Protein AF-0000000068818037 (afdb_homodimer)

Foldseek 3Di:
DVVVVVVVVQDCWDQDPVRDIDDRPVDDDDCPVVVVVVVLVVLVVLLVVLVCVLQVCCVPPPPCNLVSLLVLLVVLLVVVVVLLVVLVVLLVVCVVCCCLQVVVPVVLSVCLSPDFDPVSVVSNVVSVVSNVVSVVVDPPDPDDDDPVSVVSSVSSSVSVCVSRPGQPTLSNVLVVLVVPPCPDLLSVLLVCLCVVAVVPAADAPDPPDDHQQRQVVVVCVVVVHDALASAEEEEQALVLDFDPDLCVQFVQKAWDAKTDWAFDDDPNDGGDTHIWTKMWGQDPNPDTHIHTYHYSVVSNVLVVVCPDDDDCNVSCVNCVSSSSVSNVVSNVVVCVVVVVPRYDYDYYHDDDPPPPVCTVSVSRVVVSVVVSVVVVVVVVD/DVVVVVVVVQADWDQDPVRDIDDRPVDDDDCPVVVVVVVLVVLVVLLVVLVCVLQVCCVPPPPCNLVSLLVLLVVLLVVVVVLLVVLVVLLVVCVVCCCLQVVVPVVLSVCLSPDFDPVSVVSNVVSVVSNVVSVVVDPPDPDDDDPVSVVSSVSSSVSVCVSRPRQPTLSNVLVVLVVPPCPDLLSVLLVCLCVVAVVPAADADDPPRDHQQRQVVVVCVVVVHDALASAEEEEQALQLDFDPDLCVQFVQKAWDAKTDWAFDDDPNDGGDTHIWTKMWGDDPNPDTHIHTYHYSVVSNVLVVVCPDDDDCNVSCVNCVSSSSVSNVVSNVVVCVVVVVPRYDYDYYHDDDDPPPVCTVSVSRVVVSVVVSVVVVVVVVD

Sequence (762 aa):
MESQLKSVRSKYVRKKLNGQTYYPPTLPRVRKHYFKETFSKTTIIIFFVSLVFFLIPMLFISENLINSITLYSSLIIFRFMCEYLHRFILLCEEKSHIKSRYNNKLSTVFSNFMSLSKTAVTTLILSIIIVVVVGASKKSLAIIVNKNELFWLLLSIFMLMKLLNLNSTKLHMSYWISQNYGIDYGAGMAYSFYHGYLKLLLTKIGIGDVNLKENMELYESHHDIKFEVYKLFILIPKSLNCYESLEEGSKYVECASSMLEKKITRAGVKDRVYKNSVYKIFENNKDIRYVLAEYATPLKTFIEVVKHTGQHSETYKALESDIVHQFYITLQMILKENHLNTCELLYYEGGCEEIGNLSLSRFLLEGQKSLKQKKNDRCHIMESQLKSVRSKYVRKKLNGQTYYPPTLPRVRKHYFKETFSKTTIIIFFVSLVFFLIPMLFISENLINSITLYSSLIIFRFMCEYLHRFILLCEEKSHIKSRYNNKLSTVFSNFMSLSKTAVTTLILSIIIVVVVGASKKSLAIIVNKNELFWLLLSIFMLMKLLNLNSTKLHMSYWISQNYGIDYGAGMAYSFYHGYLKLLLTKIGIGDVNLKENMELYESHHDIKFEVYKLFILIPKSLNCYESLEEGSKYVECASSMLEKKITRAGVKDRVYKNSVYKIFENNKDIRYVLAEYATPLKTFIEVVKHTGQHSETYKALESDIVHQFYITLQMILKENHLNTCELLYYEGGCEEIGNLSLSRFLLEGQKSLKQKKNDRCHI

Radius of gyration: 30.46 Å; Cα contacts (8 Å, |Δi|>4): 1094; chains: 2; bounding box: 79×89×68 Å

Structure (mmCIF, N/CA/C/O backbone):
data_AF-0000000068818037-model_v1
#
loop_
_entity.id
_entity.type
_entity.pdbx_description
1 polymer 'STING ligand-binding domain-containing protein'
#
loop_
_atom_site.group_PDB
_atom_site.id
_atom_site.type_symbol
_atom_site.label_atom_id
_atom_site.label_alt_id
_atom_site.label_comp_id
_atom_site.label_asym_id
_atom_site.label_entity_id
_atom_site.label_seq_id
_atom_site.pdbx_PDB_ins_code
_atom_site.Cartn_x
_atom_site.Cartn_y
_atom_site.Cartn_z
_atom_site.occupancy
_atom_site.B_iso_or_equiv
_atom_site.auth_seq_id
_atom_site.auth_comp_id
_atom_site.auth_asym_id
_atom_site.auth_atom_id
_atom_site.pdbx_PDB_model_num
ATOM 1 N N . MET A 1 1 ? 34.938 10.992 23.75 1 48.5 1 MET A N 1
ATOM 2 C CA . MET A 1 1 ? 33.906 11.578 22.891 1 48.5 1 MET A CA 1
ATOM 3 C C . MET A 1 1 ? 33.906 10.914 21.516 1 48.5 1 MET A C 1
ATOM 5 O O . MET A 1 1 ? 32.844 10.57 21 1 48.5 1 MET A O 1
ATOM 9 N N . GLU A 1 2 ? 35.062 10.617 21.047 1 53.91 2 GLU A N 1
ATOM 10 C CA . GLU A 1 2 ? 35.188 10.016 19.719 1 53.91 2 GLU A CA 1
ATOM 11 C C . GLU A 1 2 ? 34.75 8.555 19.719 1 53.91 2 GLU A C 1
ATOM 13 O O . GLU A 1 2 ? 34.094 8.102 18.781 1 53.91 2 GLU A O 1
ATOM 18 N N . SER A 1 3 ? 35.062 7.879 20.766 1 56.69 3 SER A N 1
ATOM 19 C CA . SER A 1 3 ? 34.688 6.469 20.828 1 56.69 3 SER A CA 1
ATOM 20 C C . SER A 1 3 ? 33.156 6.297 20.891 1 56.69 3 SER A C 1
ATOM 22 O O . SER A 1 3 ? 32.625 5.395 20.266 1 56.69 3 SER A O 1
ATOM 24 N N . GLN A 1 4 ? 32.562 7.156 21.641 1 60.34 4 GLN A N 1
ATOM 25 C CA . GLN A 1 4 ? 31.109 7.086 21.766 1 60.34 4 GLN A CA 1
ATOM 26 C C . GLN A 1 4 ? 30.422 7.453 20.453 1 60.34 4 GLN A C 1
ATOM 28 O O . GLN A 1 4 ? 29.391 6.895 20.094 1 60.34 4 GLN A O 1
ATOM 33 N N . LEU A 1 5 ? 31.078 8.289 19.797 1 62.03 5 LEU A N 1
ATOM 34 C CA . LEU A 1 5 ? 30.547 8.688 18.5 1 62.03 5 LEU A CA 1
ATOM 35 C C . LEU A 1 5 ? 30.641 7.555 17.484 1 62.03 5 LEU A C 1
ATOM 37 O O . LEU A 1 5 ? 29.766 7.398 16.641 1 62.03 5 LEU A O 1
ATOM 41 N N . LYS A 1 6 ? 31.75 6.75 17.688 1 62.94 6 LYS A N 1
ATOM 42 C CA . LYS A 1 6 ? 31.922 5.613 16.797 1 62.94 6 LYS A CA 1
ATOM 43 C C . LYS A 1 6 ? 30.812 4.578 17.016 1 62.94 6 LYS A C 1
ATOM 45 O O . LYS A 1 6 ? 30.359 3.939 16.062 1 62.94 6 LYS A O 1
ATOM 50 N N . SER A 1 7 ? 30.391 4.652 18.219 1 73.38 7 SER A N 1
ATOM 51 C CA . SER A 1 7 ? 29.344 3.699 18.547 1 73.38 7 SER A CA 1
ATOM 52 C C . SER A 1 7 ? 28 4.121 17.938 1 73.38 7 SER A C 1
ATOM 54 O O . SER A 1 7 ? 27.234 3.277 17.484 1 73.38 7 SER A O 1
ATOM 56 N N . VAL A 1 8 ? 27.828 5.414 17.797 1 76.19 8 VAL A N 1
ATOM 57 C CA . VAL A 1 8 ? 26.578 5.914 17.25 1 76.19 8 VAL A CA 1
ATOM 58 C C . VAL A 1 8 ? 26.578 5.734 15.727 1 76.19 8 VAL A C 1
ATOM 60 O O . VAL A 1 8 ? 25.531 5.461 15.125 1 76.19 8 VAL A O 1
ATOM 63 N N . ARG A 1 9 ? 27.781 5.723 15.195 1 74.5 9 ARG A N 1
ATOM 64 C CA . ARG A 1 9 ? 27.938 5.641 13.742 1 74.5 9 ARG A CA 1
ATOM 65 C C . ARG A 1 9 ? 27.547 4.254 13.234 1 74.5 9 ARG A C 1
ATOM 67 O O . ARG A 1 9 ? 27.188 4.094 12.062 1 74.5 9 ARG A O 1
ATOM 74 N N . SER A 1 10 ? 27.516 3.373 14.141 1 76.44 10 SER A N 1
ATOM 75 C CA . SER A 1 10 ? 27.25 2.002 13.719 1 76.44 10 SER A CA 1
ATOM 76 C C . SER A 1 10 ? 25.766 1.663 13.859 1 76.44 10 SER A C 1
ATOM 78 O O . SER A 1 10 ? 25.344 0.573 13.484 1 76.44 10 SER A O 1
ATOM 80 N N . LYS A 1 11 ? 24.984 2.645 14.203 1 78.06 11 LYS A N 1
ATOM 81 C CA . LYS A 1 11 ? 23.609 2.289 14.531 1 78.06 11 LYS A CA 1
ATOM 82 C C . LYS A 1 11 ? 22.625 2.914 13.547 1 78.06 11 LYS A C 1
ATOM 84 O O . LYS A 1 11 ? 21.422 2.805 13.719 1 78.06 11 LYS A O 1
ATOM 89 N N . TYR A 1 12 ? 23.156 3.66 12.656 1 78.88 12 TYR A N 1
ATOM 90 C CA . TYR A 1 12 ? 22.25 4.23 11.664 1 78.88 12 TYR A CA 1
ATOM 91 C C . TYR A 1 12 ? 22.844 4.102 10.258 1 78.88 12 TYR A C 1
ATOM 93 O O . TYR A 1 12 ? 24.031 3.783 10.102 1 78.88 12 TYR A O 1
ATOM 101 N N . VAL A 1 13 ? 22.016 4.25 9.273 1 81.25 13 VAL A N 1
ATOM 102 C CA . VAL A 1 13 ? 22.438 4.125 7.883 1 81.25 13 VAL A CA 1
ATOM 103 C C . VAL A 1 13 ? 23.219 5.363 7.465 1 81.25 13 VAL A C 1
ATOM 105 O O . VAL A 1 13 ? 22.797 6.492 7.711 1 81.25 13 VAL A O 1
ATOM 108 N N . ARG A 1 14 ? 24.469 5.137 7.008 1 80.56 14 ARG A N 1
ATOM 109 C CA . ARG A 1 14 ? 25.297 6.277 6.621 1 80.56 14 ARG A CA 1
ATOM 110 C C . ARG A 1 14 ? 25.953 6.043 5.266 1 80.56 14 ARG A C 1
ATOM 112 O O . ARG A 1 14 ? 26.266 4.906 4.91 1 80.56 14 ARG A O 1
ATOM 119 N N . LYS A 1 15 ? 25.969 7.105 4.492 1 79.38 15 LYS A N 1
ATOM 120 C CA . LYS A 1 15 ? 26.719 7.043 3.242 1 79.38 15 LYS A CA 1
ATOM 121 C C . LYS A 1 15 ? 28.219 7.27 3.479 1 79.38 15 LYS A C 1
ATOM 123 O O . LYS A 1 15 ? 28.609 8.289 4.051 1 79.38 15 LYS A O 1
ATOM 128 N N . LYS A 1 16 ? 28.969 6.184 3.084 1 74.12 16 LYS A N 1
ATOM 129 C CA . LYS A 1 16 ? 30.406 6.301 3.248 1 74.12 16 LYS A CA 1
ATOM 130 C C . LYS A 1 16 ? 31.016 7.199 2.174 1 74.12 16 LYS A C 1
ATOM 132 O O . LYS A 1 16 ? 30.359 7.539 1.193 1 74.12 16 LYS A O 1
ATOM 137 N N . LEU A 1 17 ? 32.156 7.641 2.482 1 69.31 17 LEU A N 1
ATOM 138 C CA . LEU A 1 17 ? 32.875 8.539 1.587 1 69.31 17 LEU A CA 1
ATOM 139 C C . LEU A 1 17 ? 33.062 7.902 0.218 1 69.31 17 LEU A C 1
ATOM 141 O O . LEU A 1 17 ? 33.094 8.594 -0.8 1 69.31 17 LEU A O 1
ATOM 145 N N . ASN A 1 18 ? 33.156 6.574 0.17 1 67.38 18 ASN A N 1
ATOM 146 C CA . ASN A 1 18 ? 33.375 5.859 -1.082 1 67.38 18 ASN A CA 1
ATOM 147 C C . ASN A 1 18 ? 32.094 5.68 -1.865 1 67.38 18 ASN A C 1
ATOM 149 O O . ASN A 1 18 ? 32.094 5.105 -2.957 1 67.38 18 ASN A O 1
ATOM 153 N N . GLY A 1 19 ? 31.016 6.23 -1.365 1 70.38 19 GLY A N 1
ATOM 154 C CA . GLY A 1 19 ? 29.75 6.148 -2.072 1 70.38 19 GLY A CA 1
ATOM 155 C C . GLY A 1 19 ? 28.891 4.977 -1.631 1 70.38 19 GLY A C 1
ATOM 156 O O . GLY A 1 19 ? 27.703 4.891 -1.987 1 70.38 19 GLY A O 1
ATOM 157 N N . GLN A 1 20 ? 29.516 4.098 -0.834 1 75.56 20 GLN A N 1
ATOM 158 C CA . GLN A 1 20 ? 28.766 2.93 -0.372 1 75.56 20 GLN A CA 1
ATOM 159 C C . GLN A 1 20 ? 27.938 3.262 0.865 1 75.56 20 GLN A C 1
ATOM 161 O O . GLN A 1 20 ? 28.359 4.051 1.711 1 75.56 20 GLN A O 1
ATOM 166 N N . THR A 1 21 ? 26.703 2.76 0.845 1 79.62 21 THR A N 1
ATOM 167 C CA . THR A 1 21 ? 25.828 2.994 1.982 1 79.62 21 THR A CA 1
ATOM 168 C C . THR A 1 21 ? 25.984 1.9 3.033 1 79.62 21 THR A C 1
ATOM 170 O O . THR A 1 21 ? 25.938 0.711 2.711 1 79.62 21 THR A O 1
ATOM 173 N N . TYR A 1 22 ? 26.359 2.234 4.184 1 78.75 22 TYR A N 1
ATOM 174 C CA . TYR A 1 22 ? 26.469 1.307 5.305 1 78.75 22 TYR A CA 1
ATOM 175 C C . TYR A 1 22 ? 25.109 1.083 5.965 1 78.75 22 TYR A C 1
ATOM 177 O O . TYR A 1 22 ? 24.391 2.039 6.25 1 78.75 22 TYR A O 1
ATOM 185 N N . TYR A 1 23 ? 24.766 -0.246 6.094 1 78.31 23 TYR A N 1
ATOM 186 C CA . TYR A 1 23 ? 23.562 -0.623 6.832 1 78.31 23 TYR A CA 1
ATOM 187 C C . TYR A 1 23 ? 23.922 -1.399 8.094 1 78.31 23 TYR A C 1
ATOM 189 O O . TYR A 1 23 ? 24.641 -2.396 8.031 1 78.31 23 TYR A O 1
ATOM 197 N N . PRO A 1 24 ? 23.438 -0.826 9.211 1 79.12 24 PRO A N 1
ATOM 198 C CA . PRO A 1 24 ? 23.609 -1.648 10.414 1 79.12 24 PRO A CA 1
ATOM 199 C C . PRO A 1 24 ? 22.906 -3.002 10.305 1 79.12 24 PRO A C 1
ATOM 201 O O . PRO A 1 24 ? 21.891 -3.123 9.609 1 79.12 24 PRO A O 1
ATOM 204 N N . PRO A 1 25 ? 23.453 -4.059 10.969 1 75.94 25 PRO A N 1
ATOM 205 C CA . PRO A 1 25 ? 22.891 -5.402 10.859 1 75.94 25 PRO A CA 1
ATOM 206 C C . PRO A 1 25 ? 21.453 -5.484 11.406 1 75.94 25 PRO A C 1
ATOM 208 O O . PRO A 1 25 ? 20.719 -6.402 11.055 1 75.94 25 PRO A O 1
ATOM 211 N N . THR A 1 26 ? 21.094 -4.5 12.18 1 77.75 26 THR A N 1
ATOM 212 C CA . THR A 1 26 ? 19.766 -4.543 12.789 1 77.75 26 THR A CA 1
ATOM 213 C C . THR A 1 26 ? 18.734 -3.887 11.883 1 77.75 26 THR A C 1
ATOM 215 O O . THR A 1 26 ? 17.531 -4.023 12.109 1 77.75 26 THR A O 1
ATOM 218 N N . LEU A 1 27 ? 19.188 -3.205 10.875 1 77.19 27 LEU A N 1
ATOM 219 C CA . LEU A 1 27 ? 18.266 -2.549 9.953 1 77.19 27 LEU A CA 1
ATOM 220 C C . LEU A 1 27 ? 18.141 -3.336 8.648 1 77.19 27 LEU A C 1
ATOM 222 O O . LEU A 1 27 ? 19.141 -3.867 8.148 1 77.19 27 LEU A O 1
ATOM 226 N N . PRO A 1 28 ? 16.938 -3.471 8.258 1 74.5 28 PRO A N 1
ATOM 227 C CA . PRO A 1 28 ? 16.781 -4.18 6.984 1 74.5 28 PRO A CA 1
ATOM 228 C C . PRO A 1 28 ? 17.484 -3.486 5.832 1 74.5 28 PRO A C 1
ATOM 230 O O . PRO A 1 28 ? 17.531 -2.254 5.77 1 74.5 28 PRO A O 1
ATOM 233 N N . ARG A 1 29 ? 18.203 -4.195 5.086 1 73 29 ARG A N 1
ATOM 234 C CA . ARG A 1 29 ? 18.906 -3.676 3.918 1 73 29 ARG A CA 1
ATOM 235 C C . ARG A 1 29 ? 18.062 -3.846 2.652 1 73 29 ARG A C 1
ATOM 237 O O . ARG A 1 29 ? 17.125 -4.637 2.631 1 73 29 ARG A O 1
ATOM 244 N N . VAL A 1 30 ? 18.234 -2.76 1.782 1 63.56 30 VAL A N 1
ATOM 245 C CA . VAL A 1 30 ? 17.578 -2.914 0.491 1 63.56 30 VAL A CA 1
ATOM 246 C C . VAL A 1 30 ? 17.812 -4.324 -0.045 1 63.56 30 VAL A C 1
ATOM 248 O O . VAL A 1 30 ? 18.938 -4.828 -0.013 1 63.56 30 VAL A O 1
ATOM 251 N N . ARG A 1 31 ? 16.75 -5.035 0.049 1 55.5 31 ARG A N 1
ATOM 252 C CA . ARG A 1 31 ? 16.922 -6.32 -0.622 1 55.5 31 ARG A CA 1
ATOM 253 C C . ARG A 1 31 ? 17.609 -6.141 -1.97 1 55.5 31 ARG A C 1
ATOM 255 O O . ARG A 1 31 ? 17.125 -5.402 -2.828 1 55.5 31 ARG A O 1
ATOM 262 N N . LYS A 1 32 ? 18.828 -5.734 -1.781 1 49.94 32 LYS A N 1
ATOM 263 C CA . LYS A 1 32 ? 19.641 -5.492 -2.977 1 49.94 32 LYS A CA 1
ATOM 264 C C . LYS A 1 32 ? 19.031 -6.191 -4.191 1 49.94 32 LYS A C 1
ATOM 266 O O . LYS A 1 32 ? 18.328 -7.199 -4.055 1 49.94 32 LYS A O 1
ATOM 271 N N . HIS A 1 33 ? 19.078 -5.477 -5.336 1 50.25 33 HIS A N 1
ATOM 272 C CA . HIS A 1 33 ? 19.078 -6.156 -6.625 1 50.25 33 HIS A CA 1
ATOM 273 C C . HIS A 1 33 ? 19.672 -7.562 -6.504 1 50.25 33 HIS A C 1
ATOM 275 O O . HIS A 1 33 ? 19.25 -8.477 -7.223 1 50.25 33 HIS A O 1
ATOM 281 N N . TYR A 1 34 ? 20.406 -7.664 -5.426 1 45.28 34 TYR A N 1
ATOM 282 C CA . TYR A 1 34 ? 21.172 -8.898 -5.281 1 45.28 34 TYR A CA 1
ATOM 283 C C . TYR A 1 34 ? 20.266 -10.055 -4.867 1 45.28 34 TYR A C 1
ATOM 285 O O . TYR A 1 34 ? 20.422 -11.172 -5.363 1 45.28 34 TYR A O 1
ATOM 293 N N . PHE A 1 35 ? 19.359 -9.695 -3.951 1 53 35 PHE A N 1
ATOM 294 C CA . PHE A 1 35 ? 18.516 -10.789 -3.492 1 53 35 PHE A CA 1
ATOM 295 C C . PHE A 1 35 ? 17.641 -11.312 -4.629 1 53 35 PHE A C 1
ATOM 297 O O . PHE A 1 35 ? 17.5 -12.523 -4.793 1 53 35 PHE A O 1
ATOM 304 N N . LYS A 1 36 ? 17.156 -10.18 -5.227 1 62.34 36 LYS A N 1
ATOM 305 C CA . LYS A 1 36 ? 16.438 -10.594 -6.43 1 62.34 36 LYS A CA 1
ATOM 306 C C . LYS A 1 36 ? 17.344 -11.422 -7.348 1 62.34 36 LYS A C 1
ATOM 308 O O . LYS A 1 36 ? 16.891 -12.406 -7.941 1 62.34 36 LYS A O 1
ATOM 313 N N . GLU A 1 37 ? 18.562 -11.086 -7.098 1 65.69 37 GLU A N 1
ATOM 314 C CA . GLU A 1 37 ? 19.516 -11.758 -7.977 1 65.69 37 GLU A CA 1
ATOM 315 C C . GLU A 1 37 ? 19.828 -13.164 -7.473 1 65.69 37 GLU A C 1
ATOM 317 O O . GLU A 1 37 ? 19.922 -14.102 -8.266 1 65.69 37 GLU A O 1
ATOM 322 N N . THR A 1 38 ? 19.922 -13.242 -6.168 1 68.19 38 THR A N 1
ATOM 323 C CA . THR A 1 38 ? 20.266 -14.562 -5.648 1 68.19 38 THR A CA 1
ATOM 324 C C . THR A 1 38 ? 19.094 -15.523 -5.805 1 68.19 38 THR A C 1
ATOM 326 O O . THR A 1 38 ? 19.281 -16.703 -6.129 1 68.19 38 THR A O 1
ATOM 329 N N . PHE A 1 39 ? 17.938 -14.953 -5.52 1 74.06 39 PHE A N 1
ATOM 330 C CA . PHE A 1 39 ? 16.734 -15.758 -5.727 1 74.06 39 PHE A CA 1
ATOM 331 C C . PHE A 1 39 ? 16.656 -16.25 -7.168 1 74.06 39 PHE A C 1
ATOM 333 O O . PHE A 1 39 ? 16.422 -17.422 -7.418 1 74.06 39 PHE A O 1
ATOM 340 N N . SER A 1 40 ? 16.969 -15.359 -7.969 1 77.75 40 SER A N 1
ATOM 341 C CA . SER A 1 40 ? 16.891 -15.695 -9.391 1 77.75 40 SER A CA 1
ATOM 342 C C . SER A 1 40 ? 17.984 -16.688 -9.781 1 77.75 40 SER A C 1
ATOM 344 O O . SER A 1 40 ? 17.719 -17.625 -10.539 1 77.75 40 SER A O 1
ATOM 346 N N . LYS A 1 41 ? 19.141 -16.562 -9.086 1 83.19 41 LYS A N 1
ATOM 347 C CA . LYS A 1 41 ? 20.234 -17.469 -9.422 1 83.19 41 LYS A CA 1
ATOM 348 C C . LYS A 1 41 ? 19.953 -18.891 -8.93 1 83.19 41 LYS A C 1
ATOM 350 O O . LYS A 1 41 ? 20.172 -19.859 -9.656 1 83.19 41 LYS A O 1
ATOM 355 N N . THR A 1 42 ? 19.406 -18.969 -7.699 1 86.38 42 THR A N 1
ATOM 356 C CA . THR A 1 42 ? 19.109 -20.297 -7.156 1 86.38 42 THR A CA 1
ATOM 357 C C . THR A 1 42 ? 17.984 -20.953 -7.949 1 86.38 42 THR A C 1
ATOM 359 O O . THR A 1 42 ? 18.031 -22.156 -8.211 1 86.38 42 THR A O 1
ATOM 362 N N . THR A 1 43 ? 17.016 -20.219 -8.312 1 87.44 43 THR A N 1
ATOM 363 C CA . THR A 1 43 ? 15.922 -20.75 -9.109 1 87.44 43 THR A CA 1
ATOM 364 C C . THR A 1 43 ? 16.406 -21.203 -10.484 1 87.44 43 THR A C 1
ATOM 366 O O . THR A 1 43 ? 15.984 -22.234 -11 1 87.44 43 THR A O 1
ATOM 369 N N . ILE A 1 44 ? 17.391 -20.516 -11.039 1 90.19 44 ILE A N 1
ATOM 370 C CA . ILE A 1 44 ? 17.953 -20.859 -12.344 1 90.19 44 ILE A CA 1
ATOM 371 C C . ILE A 1 44 ? 18.75 -22.156 -12.242 1 90.19 44 ILE A C 1
ATOM 373 O O . ILE A 1 44 ? 18.641 -23.031 -13.109 1 90.19 44 ILE A O 1
ATOM 377 N N . ILE A 1 45 ? 19.438 -22.25 -11.148 1 91.5 45 ILE A N 1
ATOM 378 C CA . ILE A 1 45 ? 20.25 -23.453 -10.961 1 91.5 45 ILE A CA 1
ATOM 379 C C . ILE A 1 45 ? 19.328 -24.672 -10.836 1 91.5 45 ILE A C 1
ATOM 381 O O . ILE A 1 45 ? 19.547 -25.688 -11.5 1 91.5 45 ILE A O 1
ATOM 385 N N . ILE A 1 46 ? 18.328 -24.609 -10.062 1 91.19 46 ILE A N 1
ATOM 386 C CA . ILE A 1 46 ? 17.406 -25.719 -9.875 1 91.19 46 ILE A CA 1
ATOM 387 C C . ILE A 1 46 ? 16.688 -26.031 -11.195 1 91.19 46 ILE A C 1
ATOM 389 O O . ILE A 1 46 ? 16.438 -27.188 -11.516 1 91.19 46 ILE A O 1
ATOM 393 N N . PHE A 1 47 ? 16.422 -25.016 -11.945 1 92.56 47 PHE A N 1
ATOM 394 C CA . PHE A 1 47 ? 15.789 -25.172 -13.25 1 92.56 47 PHE A CA 1
ATOM 395 C C . PHE A 1 47 ? 16.672 -25.984 -14.188 1 92.56 47 PHE A C 1
ATOM 397 O O . PHE A 1 47 ? 16.219 -26.953 -14.789 1 92.56 47 PHE A O 1
ATOM 404 N N . PHE A 1 48 ? 17.953 -25.734 -14.258 1 92.12 48 PHE A N 1
ATOM 405 C CA . PHE A 1 48 ? 18.844 -26.422 -15.18 1 92.12 48 PHE A CA 1
ATOM 406 C C . PHE A 1 48 ? 19.141 -27.844 -14.695 1 92.12 48 PHE A C 1
ATOM 408 O O . PHE A 1 48 ? 19.219 -28.781 -15.5 1 92.12 48 PHE A O 1
ATOM 415 N N . VAL A 1 49 ? 19.25 -27.938 -13.352 1 92.12 49 VAL A N 1
ATOM 416 C CA . VAL A 1 49 ? 19.516 -29.266 -12.805 1 92.12 49 VAL A CA 1
ATOM 417 C C . VAL A 1 49 ? 18.328 -30.188 -13.102 1 92.12 49 VAL A C 1
ATOM 419 O O . VAL A 1 49 ? 18.5 -31.328 -13.531 1 92.12 49 VAL A O 1
ATOM 422 N N . SER A 1 50 ? 17.094 -29.688 -12.898 1 91.19 50 SER A N 1
ATOM 423 C CA . SER A 1 50 ? 15.906 -30.484 -13.164 1 91.19 50 SER A CA 1
ATOM 424 C C . SER A 1 50 ? 15.758 -30.781 -14.648 1 91.19 50 SER A C 1
ATOM 426 O O . SER A 1 50 ? 15.305 -31.859 -15.031 1 91.19 50 SER A O 1
ATOM 428 N N . LEU A 1 51 ? 16.203 -29.891 -15.508 1 90.38 51 LEU A N 1
ATOM 429 C CA . LEU A 1 51 ? 16.125 -30.094 -16.953 1 90.38 51 LEU A CA 1
ATOM 430 C C . LEU A 1 51 ? 17.109 -31.188 -17.375 1 90.38 51 LEU A C 1
ATOM 432 O O . LEU A 1 51 ? 16.766 -32.031 -18.203 1 90.38 51 LEU A O 1
ATOM 436 N N . VAL A 1 52 ? 18.266 -31.25 -16.766 1 88.62 52 VAL A N 1
ATOM 437 C CA . VAL A 1 52 ? 19.297 -32.25 -17.094 1 88.62 52 VAL A CA 1
ATOM 438 C C . VAL A 1 52 ? 18.828 -33.625 -16.641 1 88.62 52 VAL A C 1
ATOM 440 O O . VAL A 1 52 ? 18.953 -34.594 -17.391 1 88.62 52 VAL A O 1
ATOM 443 N N . PHE A 1 53 ? 18.234 -33.719 -15.492 1 87.88 53 PHE A N 1
ATOM 444 C CA . PHE A 1 53 ? 17.797 -35 -14.961 1 87.88 53 PHE A CA 1
ATOM 445 C C . PHE A 1 53 ? 16.609 -35.531 -15.758 1 87.88 53 PHE A C 1
ATOM 447 O O . PHE A 1 53 ? 16.406 -36.75 -15.82 1 87.88 53 PHE A O 1
ATOM 454 N N . PHE A 1 54 ? 15.883 -34.625 -16.375 1 86.44 54 PHE A N 1
ATOM 455 C CA . PHE A 1 54 ? 14.789 -35.062 -17.234 1 86.44 54 PHE A CA 1
ATOM 456 C C . PHE A 1 54 ? 15.328 -35.594 -18.562 1 86.44 54 PHE A C 1
ATOM 458 O O . PHE A 1 54 ? 14.82 -36.594 -19.078 1 86.44 54 PHE A O 1
ATOM 465 N N . LEU A 1 55 ? 16.406 -35 -19.109 1 83.19 55 LEU A N 1
ATOM 466 C CA . LEU A 1 55 ? 16.891 -35.312 -20.438 1 83.19 55 LEU A CA 1
ATOM 467 C C . LEU A 1 55 ? 17.844 -36.5 -20.391 1 83.19 55 LEU A C 1
ATOM 469 O O . LEU A 1 55 ? 17.984 -37.219 -21.391 1 83.19 55 LEU A O 1
ATOM 473 N N . ILE A 1 56 ? 18.484 -36.812 -19.297 1 81.69 56 ILE A N 1
ATOM 474 C CA . ILE A 1 56 ? 19.547 -37.812 -19.219 1 81.69 56 ILE A CA 1
ATOM 475 C C . ILE A 1 56 ? 18.984 -39.188 -19.516 1 81.69 56 ILE A C 1
ATOM 477 O O . ILE A 1 56 ? 19.516 -39.906 -20.359 1 81.69 56 ILE A O 1
ATOM 481 N N . PRO A 1 57 ? 17.938 -39.625 -18.797 1 75 57 PRO A N 1
ATOM 482 C CA . PRO A 1 57 ? 17.453 -40.969 -19.109 1 75 57 PRO A CA 1
ATOM 483 C C . PRO A 1 57 ? 16.984 -41.094 -20.547 1 75 57 PRO A C 1
ATOM 485 O O . PRO A 1 57 ? 17.047 -42.188 -21.109 1 75 57 PRO A O 1
ATOM 488 N N . MET A 1 58 ? 16.594 -40.062 -21.078 1 71.31 58 MET A N 1
ATOM 489 C CA . MET A 1 58 ? 16.047 -40.094 -22.422 1 71.31 58 MET A CA 1
ATOM 490 C C . MET A 1 58 ? 17.172 -40.188 -23.453 1 71.31 58 MET A C 1
ATOM 492 O O . MET A 1 58 ? 16.984 -40.75 -24.547 1 71.31 58 MET A O 1
ATOM 496 N N . LEU A 1 59 ? 18.25 -39.5 -23.172 1 67.94 59 LEU A N 1
ATOM 497 C CA . LEU A 1 59 ? 19.406 -39.562 -24.062 1 67.94 59 LEU A CA 1
ATOM 498 C C . LEU A 1 59 ? 19.984 -41 -24.109 1 67.94 59 LEU A C 1
ATOM 500 O O . LEU A 1 59 ? 20.453 -41.438 -25.156 1 67.94 59 LEU A O 1
ATOM 504 N N . PHE A 1 60 ? 19.891 -41.625 -22.984 1 65.38 60 PHE A N 1
ATOM 505 C CA . PHE A 1 60 ? 20.547 -42.906 -22.922 1 65.38 60 PHE A CA 1
ATOM 506 C C . PHE A 1 60 ? 19.562 -44.031 -23.25 1 65.38 60 PHE A C 1
ATOM 508 O O . PHE A 1 60 ? 19.969 -45.094 -23.719 1 65.38 60 PHE A O 1
ATOM 515 N N . ILE A 1 61 ? 18.469 -43.781 -22.703 1 59.28 61 ILE A N 1
ATOM 516 C CA . ILE A 1 61 ? 17.609 -44.938 -22.891 1 59.28 61 ILE A CA 1
ATOM 517 C C . ILE A 1 61 ? 16.953 -44.875 -24.281 1 59.28 61 ILE A C 1
ATOM 519 O O . ILE A 1 61 ? 17.031 -45.844 -25.031 1 59.28 61 ILE A O 1
ATOM 523 N N . SER A 1 62 ? 15.844 -44.062 -24.453 1 57.19 62 SER A N 1
ATOM 524 C CA . SER A 1 62 ? 14.906 -44.281 -25.547 1 57.19 62 SER A CA 1
ATOM 525 C C . SER A 1 62 ? 15.078 -43.25 -26.641 1 57.19 62 SER A C 1
ATOM 527 O O . SER A 1 62 ? 15.352 -42.094 -26.359 1 57.19 62 SER A O 1
ATOM 529 N N . GLU A 1 63 ? 16.109 -43.469 -27.688 1 60.88 63 GLU A N 1
ATOM 530 C CA . GLU A 1 63 ? 16.172 -42.75 -28.953 1 60.88 63 GLU A CA 1
ATOM 531 C C . GLU A 1 63 ? 15.047 -41.719 -29.047 1 60.88 63 GLU A C 1
ATOM 533 O O . GLU A 1 63 ? 14.609 -41.375 -30.156 1 60.88 63 GLU A O 1
ATOM 538 N N . ASN A 1 64 ? 14.445 -41.375 -27.922 1 73 64 ASN A N 1
ATOM 539 C CA . ASN A 1 64 ? 13.227 -40.594 -28.047 1 73 64 ASN A CA 1
ATOM 540 C C . ASN A 1 64 ? 13.414 -39.156 -27.547 1 73 64 ASN A C 1
ATOM 542 O O . ASN A 1 64 ? 12.516 -38.594 -26.922 1 73 64 ASN A O 1
ATOM 546 N N . LEU A 1 65 ? 14.734 -38.625 -27.953 1 77.25 65 LEU A N 1
ATOM 547 C CA . LEU A 1 65 ? 15.039 -37.281 -27.531 1 77.25 65 LEU A CA 1
ATOM 548 C C . LEU A 1 65 ? 14.078 -36.281 -28.172 1 77.25 65 LEU A C 1
ATOM 550 O O . LEU A 1 65 ? 13.633 -35.312 -27.516 1 77.25 65 LEU A O 1
ATOM 554 N N . ILE A 1 66 ? 13.812 -36.531 -29.375 1 78.38 66 ILE A N 1
ATOM 555 C CA . ILE A 1 66 ? 12.953 -35.625 -30.125 1 78.38 66 ILE A CA 1
ATOM 556 C C . ILE A 1 66 ? 11.562 -35.594 -29.5 1 78.38 66 ILE A C 1
ATOM 558 O O . ILE A 1 66 ? 10.953 -34.531 -29.359 1 78.38 66 ILE A O 1
ATOM 562 N N . ASN A 1 67 ? 11.141 -36.6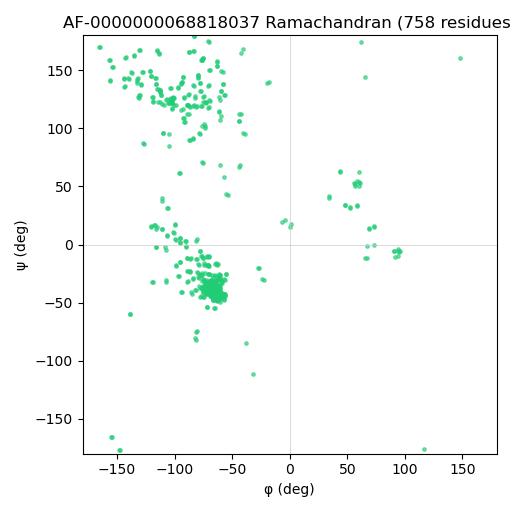88 -29.047 1 79.12 67 ASN A N 1
ATOM 563 C CA . ASN A 1 67 ? 9.82 -36.75 -28.422 1 79.12 67 ASN A CA 1
ATOM 564 C C . ASN A 1 67 ? 9.805 -36.062 -27.078 1 79.12 67 ASN A C 1
ATOM 566 O O . ASN A 1 67 ? 8.812 -35.438 -26.703 1 79.12 67 ASN A O 1
ATOM 570 N N . SER A 1 68 ? 10.875 -36.125 -26.391 1 82 68 SER A N 1
ATOM 571 C CA . SER A 1 68 ? 10.945 -35.5 -25.078 1 82 68 SER A CA 1
ATOM 572 C C . SER A 1 68 ? 10.977 -34 -25.203 1 82 68 SER A C 1
ATOM 574 O O . SER A 1 68 ? 10.344 -33.281 -24.422 1 82 68 SER A O 1
ATOM 576 N N . ILE A 1 69 ? 11.68 -33.531 -26.203 1 83.75 69 ILE A N 1
ATOM 577 C CA . ILE A 1 69 ? 11.766 -32.062 -26.391 1 83.75 69 ILE A CA 1
ATOM 578 C C . ILE A 1 69 ? 10.406 -31.531 -26.844 1 83.75 69 ILE A C 1
ATOM 580 O O . ILE A 1 69 ? 9.992 -30.453 -26.406 1 83.75 69 ILE A O 1
ATOM 584 N N . THR A 1 70 ? 9.734 -32.281 -27.656 1 84.75 70 THR A N 1
ATOM 585 C CA . THR A 1 70 ? 8.414 -31.859 -28.094 1 84.75 70 THR A CA 1
ATOM 586 C C . THR A 1 70 ? 7.422 -31.891 -26.938 1 84.75 70 THR A C 1
ATOM 588 O O . THR A 1 70 ? 6.562 -31.016 -26.828 1 84.75 70 THR A O 1
ATOM 591 N N . LEU A 1 71 ? 7.574 -32.875 -26.078 1 84.31 71 LEU A N 1
ATOM 592 C CA . LEU A 1 71 ? 6.699 -32.969 -24.906 1 84.31 71 LEU A CA 1
ATOM 593 C C . LEU A 1 71 ? 6.945 -31.781 -23.969 1 84.31 71 LEU A C 1
ATOM 595 O O . LEU A 1 71 ? 6 -31.156 -23.484 1 84.31 71 LEU A O 1
ATOM 599 N N . TYR A 1 72 ? 8.195 -31.484 -23.781 1 88.5 72 TYR A N 1
ATOM 600 C CA . TYR A 1 72 ? 8.555 -30.375 -22.906 1 88.5 72 TYR A CA 1
ATOM 601 C C . TYR A 1 72 ? 7.984 -29.062 -23.438 1 88.5 72 TYR A C 1
ATOM 603 O O . TYR A 1 72 ? 7.379 -28.297 -22.688 1 88.5 72 TYR A O 1
ATOM 611 N N . SER A 1 73 ? 8.164 -28.844 -24.703 1 90.12 73 SER A N 1
ATOM 612 C CA . SER A 1 73 ? 7.676 -27.609 -25.312 1 90.12 73 SER A CA 1
ATOM 613 C C . SER A 1 73 ? 6.152 -27.562 -25.312 1 90.12 73 SER A C 1
ATOM 615 O O . SER A 1 73 ? 5.562 -26.5 -25.109 1 90.12 73 SER A O 1
ATOM 617 N N . SER A 1 74 ? 5.52 -28.703 -25.547 1 89.62 74 SER A N 1
ATOM 618 C CA . SER A 1 74 ? 4.062 -28.734 -25.516 1 89.62 74 SER A CA 1
ATOM 619 C C . SER A 1 74 ? 3.531 -28.422 -24.109 1 89.62 74 SER A C 1
ATOM 621 O O . SER A 1 74 ? 2.494 -27.781 -23.969 1 89.62 74 SER A O 1
ATOM 623 N N . LEU A 1 75 ? 4.246 -28.844 -23.062 1 91.38 75 LEU A N 1
ATOM 624 C CA . LEU A 1 75 ? 3.818 -28.578 -21.703 1 91.38 75 LEU A CA 1
ATOM 625 C C . LEU A 1 75 ? 4.004 -27.109 -21.344 1 91.38 75 LEU A C 1
ATOM 627 O O . LEU A 1 75 ? 3.215 -26.562 -20.578 1 91.38 75 LEU A O 1
ATOM 631 N N . ILE A 1 76 ? 5.02 -26.531 -21.891 1 93.38 76 ILE A N 1
ATOM 632 C CA . ILE A 1 76 ? 5.219 -25.109 -21.672 1 93.38 76 ILE A CA 1
ATOM 633 C C . ILE A 1 76 ? 4.062 -24.328 -22.281 1 93.38 76 ILE A C 1
ATOM 635 O O . ILE A 1 76 ? 3.486 -23.438 -21.641 1 93.38 76 ILE A O 1
ATOM 639 N N . ILE A 1 77 ? 3.746 -24.703 -23.484 1 93.62 77 ILE A N 1
ATOM 640 C CA . ILE A 1 77 ? 2.641 -24.031 -24.156 1 93.62 77 ILE A CA 1
ATOM 641 C C . ILE A 1 77 ? 1.352 -24.234 -23.375 1 93.62 77 ILE A C 1
ATOM 643 O O . ILE A 1 77 ? 0.574 -23.297 -23.188 1 93.62 77 ILE A O 1
ATOM 647 N N . PHE A 1 78 ? 1.226 -25.422 -22.891 1 93.06 78 PHE A N 1
ATOM 648 C CA . PHE A 1 78 ? 0.027 -25.734 -22.125 1 93.06 78 PHE A CA 1
ATOM 649 C C . PHE A 1 78 ? -0.027 -24.906 -20.844 1 93.06 78 PHE A C 1
ATOM 651 O O . PHE A 1 78 ? -1.091 -24.422 -20.469 1 93.06 78 PHE A O 1
ATOM 658 N N . ARG A 1 79 ? 1.043 -24.766 -20.203 1 92.38 79 ARG A N 1
ATOM 659 C CA . ARG A 1 79 ? 1.101 -23.969 -18.984 1 92.38 79 ARG A CA 1
ATOM 660 C C . ARG A 1 79 ? 0.75 -22.516 -19.266 1 92.38 79 ARG A C 1
ATOM 662 O O . ARG A 1 79 ? 0.08 -21.859 -18.453 1 92.38 79 ARG A O 1
ATOM 669 N N . PHE A 1 80 ? 1.193 -22.016 -20.391 1 93.31 80 PHE A N 1
ATOM 670 C CA . PHE A 1 80 ? 0.825 -20.656 -20.797 1 93.31 80 PHE A CA 1
ATOM 671 C C . PHE A 1 80 ? -0.673 -20.562 -21.047 1 93.31 80 PHE A C 1
ATOM 673 O O . PHE A 1 80 ? -1.309 -19.578 -20.672 1 93.31 80 PHE A O 1
ATOM 680 N N . MET A 1 81 ? -1.19 -21.609 -21.625 1 93.44 81 MET A N 1
ATOM 681 C CA . MET A 1 81 ? -2.627 -21.625 -21.875 1 93.44 81 MET A CA 1
ATOM 682 C C . MET A 1 81 ? -3.416 -21.609 -20.578 1 93.44 81 MET A C 1
ATOM 684 O O . MET A 1 81 ? -4.441 -20.938 -20.484 1 93.44 81 MET A O 1
ATOM 688 N N . CYS A 1 82 ? -2.932 -22.344 -19.578 1 92.12 82 CYS A N 1
ATOM 689 C CA . CYS A 1 82 ? -3.578 -22.344 -18.281 1 92.12 82 CYS A CA 1
ATOM 690 C C . CYS A 1 82 ? -3.545 -20.969 -17.641 1 92.12 82 CYS A C 1
ATOM 692 O O . CYS A 1 82 ? -4.535 -20.516 -17.062 1 92.12 82 CYS A O 1
ATOM 694 N N . GLU A 1 83 ? -2.484 -20.312 -17.812 1 90.75 83 GLU A N 1
ATOM 695 C CA . GLU A 1 83 ? -2.357 -18.969 -17.266 1 90.75 83 GLU A CA 1
ATOM 696 C C . GLU A 1 83 ? -3.307 -17.984 -17.953 1 90.75 83 GLU A C 1
ATOM 698 O O . GLU A 1 83 ? -3.922 -17.141 -17.312 1 90.75 83 GLU A O 1
ATOM 703 N N . TYR A 1 84 ? -3.387 -18.125 -19.203 1 90.5 84 TYR A N 1
ATOM 704 C CA . TYR A 1 84 ? -4.289 -17.25 -19.953 1 90.5 84 TYR A CA 1
ATOM 705 C C . TYR A 1 84 ? -5.742 -17.562 -19.609 1 90.5 84 TYR A C 1
ATOM 707 O O . TYR A 1 84 ? -6.582 -16.656 -19.594 1 90.5 84 TYR A O 1
ATOM 715 N N . LEU A 1 85 ? -5.977 -18.844 -19.344 1 90.62 85 LEU A N 1
ATOM 716 C CA . LEU A 1 85 ? -7.32 -19.203 -18.906 1 90.62 85 LEU A CA 1
ATOM 717 C C . LEU A 1 85 ? -7.648 -18.531 -17.578 1 90.62 85 LEU A C 1
ATOM 719 O O . LEU A 1 85 ? -8.734 -17.984 -17.406 1 90.62 85 LEU A O 1
ATOM 723 N N . HIS A 1 86 ? -6.719 -18.625 -16.734 1 88 86 HIS A N 1
ATOM 724 C CA . HIS A 1 86 ? -6.91 -17.969 -15.445 1 88 86 HIS A CA 1
ATOM 725 C C . HIS A 1 86 ? -7.09 -16.469 -15.609 1 88 86 HIS A C 1
ATOM 727 O O . HIS A 1 86 ? -7.961 -15.867 -14.977 1 88 86 HIS A O 1
ATOM 733 N N . ARG A 1 87 ? -6.312 -15.82 -16.453 1 86.69 87 ARG A N 1
ATOM 734 C CA . ARG A 1 87 ? -6.43 -14.398 -16.734 1 86.69 87 ARG A CA 1
ATOM 735 C C . ARG A 1 87 ? -7.785 -14.062 -17.344 1 86.69 87 ARG A C 1
ATOM 737 O O . ARG A 1 87 ? -8.352 -13 -17.078 1 86.69 87 ARG A O 1
ATOM 744 N N . PHE A 1 88 ? -8.172 -15 -18.125 1 87.25 88 PHE A N 1
ATOM 745 C CA . PHE A 1 88 ? -9.477 -14.805 -18.75 1 87.25 88 PHE A CA 1
ATOM 746 C C . PHE A 1 88 ? -10.586 -14.82 -17.719 1 87.25 88 PHE A C 1
ATOM 748 O O . PHE A 1 88 ? -11.531 -14.031 -17.797 1 87.25 88 PHE A O 1
ATOM 755 N N . ILE A 1 89 ? -10.461 -15.68 -16.766 1 86.06 89 ILE A N 1
ATOM 756 C CA . ILE A 1 89 ? -11.438 -15.727 -15.688 1 86.06 89 ILE A CA 1
ATOM 757 C C . ILE A 1 89 ? -11.406 -14.414 -14.906 1 86.06 89 ILE A C 1
ATOM 759 O O . ILE A 1 89 ? -12.461 -13.859 -14.57 1 86.06 89 ILE A O 1
ATOM 763 N N . LEU A 1 90 ? -10.258 -13.898 -14.688 1 80.75 90 LEU A N 1
ATOM 764 C CA . LEU A 1 90 ? -10.117 -12.625 -13.992 1 80.75 90 LEU A CA 1
ATOM 765 C C . LEU A 1 90 ? -10.719 -11.492 -14.805 1 80.75 90 LEU A C 1
ATOM 767 O O . LEU A 1 90 ? -11.344 -10.586 -14.25 1 80.75 90 LEU A O 1
ATOM 771 N N . LEU A 1 91 ? -10.523 -11.625 -16.125 1 81.31 91 LEU A N 1
ATOM 772 C CA . LEU A 1 91 ? -11.023 -10.594 -17.016 1 81.31 91 LEU A CA 1
ATOM 773 C C . LEU A 1 91 ? -12.555 -10.594 -17.047 1 81.31 91 LEU A C 1
ATOM 775 O O . LEU A 1 91 ? -13.172 -9.531 -17.125 1 81.31 91 LEU A O 1
ATOM 779 N N . CYS A 1 92 ? -13.039 -11.758 -16.969 1 80 92 CYS A N 1
ATOM 780 C CA . CYS A 1 92 ? -14.5 -11.852 -16.984 1 80 92 CYS A CA 1
ATOM 781 C C . CYS A 1 92 ? -15.094 -11.188 -15.742 1 80 92 CYS A C 1
ATOM 783 O O . CYS A 1 92 ? -16.156 -10.57 -15.812 1 80 92 CYS A O 1
ATOM 785 N N . GLU A 1 93 ? -14.414 -11.219 -14.734 1 73.69 93 GLU A N 1
ATOM 786 C CA . GLU A 1 93 ? -14.859 -10.531 -13.523 1 73.69 93 GLU A CA 1
ATOM 787 C C . GLU A 1 93 ? -14.688 -9.023 -13.648 1 73.69 93 GLU A C 1
ATOM 789 O O . GLU A 1 93 ? -15.5 -8.25 -13.133 1 73.69 93 GLU A O 1
ATOM 794 N N . GLU A 1 94 ? -13.695 -8.672 -14.406 1 74 94 GLU A N 1
ATOM 795 C CA . GLU A 1 94 ? -13.391 -7.262 -14.602 1 74 94 GLU A CA 1
ATOM 796 C C . GLU A 1 94 ? -14.336 -6.625 -15.617 1 74 94 GLU A C 1
ATOM 798 O O . GLU A 1 94 ? -14.477 -5.402 -15.664 1 74 94 GLU A O 1
ATOM 803 N N . LYS A 1 95 ? -14.984 -7.457 -16.375 1 75.19 95 LYS A N 1
ATOM 804 C CA . LYS A 1 95 ? -15.859 -6.945 -17.422 1 75.19 95 LYS A CA 1
ATOM 805 C C . LYS A 1 95 ? -16.969 -6.078 -16.828 1 75.19 95 LYS A C 1
ATOM 807 O O . LYS A 1 95 ? -17.375 -5.09 -17.438 1 75.19 95 LYS A O 1
ATOM 812 N N . SER A 1 96 ? -17.344 -6.414 -15.578 1 73.31 96 SER A N 1
ATOM 813 C CA . SER A 1 96 ? -18.406 -5.633 -14.945 1 73.31 96 SER A CA 1
ATOM 814 C C . SER A 1 96 ? -17.875 -4.293 -14.438 1 73.31 96 SER A C 1
ATOM 816 O O . SER A 1 96 ? -18.656 -3.406 -14.078 1 73.31 96 SER A O 1
ATOM 818 N N . HIS A 1 97 ? -16.609 -4.188 -14.57 1 75.12 97 HIS A N 1
ATOM 819 C CA . HIS A 1 97 ? -16 -2.98 -14.023 1 75.12 97 HIS A CA 1
ATOM 820 C C . HIS A 1 97 ? -15.289 -2.182 -15.109 1 75.12 97 HIS A C 1
ATOM 822 O O . HIS A 1 97 ? -14.492 -1.289 -14.812 1 75.12 97 HIS A O 1
ATOM 828 N N . ILE A 1 98 ? -15.594 -2.506 -16.344 1 77.38 98 ILE A N 1
ATOM 829 C CA . ILE A 1 98 ? -14.906 -1.837 -17.438 1 77.38 98 ILE A CA 1
ATOM 830 C C . ILE A 1 98 ? -15.219 -0.343 -17.422 1 77.38 98 ILE A C 1
ATOM 832 O O . ILE A 1 98 ? -14.328 0.49 -17.609 1 77.38 98 ILE A O 1
ATOM 836 N N . LYS A 1 99 ? -16.406 -0.01 -17.109 1 74.44 99 LYS A N 1
ATOM 837 C CA . LYS A 1 99 ? -16.812 1.394 -17.062 1 74.44 99 LYS A CA 1
ATOM 838 C C . LYS A 1 99 ? -16.25 2.094 -15.836 1 74.44 99 LYS A C 1
ATOM 840 O O . LYS A 1 99 ? -15.727 3.205 -15.922 1 74.44 99 LYS A O 1
ATOM 845 N N . SER A 1 100 ? -16.234 1.443 -14.75 1 76.62 100 SER A N 1
ATOM 846 C CA . SER A 1 100 ? -15.914 2.082 -13.477 1 76.62 100 SER A CA 1
ATOM 847 C C . SER A 1 100 ? -14.406 2.168 -13.266 1 76.62 100 SER A C 1
ATOM 849 O O . SER A 1 100 ? -13.906 3.158 -12.734 1 76.62 100 SER A O 1
ATOM 851 N N . ARG A 1 101 ? -13.75 1.219 -13.836 1 75.12 101 ARG A N 1
ATOM 852 C CA . ARG A 1 101 ? -12.32 1.171 -13.531 1 75.12 101 ARG A CA 1
ATOM 853 C C . ARG A 1 101 ? -11.484 1.623 -14.727 1 75.12 101 ARG A C 1
ATOM 855 O O . ARG A 1 101 ? -10.406 2.189 -14.555 1 75.12 101 ARG A O 1
ATOM 862 N N . TYR A 1 102 ? -11.992 1.376 -15.891 1 73.31 102 TYR A N 1
ATOM 863 C CA . TYR A 1 102 ? -11.172 1.61 -17.078 1 73.31 102 TYR A CA 1
ATOM 864 C C . TYR A 1 102 ? -11.773 2.701 -17.953 1 73.31 102 TYR A C 1
ATOM 866 O O . TYR A 1 102 ? -11.344 2.9 -19.078 1 73.31 102 TYR A O 1
ATOM 874 N N . ASN A 1 103 ? -12.695 3.432 -17.453 1 72.06 103 ASN A N 1
ATOM 875 C CA . ASN A 1 103 ? -13.336 4.523 -18.172 1 72.06 103 ASN A CA 1
ATOM 876 C C . ASN A 1 103 ? -13.766 4.098 -19.578 1 72.06 103 ASN A C 1
ATOM 878 O O . ASN A 1 103 ? -13.547 4.824 -20.547 1 72.06 103 ASN A O 1
ATOM 882 N N . ASN A 1 104 ? -14.18 2.82 -19.766 1 73.31 104 ASN A N 1
ATOM 883 C CA . ASN A 1 104 ? -14.727 2.225 -20.984 1 73.31 104 ASN A CA 1
ATOM 884 C C . ASN A 1 104 ? -13.648 2.01 -22.031 1 73.31 104 ASN A C 1
ATOM 886 O O . ASN A 1 104 ? -13.945 1.962 -23.234 1 73.31 104 ASN A O 1
ATOM 890 N N . LYS A 1 105 ? -12.477 2.066 -21.672 1 81.19 105 LYS A N 1
ATOM 891 C CA . LYS A 1 105 ? -11.398 1.777 -22.625 1 81.19 105 LYS A CA 1
ATOM 892 C C . LYS A 1 105 ? -11.102 0.281 -22.672 1 81.19 105 LYS A C 1
ATOM 894 O O . LYS A 1 105 ? -10.234 -0.212 -21.953 1 81.19 105 LYS A O 1
ATOM 899 N N . LEU A 1 106 ? -11.766 -0.34 -23.516 1 81.81 106 LEU A N 1
ATOM 900 C CA . LEU A 1 106 ? -11.633 -1.785 -23.672 1 81.81 106 LEU A CA 1
ATOM 901 C C . LEU A 1 106 ? -10.227 -2.156 -24.141 1 81.81 106 LEU A C 1
ATOM 903 O O . LEU A 1 106 ? -9.711 -3.213 -23.781 1 81.81 106 LEU A O 1
ATOM 907 N N . SER A 1 107 ? -9.609 -1.248 -24.828 1 83 107 SER A N 1
ATOM 908 C CA . SER A 1 107 ? -8.281 -1.517 -25.359 1 83 107 SER A CA 1
ATOM 909 C C . SER A 1 107 ? -7.258 -1.648 -24.234 1 83 107 SER A C 1
ATOM 911 O O . SER A 1 107 ? -6.355 -2.486 -24.297 1 83 107 SER A O 1
ATOM 913 N N . THR A 1 108 ? -7.453 -0.911 -23.203 1 81.75 108 THR A N 1
ATOM 914 C CA . THR A 1 108 ? -6.535 -0.978 -22.062 1 81.75 108 THR A CA 1
ATOM 915 C C . THR A 1 108 ? -6.707 -2.289 -21.297 1 81.75 108 THR A C 1
ATOM 917 O O . THR A 1 108 ? -5.73 -2.879 -20.844 1 81.75 108 THR A O 1
ATOM 920 N N . VAL A 1 109 ? -7.898 -2.734 -21.297 1 81.56 109 VAL A N 1
ATOM 921 C CA . VAL A 1 109 ? -8.172 -3.99 -20.609 1 81.56 109 VAL A CA 1
ATOM 922 C C . VAL A 1 109 ? -7.527 -5.148 -21.375 1 81.56 109 VAL A C 1
ATOM 924 O O . VAL A 1 109 ? -6.898 -6.023 -20.766 1 81.56 109 VAL A O 1
ATOM 927 N N . PHE A 1 110 ? -7.641 -5.047 -22.656 1 83.38 110 PHE A N 1
ATOM 928 C CA . PHE A 1 110 ? -7.086 -6.105 -23.484 1 83.38 110 PHE A CA 1
ATOM 929 C C . PHE A 1 110 ? -5.562 -6.082 -23.453 1 83.38 110 PHE A C 1
ATOM 931 O O . PHE A 1 110 ? -4.922 -7.133 -23.406 1 83.38 110 PHE A O 1
ATOM 938 N N . SER A 1 111 ? -5.07 -4.957 -23.406 1 83.12 111 SER A N 1
ATOM 939 C CA . SER A 1 111 ? -3.617 -4.84 -23.328 1 83.12 111 SER A CA 1
ATOM 940 C C . SER A 1 111 ? -3.098 -5.379 -22 1 83.12 111 SER A C 1
ATOM 942 O O . SER A 1 111 ? -2.051 -6.027 -21.953 1 83.12 111 SER A O 1
ATOM 944 N N . ASN A 1 112 ? -3.871 -5.141 -21 1 80.31 112 ASN A N 1
ATOM 945 C CA . ASN A 1 112 ? -3.496 -5.668 -19.703 1 80.31 112 ASN A CA 1
ATOM 946 C C . ASN A 1 112 ? -3.6 -7.191 -19.656 1 80.31 112 ASN A C 1
ATOM 948 O O . ASN A 1 112 ? -2.801 -7.855 -18.984 1 80.31 112 ASN A O 1
ATOM 952 N N . PHE A 1 113 ? -4.523 -7.648 -20.438 1 83.12 113 PHE A N 1
ATOM 953 C CA . PHE A 1 113 ? -4.742 -9.086 -20.516 1 83.12 113 PHE A CA 1
ATOM 954 C C . PHE A 1 113 ? -3.596 -9.773 -21.25 1 83.12 113 PHE A C 1
ATOM 956 O O . PHE A 1 113 ? -3.129 -10.836 -20.828 1 83.12 113 PHE A O 1
ATOM 963 N N . MET A 1 114 ? -3.107 -9.094 -22.219 1 84.44 114 MET A N 1
ATOM 964 C CA . MET A 1 114 ? -2.117 -9.719 -23.078 1 84.44 114 MET A CA 1
ATOM 965 C C . MET A 1 114 ? -0.701 -9.383 -22.641 1 84.44 114 MET A C 1
ATOM 967 O O . MET A 1 114 ? 0.273 -9.898 -23.188 1 84.44 114 MET A O 1
ATOM 971 N N . SER A 1 115 ? -0.619 -8.656 -21.609 1 84.94 115 SER A N 1
ATOM 972 C CA . SER A 1 115 ? 0.707 -8.188 -21.219 1 84.94 115 SER A CA 1
ATOM 973 C C . SER A 1 115 ? 1.564 -9.328 -20.688 1 84.94 115 SER A C 1
ATOM 975 O O . SER A 1 115 ? 1.144 -10.055 -19.781 1 84.94 115 SER A O 1
ATOM 977 N N . LEU A 1 116 ? 2.699 -9.586 -21.406 1 86.12 116 LEU A N 1
ATOM 978 C CA . LEU A 1 116 ? 3.713 -10.547 -20.984 1 86.12 116 LEU A CA 1
ATOM 979 C C . LEU A 1 116 ? 5.098 -9.906 -20.984 1 86.12 116 LEU A C 1
ATOM 981 O O . LEU A 1 116 ? 5.348 -8.961 -21.734 1 86.12 116 LEU A O 1
ATOM 985 N N . SER A 1 117 ? 5.887 -10.344 -20.141 1 85.62 117 SER A N 1
ATOM 986 C CA . SER A 1 117 ? 7.281 -9.914 -20.172 1 85.62 117 SER A CA 1
ATOM 987 C C . SER A 1 117 ? 7.953 -10.359 -21.469 1 85.62 117 SER A C 1
ATOM 989 O O . SER A 1 117 ? 7.508 -11.312 -22.109 1 85.62 117 SER A O 1
ATOM 991 N N . LYS A 1 118 ? 8.984 -9.719 -21.844 1 87.25 118 LYS A N 1
ATOM 992 C CA . LYS A 1 118 ? 9.719 -10.047 -23.062 1 87.25 118 LYS A CA 1
ATOM 993 C C . LYS A 1 118 ? 10.273 -11.461 -23 1 87.25 118 LYS A C 1
ATOM 995 O O . LYS A 1 118 ? 10.219 -12.195 -24 1 87.25 118 LYS A O 1
ATOM 1000 N N . THR A 1 119 ? 10.719 -11.836 -21.859 1 90.31 119 THR A N 1
ATOM 1001 C CA . THR A 1 119 ? 11.281 -13.172 -21.703 1 90.31 119 THR A CA 1
ATOM 1002 C C . THR A 1 119 ? 10.188 -14.234 -21.812 1 90.31 119 THR A C 1
ATOM 1004 O O . THR A 1 119 ? 10.414 -15.305 -22.391 1 90.31 119 THR A O 1
ATOM 1007 N N . ALA A 1 120 ? 9.047 -13.93 -21.328 1 92.06 120 ALA A N 1
ATOM 1008 C CA . ALA A 1 120 ? 7.938 -14.883 -21.422 1 92.06 120 ALA A CA 1
ATOM 1009 C C . ALA A 1 120 ? 7.469 -15.039 -22.859 1 92.06 120 ALA A C 1
ATOM 1011 O O . ALA A 1 120 ? 7.207 -16.156 -23.312 1 92.06 120 ALA A O 1
ATOM 1012 N N . VAL A 1 121 ? 7.441 -13.992 -23.625 1 92.25 121 VAL A N 1
ATOM 1013 C CA . VAL A 1 121 ? 7.02 -14.039 -25.016 1 92.25 121 VAL A CA 1
ATOM 1014 C C . VAL A 1 121 ? 8.031 -14.836 -25.844 1 92.25 121 VAL A C 1
ATOM 1016 O O . VAL A 1 121 ? 7.645 -15.68 -26.656 1 92.25 121 VAL A O 1
ATOM 1019 N N . THR A 1 122 ? 9.266 -14.578 -25.547 1 94.12 122 THR A N 1
ATOM 1020 C CA . THR A 1 122 ? 10.305 -15.281 -26.281 1 94.12 122 THR A CA 1
ATOM 1021 C C . THR A 1 122 ? 10.25 -16.781 -25.984 1 94.12 122 THR A C 1
ATOM 1023 O O . THR A 1 122 ? 10.398 -17.609 -26.891 1 94.12 122 THR A O 1
ATOM 1026 N N . THR A 1 123 ? 10.055 -17.125 -24.734 1 94.25 123 THR A N 1
ATOM 1027 C CA . THR A 1 123 ? 9.961 -18.531 -24.359 1 94.25 123 THR A CA 1
ATOM 1028 C C . THR A 1 123 ? 8.758 -19.188 -25.031 1 94.25 123 THR A C 1
ATOM 1030 O O . THR A 1 123 ? 8.844 -20.312 -25.516 1 94.25 123 THR A O 1
ATOM 1033 N N . LEU A 1 124 ? 7.676 -18.5 -25.125 1 94.62 124 LEU A N 1
ATOM 1034 C CA . LEU A 1 124 ? 6.469 -19.031 -25.75 1 94.62 124 LEU A CA 1
ATOM 1035 C C . LEU A 1 124 ? 6.676 -19.234 -27.25 1 94.62 124 LEU A C 1
ATOM 1037 O O . LEU A 1 124 ? 6.359 -20.297 -27.797 1 94.62 124 LEU A O 1
ATOM 1041 N N . ILE A 1 125 ? 7.27 -18.234 -27.906 1 95.12 125 ILE A N 1
ATOM 1042 C CA . ILE A 1 125 ? 7.492 -18.297 -29.344 1 95.12 125 ILE A CA 1
ATOM 1043 C C . ILE A 1 125 ? 8.461 -19.438 -29.656 1 95.12 125 ILE A C 1
ATOM 1045 O O . ILE A 1 125 ? 8.234 -20.203 -30.594 1 95.12 125 ILE A O 1
ATOM 1049 N N . LEU A 1 126 ? 9.508 -19.547 -28.875 1 94.69 126 LEU A N 1
ATOM 1050 C CA . LEU A 1 126 ? 10.484 -20.609 -29.094 1 94.69 126 LEU A CA 1
ATOM 1051 C C . LEU A 1 126 ? 9.836 -21.969 -28.922 1 94.69 126 LEU A C 1
ATOM 1053 O O . LEU A 1 126 ? 10.117 -22.906 -29.688 1 94.69 126 LEU A O 1
ATOM 1057 N N . SER A 1 127 ? 9.008 -22.094 -27.938 1 94.31 127 SER A N 1
ATOM 1058 C CA . SER A 1 127 ? 8.336 -23.375 -27.719 1 94.31 127 SER A CA 1
ATOM 1059 C C . SER A 1 127 ? 7.387 -23.703 -28.859 1 94.31 127 SER A C 1
ATOM 1061 O O . SER A 1 127 ? 7.277 -24.859 -29.266 1 94.31 127 SER A O 1
ATOM 1063 N N . ILE A 1 128 ? 6.715 -22.703 -29.422 1 94.12 128 ILE A N 1
ATOM 1064 C CA . ILE A 1 128 ? 5.801 -22.938 -30.531 1 94.12 128 ILE A CA 1
ATOM 1065 C C . ILE A 1 128 ? 6.594 -23.344 -31.766 1 94.12 128 ILE A C 1
ATOM 1067 O O . ILE A 1 128 ? 6.199 -24.266 -32.5 1 94.12 128 ILE A O 1
ATOM 1071 N N . ILE A 1 129 ? 7.715 -22.688 -31.953 1 93.56 129 ILE A N 1
ATOM 1072 C CA . ILE A 1 129 ? 8.555 -23.016 -33.094 1 93.56 129 ILE A CA 1
ATOM 1073 C C . ILE A 1 129 ? 9.047 -24.453 -33 1 93.56 129 ILE A C 1
ATOM 1075 O O . ILE A 1 129 ? 9.023 -25.203 -33.969 1 93.56 129 ILE A O 1
ATOM 1079 N N . ILE A 1 130 ? 9.406 -24.875 -31.828 1 90.31 130 ILE A N 1
ATOM 1080 C CA . ILE A 1 130 ? 9.938 -26.219 -31.609 1 90.31 130 ILE A CA 1
ATOM 1081 C C . ILE A 1 130 ? 8.844 -27.25 -31.875 1 90.31 130 ILE A C 1
ATOM 1083 O O . ILE A 1 130 ? 9.094 -28.266 -32.531 1 90.31 130 ILE A O 1
ATOM 1087 N N . VAL A 1 131 ? 7.676 -27.031 -31.484 1 88.44 131 VAL A N 1
ATOM 1088 C CA . VAL A 1 131 ? 6.586 -27.984 -31.656 1 88.44 131 VAL A CA 1
ATOM 1089 C C . VAL A 1 131 ? 6.203 -28.062 -33.125 1 88.44 131 VAL A C 1
ATOM 1091 O O . VAL A 1 131 ? 5.922 -29.141 -33.656 1 88.44 131 VAL A O 1
ATOM 1094 N N . VAL A 1 132 ? 6.215 -26.953 -33.812 1 88.25 132 VAL A N 1
ATOM 1095 C CA . VAL A 1 132 ? 5.805 -26.922 -35.219 1 88.25 132 VAL A CA 1
ATOM 1096 C C . VAL A 1 132 ? 6.875 -27.594 -36.062 1 88.25 132 VAL A C 1
ATOM 1098 O O . VAL A 1 132 ? 6.562 -28.375 -36.969 1 88.25 132 VAL A O 1
ATOM 1101 N N . VAL A 1 133 ? 8.109 -27.344 -35.781 1 85.12 133 VAL A N 1
ATOM 1102 C CA . VAL A 1 133 ? 9.211 -27.828 -36.625 1 85.12 133 VAL A CA 1
ATOM 1103 C C . VAL A 1 133 ? 9.414 -29.328 -36.375 1 85.12 133 VAL A C 1
ATOM 1105 O O . VAL A 1 133 ? 9.539 -30.109 -37.312 1 85.12 133 VAL A O 1
ATOM 1108 N N . VAL A 1 134 ? 9.406 -29.656 -35.094 1 77.56 134 VAL A N 1
ATOM 1109 C CA . VAL A 1 134 ? 9.727 -31.031 -34.719 1 77.56 134 VAL A CA 1
ATOM 1110 C C . VAL A 1 134 ? 8.461 -31.891 -34.812 1 77.56 134 VAL A C 1
ATOM 1112 O O . VAL A 1 134 ? 8.531 -33.062 -35.156 1 77.56 134 VAL A O 1
ATOM 1115 N N . GLY A 1 135 ? 7.238 -31.328 -34.312 1 68.12 135 GLY A N 1
ATOM 1116 C CA . GLY A 1 135 ? 5.984 -32.062 -34.281 1 68.12 135 GLY A CA 1
ATOM 1117 C C . GLY A 1 135 ? 5.48 -32.438 -35.656 1 68.12 135 GLY A C 1
ATOM 1118 O O . GLY A 1 135 ? 4.82 -33.469 -35.812 1 68.12 135 GLY A O 1
ATOM 1119 N N . ALA A 1 136 ? 5.68 -31.609 -36.625 1 63.16 136 ALA A N 1
ATOM 1120 C CA . ALA A 1 136 ? 5.246 -31.891 -38 1 63.16 136 ALA A CA 1
ATOM 1121 C C . ALA A 1 136 ? 5.891 -33.156 -38.531 1 63.16 136 ALA A C 1
ATOM 1123 O O . ALA A 1 136 ? 5.32 -33.844 -39.375 1 63.16 136 ALA A O 1
ATOM 1124 N N . SER A 1 137 ? 7.035 -33.375 -38.062 1 57.88 137 SER A N 1
ATOM 1125 C CA . SER A 1 137 ? 7.707 -34.5 -38.656 1 57.88 137 SER A CA 1
ATOM 1126 C C . SER A 1 137 ? 7.172 -35.812 -38.125 1 57.88 137 SER A C 1
ATOM 1128 O O . SER A 1 137 ? 7.238 -36.844 -38.812 1 57.88 137 SER A O 1
ATOM 1130 N N . LYS A 1 138 ? 6.957 -35.969 -36.812 1 57.47 138 LYS A N 1
ATOM 1131 C CA . LYS A 1 138 ? 6.719 -37.344 -36.344 1 57.47 138 LYS A CA 1
ATOM 1132 C C . LYS A 1 138 ? 5.285 -37.5 -35.844 1 57.47 138 LYS A C 1
ATOM 1134 O O . LYS A 1 138 ? 4.676 -36.531 -35.375 1 57.47 138 LYS A O 1
ATOM 1139 N N . LYS A 1 139 ? 4.625 -38.562 -36.281 1 54.62 139 LYS A N 1
ATOM 1140 C CA . LYS A 1 139 ? 3.322 -39.094 -35.906 1 54.62 139 LYS A CA 1
ATOM 1141 C C . LYS A 1 139 ? 3.08 -39.031 -34.406 1 54.62 139 LYS A C 1
ATOM 1143 O O . LYS A 1 139 ? 4.027 -38.938 -33.625 1 54.62 139 LYS A O 1
ATOM 1148 N N . SER A 1 140 ? 1.759 -39.281 -33.938 1 51.88 140 SER A N 1
ATOM 1149 C CA . SER A 1 140 ? 1.045 -39.156 -32.656 1 51.88 140 SER A CA 1
ATOM 1150 C C . SER A 1 140 ? 1.753 -39.875 -31.531 1 51.88 140 SER A C 1
ATOM 1152 O O . SER A 1 140 ? 1.579 -41.094 -31.375 1 51.88 140 SER A O 1
ATOM 1154 N N . LEU A 1 141 ? 3.029 -39.875 -31.312 1 47.75 141 LEU A N 1
ATOM 1155 C CA . LEU A 1 141 ? 3.65 -40.812 -30.406 1 47.75 141 LEU A CA 1
ATOM 1156 C C . LEU A 1 141 ? 3.102 -40.656 -28.984 1 47.75 141 LEU A C 1
ATOM 1158 O O . LEU A 1 141 ? 3.01 -39.531 -28.484 1 47.75 141 LEU A O 1
ATOM 1162 N N . ALA A 1 142 ? 2.283 -41.656 -28.625 1 52.78 142 ALA A N 1
ATOM 1163 C CA . ALA A 1 142 ? 1.99 -41.875 -27.219 1 52.78 142 ALA A CA 1
ATOM 1164 C C . ALA A 1 142 ? 3.238 -41.688 -26.359 1 52.78 142 ALA A C 1
ATOM 1166 O O . ALA A 1 142 ? 4.312 -42.188 -26.688 1 52.78 142 ALA A O 1
ATOM 1167 N N . ILE A 1 143 ? 3.473 -40.625 -25.797 1 58.88 143 ILE A N 1
ATOM 1168 C CA . ILE A 1 143 ? 4.652 -40.406 -24.969 1 58.88 143 ILE A CA 1
ATOM 1169 C C . ILE A 1 143 ? 4.48 -41.156 -23.641 1 58.88 143 ILE A C 1
ATOM 1171 O O . ILE A 1 143 ? 3.488 -40.938 -22.938 1 58.88 143 ILE A O 1
ATOM 1175 N N . ILE A 1 144 ? 5.125 -42.219 -23.594 1 62.22 144 ILE A N 1
ATOM 1176 C CA . ILE A 1 144 ? 5.211 -42.938 -22.328 1 62.22 144 ILE A CA 1
ATOM 1177 C C . ILE A 1 144 ? 6.203 -42.219 -21.406 1 62.22 144 ILE A C 1
ATOM 1179 O O . ILE A 1 144 ? 7.363 -42.031 -21.766 1 62.22 144 ILE A O 1
ATOM 1183 N N . VAL A 1 145 ? 5.703 -41.5 -20.484 1 66.38 145 VAL A N 1
ATOM 1184 C CA . VAL A 1 145 ? 6.586 -40.844 -19.516 1 66.38 145 VAL A CA 1
ATOM 1185 C C . VAL A 1 145 ? 6.566 -41.625 -18.203 1 66.38 145 VAL A C 1
ATOM 1187 O O . VAL A 1 145 ? 5.5 -41.969 -17.703 1 66.38 145 VAL A O 1
ATOM 1190 N N . ASN A 1 146 ? 7.801 -42.062 -17.797 1 73.31 146 ASN A N 1
ATOM 1191 C CA . ASN A 1 146 ? 7.934 -42.656 -16.469 1 73.31 146 ASN A CA 1
ATOM 1192 C C . ASN A 1 146 ? 7.617 -41.656 -15.375 1 73.31 146 ASN A C 1
ATOM 1194 O O . ASN A 1 146 ? 7.75 -40.438 -15.578 1 73.31 146 ASN A O 1
ATOM 1198 N N . LYS A 1 147 ? 7.184 -42.125 -14.219 1 75.06 147 LYS A N 1
ATOM 1199 C CA . LYS A 1 147 ? 6.77 -41.281 -13.094 1 75.06 147 LYS A CA 1
ATOM 1200 C C . LYS A 1 147 ? 7.902 -40.375 -12.656 1 75.06 147 LYS A C 1
ATOM 1202 O O . LYS A 1 147 ? 7.684 -39.188 -12.438 1 75.06 147 LYS A O 1
ATOM 1207 N N . ASN A 1 148 ? 9.133 -40.906 -12.547 1 78.31 148 ASN A N 1
ATOM 1208 C CA . ASN A 1 148 ? 10.266 -40.125 -12.086 1 78.31 148 ASN A CA 1
ATOM 1209 C C . ASN A 1 148 ? 10.617 -39 -13.086 1 78.31 148 ASN A C 1
ATOM 1211 O O . ASN A 1 148 ? 10.953 -37.906 -12.688 1 78.31 148 ASN A O 1
ATOM 1215 N N . GLU A 1 149 ? 10.523 -39.312 -14.336 1 80.56 149 GLU A N 1
ATOM 1216 C CA . GLU A 1 149 ? 10.797 -38.344 -15.375 1 80.56 149 GLU A CA 1
ATOM 1217 C C . GLU A 1 149 ? 9.75 -37.219 -15.367 1 80.56 149 GLU A C 1
ATOM 1219 O O . GLU A 1 149 ? 10.07 -36.062 -15.602 1 80.56 149 GLU A O 1
ATOM 1224 N N . LEU A 1 150 ? 8.586 -37.656 -15 1 83.38 150 LEU A N 1
ATOM 1225 C CA . LEU A 1 150 ? 7.496 -36.688 -14.961 1 83.38 150 LEU A CA 1
ATOM 1226 C C . LEU A 1 150 ? 7.723 -35.656 -13.852 1 83.38 150 LEU A C 1
ATOM 1228 O O . LEU A 1 150 ? 7.48 -34.469 -14.039 1 83.38 150 LEU A O 1
ATOM 1232 N N . PHE A 1 151 ? 8.266 -36.156 -12.75 1 87.81 151 PHE A N 1
ATOM 1233 C CA . PHE A 1 151 ? 8.492 -35.25 -11.617 1 87.81 151 PHE A CA 1
ATOM 1234 C C . PHE A 1 151 ? 9.586 -34.25 -11.945 1 87.81 151 PHE A C 1
ATOM 1236 O O . PHE A 1 151 ? 9.453 -33.062 -11.625 1 87.81 151 PHE A O 1
ATOM 1243 N N . TRP A 1 152 ? 10.617 -34.719 -12.609 1 87.5 152 TRP A N 1
ATOM 1244 C CA . TRP A 1 152 ? 11.688 -33.812 -12.984 1 87.5 152 TRP A CA 1
ATOM 1245 C C . TRP A 1 152 ? 11.203 -32.812 -14.031 1 87.5 152 TRP A C 1
ATOM 1247 O O . TRP A 1 152 ? 11.594 -31.641 -14.008 1 87.5 152 TRP A O 1
ATOM 1257 N N . LEU A 1 153 ? 10.375 -33.281 -14.93 1 89.25 153 LEU A N 1
ATOM 1258 C CA . LEU A 1 153 ? 9.797 -32.438 -15.953 1 89.25 153 LEU A CA 1
ATOM 1259 C C . LEU A 1 153 ? 8.938 -31.344 -15.328 1 89.25 153 LEU A C 1
ATOM 1261 O O . LEU A 1 153 ? 9.086 -30.156 -15.648 1 89.25 153 LEU A O 1
ATOM 1265 N N . LEU A 1 154 ? 8.125 -31.719 -14.359 1 92.19 154 LEU A N 1
ATOM 1266 C CA . LEU A 1 154 ? 7.207 -30.781 -13.734 1 92.19 154 LEU A CA 1
ATOM 1267 C C . LEU A 1 154 ? 7.961 -29.797 -12.836 1 92.19 154 LEU A C 1
ATOM 1269 O O . LEU A 1 154 ? 7.59 -28.625 -12.742 1 92.19 154 LEU A O 1
ATOM 1273 N N . LEU A 1 155 ? 9 -30.266 -12.258 1 93.5 155 LEU A N 1
ATOM 1274 C CA . LEU A 1 155 ? 9.812 -29.375 -11.43 1 93.5 155 LEU A CA 1
ATOM 1275 C C . LEU A 1 155 ? 10.492 -28.312 -12.289 1 93.5 155 LEU A C 1
ATOM 1277 O O . LEU A 1 155 ? 10.516 -27.125 -11.914 1 93.5 155 LEU A O 1
ATOM 1281 N N . SER A 1 156 ? 10.984 -28.734 -13.398 1 93.25 156 SER A N 1
ATOM 1282 C CA . SER A 1 156 ? 11.641 -27.797 -14.305 1 93.25 156 SER A CA 1
ATOM 1283 C C . SER A 1 156 ? 10.664 -26.734 -14.812 1 93.25 156 SER A C 1
ATOM 1285 O O . SER A 1 156 ? 10.984 -25.547 -14.867 1 93.25 156 SER A O 1
ATOM 1287 N N . ILE A 1 157 ? 9.5 -27.172 -15.133 1 92.5 157 ILE A N 1
ATOM 1288 C CA . ILE A 1 157 ? 8.492 -26.25 -15.625 1 92.5 157 ILE A CA 1
ATOM 1289 C C . ILE A 1 157 ? 8.07 -25.297 -14.508 1 92.5 157 ILE A C 1
ATOM 1291 O O . ILE A 1 157 ? 7.887 -24.094 -14.734 1 92.5 157 ILE A O 1
ATOM 1295 N N . PHE A 1 158 ? 7.945 -25.859 -13.32 1 93 158 PHE A N 1
ATOM 1296 C CA . PHE A 1 158 ? 7.566 -25.047 -12.164 1 93 158 PHE A CA 1
ATOM 1297 C C . PHE A 1 158 ? 8.578 -23.922 -11.93 1 93 158 PHE A C 1
ATOM 1299 O O . PHE A 1 158 ? 8.203 -22.766 -11.758 1 93 158 PHE A O 1
ATOM 1306 N N . MET A 1 159 ? 9.805 -24.266 -11.984 1 92.06 159 MET A N 1
ATOM 1307 C CA . MET A 1 159 ? 10.859 -23.281 -11.766 1 92.06 159 MET A CA 1
ATOM 1308 C C . MET A 1 159 ? 10.914 -22.266 -12.906 1 92.06 159 MET A C 1
ATOM 1310 O O . MET A 1 159 ? 11.141 -21.078 -12.672 1 92.06 159 MET A O 1
ATOM 1314 N N . LEU A 1 160 ? 10.68 -22.734 -14.094 1 91.88 160 LEU A N 1
ATOM 1315 C CA . LEU A 1 160 ? 10.664 -21.828 -15.25 1 91.88 160 LEU A CA 1
ATOM 1316 C C . LEU A 1 160 ? 9.547 -20.797 -15.117 1 91.88 160 LEU A C 1
ATOM 1318 O O . LEU A 1 160 ? 9.758 -19.609 -15.406 1 91.88 160 LEU A O 1
ATOM 1322 N N . MET A 1 161 ? 8.406 -21.25 -14.617 1 90.5 161 MET A N 1
ATOM 1323 C CA . MET A 1 161 ? 7.273 -20.344 -14.477 1 90.5 161 MET A CA 1
ATOM 1324 C C . MET A 1 161 ? 7.539 -19.297 -13.398 1 90.5 161 MET A C 1
ATOM 1326 O O . MET A 1 161 ? 7.113 -18.141 -13.523 1 90.5 161 MET A O 1
ATOM 1330 N N . LYS A 1 162 ? 8.266 -19.703 -12.383 1 86.75 162 LYS A N 1
ATOM 1331 C CA . LYS A 1 162 ? 8.625 -18.766 -11.328 1 86.75 162 LYS A CA 1
ATOM 1332 C C . LYS A 1 162 ? 9.617 -17.719 -11.836 1 86.75 162 LYS A C 1
ATOM 1334 O O . LYS A 1 162 ? 9.547 -16.547 -11.445 1 86.75 162 LYS A O 1
ATOM 1339 N N . LEU A 1 163 ? 10.461 -18.094 -12.742 1 86.56 163 LEU A N 1
ATOM 1340 C CA . LEU A 1 163 ? 11.445 -17.188 -13.32 1 86.56 163 LEU A CA 1
ATOM 1341 C C . LEU A 1 163 ? 10.789 -16.203 -14.273 1 86.56 163 LEU A C 1
ATOM 1343 O O . LEU A 1 163 ? 11.211 -15.047 -14.375 1 86.56 163 LEU A O 1
ATOM 1347 N N . LEU A 1 164 ? 9.703 -16.656 -14.922 1 88.69 164 LEU A N 1
ATOM 1348 C CA . LEU A 1 164 ? 9.031 -15.797 -15.898 1 88.69 164 LEU A CA 1
ATOM 1349 C C . LEU A 1 164 ? 8.102 -14.812 -15.211 1 88.69 164 LEU A C 1
ATOM 1351 O O . LEU A 1 164 ? 7.684 -13.82 -15.82 1 88.69 164 LEU A O 1
ATOM 1355 N N . ASN A 1 165 ? 7.777 -14.945 -13.922 1 81.19 165 ASN A N 1
ATOM 1356 C CA . ASN A 1 165 ? 6.945 -14.039 -13.141 1 81.19 165 ASN A CA 1
ATOM 1357 C C . ASN A 1 165 ? 5.699 -13.609 -13.914 1 81.19 165 ASN A C 1
ATOM 1359 O O . ASN A 1 165 ? 5.43 -12.414 -14.047 1 81.19 165 ASN A O 1
ATOM 1363 N N . LEU A 1 166 ? 4.824 -14.531 -14.258 1 83.06 166 LEU A N 1
ATOM 1364 C CA . LEU A 1 166 ? 3.658 -14.297 -15.102 1 83.06 166 LEU A CA 1
ATOM 1365 C C . LEU A 1 166 ? 2.551 -13.602 -14.32 1 83.06 166 LEU A C 1
ATOM 1367 O O . LEU A 1 166 ? 1.619 -13.047 -14.906 1 83.06 166 LEU A O 1
ATOM 1371 N N . ASN A 1 167 ? 2.701 -13.508 -13.008 1 77.25 167 ASN A N 1
ATOM 1372 C CA . ASN A 1 167 ? 1.629 -12.969 -12.18 1 77.25 167 ASN A CA 1
ATOM 1373 C C . ASN A 1 167 ? 1.884 -11.508 -11.812 1 77.25 167 ASN A C 1
ATOM 1375 O O . ASN A 1 167 ? 1.268 -10.977 -10.891 1 77.25 167 ASN A O 1
ATOM 1379 N N . SER A 1 168 ? 2.732 -10.828 -12.492 1 76.38 168 SER A N 1
ATOM 1380 C CA . SER A 1 168 ? 3.043 -9.453 -12.125 1 76.38 168 SER A CA 1
ATOM 1381 C C . SER A 1 168 ? 2.424 -8.461 -13.102 1 76.38 168 SER A C 1
ATOM 1383 O O . SER A 1 168 ? 2.967 -7.379 -13.328 1 76.38 168 SER A O 1
ATOM 1385 N N . THR A 1 169 ? 1.262 -8.805 -13.68 1 81.94 169 THR A N 1
ATOM 1386 C CA . THR A 1 169 ? 0.58 -7.902 -14.594 1 81.94 169 THR A CA 1
ATOM 1387 C C . THR A 1 169 ? -0.338 -6.949 -13.836 1 81.94 169 THR A C 1
ATOM 1389 O O . THR A 1 169 ? -0.602 -7.148 -12.648 1 81.94 169 THR A O 1
ATOM 1392 N N . LYS A 1 170 ? -0.744 -5.938 -14.523 1 83.75 170 LYS A N 1
ATOM 1393 C CA . LYS A 1 170 ? -1.627 -4.941 -13.93 1 83.75 170 LYS A CA 1
ATOM 1394 C C . LYS A 1 170 ? -2.957 -5.562 -13.508 1 83.75 170 LYS A C 1
ATOM 1396 O O . LYS A 1 170 ? -3.562 -5.141 -12.523 1 83.75 170 LYS A O 1
ATOM 1401 N N . LEU A 1 171 ? -3.361 -6.566 -14.219 1 83.12 171 LEU A N 1
ATOM 1402 C CA . LEU A 1 171 ? -4.582 -7.281 -13.867 1 83.12 171 LEU A CA 1
ATOM 1403 C C . LEU A 1 171 ? -4.434 -7.996 -12.523 1 83.12 171 LEU A C 1
ATOM 1405 O O . LEU A 1 171 ? -5.344 -7.965 -11.695 1 83.12 171 LEU A O 1
ATOM 1409 N N . HIS A 1 172 ? -3.312 -8.617 -12.391 1 84 172 HIS A N 1
ATOM 1410 C CA . HIS A 1 172 ? -3.051 -9.312 -11.133 1 84 172 HIS A CA 1
ATOM 1411 C C . HIS A 1 172 ? -2.92 -8.328 -9.977 1 84 172 HIS A C 1
ATOM 1413 O O . HIS A 1 172 ? -3.363 -8.609 -8.867 1 84 172 HIS A O 1
ATOM 1419 N N . MET A 1 173 ? -2.375 -7.176 -10.266 1 85.69 173 MET A N 1
ATOM 1420 C CA . MET A 1 173 ? -2.24 -6.152 -9.234 1 85.69 173 MET A CA 1
ATOM 1421 C C . MET A 1 173 ? -3.605 -5.609 -8.828 1 85.69 173 MET A C 1
ATOM 1423 O O . MET A 1 173 ? -3.848 -5.348 -7.648 1 85.69 173 MET A O 1
ATOM 1427 N N . SER A 1 174 ? -4.422 -5.348 -9.828 1 85.44 174 SER A N 1
ATOM 1428 C CA . SER A 1 174 ? -5.785 -4.91 -9.539 1 85.44 174 SER A CA 1
ATOM 1429 C C . SER A 1 174 ? -6.52 -5.922 -8.664 1 85.44 174 SER A C 1
ATOM 1431 O O . SER A 1 174 ? -7.164 -5.547 -7.684 1 85.44 174 SER A O 1
ATOM 1433 N N . TYR A 1 175 ? -6.348 -7.133 -9.008 1 82.69 175 TYR A N 1
ATOM 1434 C CA . TYR A 1 175 ? -6.961 -8.203 -8.227 1 82.69 175 TYR A CA 1
ATOM 1435 C C . TYR A 1 175 ? -6.379 -8.258 -6.816 1 82.69 175 TYR A C 1
ATOM 1437 O O . TYR A 1 175 ? -7.109 -8.445 -5.844 1 82.69 175 TYR A O 1
ATOM 1445 N N . TRP A 1 176 ? -5.129 -8.141 -6.746 1 84.19 176 TRP A N 1
ATOM 1446 C CA . TRP A 1 176 ? -4.445 -8.172 -5.457 1 84.19 176 TRP A CA 1
ATOM 1447 C C . TRP A 1 176 ? -4.949 -7.059 -4.547 1 84.19 176 TRP A C 1
ATOM 1449 O O . TRP A 1 176 ? -5.195 -7.281 -3.359 1 84.19 176 TRP A O 1
ATOM 1459 N N . ILE A 1 177 ? -5.137 -5.875 -5.012 1 87.75 177 ILE A N 1
ATOM 1460 C CA . ILE A 1 177 ? -5.645 -4.738 -4.25 1 87.75 177 ILE A CA 1
ATOM 1461 C C . ILE A 1 177 ? -7.043 -5.047 -3.729 1 87.75 177 ILE A C 1
ATOM 1463 O O . ILE A 1 177 ? -7.367 -4.742 -2.578 1 87.75 177 ILE A O 1
ATOM 1467 N N . SER A 1 178 ? -7.773 -5.695 -4.547 1 84 178 SER A N 1
ATOM 1468 C CA . SER A 1 178 ? -9.164 -5.973 -4.203 1 84 178 SER A CA 1
ATOM 1469 C C . SER A 1 178 ? -9.258 -7.004 -3.084 1 84 178 SER A C 1
ATOM 1471 O O . SER A 1 178 ? -10.297 -7.129 -2.434 1 84 178 SER A O 1
ATOM 1473 N N . GLN A 1 179 ? -8.156 -7.793 -2.842 1 82.19 179 GLN A N 1
ATOM 1474 C CA . GLN A 1 179 ? -8.164 -8.781 -1.768 1 82.19 179 GLN A CA 1
ATOM 1475 C C . GLN A 1 179 ? -8.156 -8.102 -0.399 1 82.19 179 GLN A C 1
ATOM 1477 O O . GLN A 1 179 ? -8.477 -8.734 0.613 1 82.19 179 GLN A O 1
ATOM 1482 N N . ASN A 1 180 ? -7.766 -6.789 -0.309 1 87.38 180 ASN A N 1
ATOM 1483 C CA . ASN A 1 180 ? -7.852 -5.977 0.9 1 87.38 180 ASN A CA 1
ATOM 1484 C C . ASN A 1 180 ? -7.012 -6.566 2.031 1 87.38 180 ASN A C 1
ATOM 1486 O O . ASN A 1 180 ? -7.512 -6.773 3.137 1 87.38 180 ASN A O 1
ATOM 1490 N N . TYR A 1 181 ? -5.715 -6.82 1.728 1 86.44 181 TYR A N 1
ATOM 1491 C CA . TYR A 1 181 ? -4.789 -7.305 2.744 1 86.44 181 TYR A CA 1
ATOM 1492 C C . TYR A 1 181 ? -4.383 -6.184 3.693 1 86.44 181 TYR A C 1
ATOM 1494 O O . TYR A 1 181 ? -3.803 -6.438 4.75 1 86.44 181 TYR A O 1
ATOM 1502 N N . GLY A 1 182 ? -4.691 -5.012 3.354 1 90.5 182 GLY A N 1
ATOM 1503 C CA . GLY A 1 182 ? -4.406 -3.871 4.207 1 90.5 182 GLY A CA 1
ATOM 1504 C C . GLY A 1 182 ? -3.049 -3.248 3.938 1 90.5 182 GLY A C 1
ATOM 1505 O O . GLY A 1 182 ? -2.709 -2.213 4.516 1 90.5 182 GLY A O 1
ATOM 1506 N N . ILE A 1 183 ? -2.281 -3.875 3.078 1 92.94 183 ILE A N 1
ATOM 1507 C CA . ILE A 1 183 ? -0.913 -3.4 2.896 1 92.94 183 ILE A CA 1
ATOM 1508 C C . ILE A 1 183 ? -0.791 -2.676 1.559 1 92.94 183 ILE A C 1
ATOM 1510 O O . ILE A 1 183 ? 0.317 -2.375 1.107 1 92.94 183 ILE A O 1
ATOM 1514 N N . ASP A 1 184 ? -1.935 -2.447 0.862 1 94.12 184 ASP A N 1
ATOM 1515 C CA . ASP A 1 184 ? -1.91 -1.698 -0.391 1 94.12 184 ASP A CA 1
ATOM 1516 C C . ASP A 1 184 ? -1.927 -0.193 -0.132 1 94.12 184 ASP A C 1
ATOM 1518 O O . ASP A 1 184 ? -2.254 0.249 0.971 1 94.12 184 ASP A O 1
ATOM 1522 N N . TYR A 1 185 ? -1.63 0.548 -1.137 1 95.56 185 TYR A N 1
ATOM 1523 C CA . TYR A 1 185 ? -1.549 2.002 -1.068 1 95.56 185 TYR A CA 1
ATOM 1524 C C . TYR A 1 185 ? -2.881 2.604 -0.637 1 95.56 185 TYR A C 1
ATOM 1526 O O . TYR A 1 185 ? -2.92 3.508 0.202 1 95.56 185 TYR A O 1
ATOM 1534 N N . GLY A 1 186 ? -4 2.139 -1.162 1 95.88 186 GLY A N 1
ATOM 1535 C CA . GLY A 1 186 ? -5.312 2.664 -0.828 1 95.88 186 GLY A CA 1
ATOM 1536 C C . GLY A 1 186 ? -5.684 2.467 0.63 1 95.88 186 GLY A C 1
ATOM 1537 O O . GLY A 1 186 ? -6.102 3.41 1.303 1 95.88 186 GLY A O 1
ATOM 1538 N N . ALA A 1 187 ? -5.5 1.28 1.118 1 95.12 187 ALA A N 1
ATOM 1539 C CA . ALA A 1 187 ? -5.762 0.99 2.525 1 95.12 187 ALA A CA 1
ATOM 1540 C C . ALA A 1 187 ? -4.84 1.798 3.434 1 95.12 187 ALA A C 1
ATOM 1542 O O . ALA A 1 187 ? -5.277 2.334 4.453 1 95.12 187 ALA A O 1
ATOM 1543 N N . GLY A 1 188 ? -3.578 1.868 3.047 1 95.44 188 GLY A N 1
ATOM 1544 C CA . GLY A 1 188 ? -2.623 2.656 3.811 1 95.44 188 GLY A CA 1
ATOM 1545 C C . GLY A 1 188 ? -3.008 4.121 3.916 1 95.44 188 GLY A C 1
ATOM 1546 O O . GLY A 1 188 ? -2.883 4.723 4.984 1 95.44 188 GLY A O 1
ATOM 1547 N N . MET A 1 189 ? -3.467 4.641 2.826 1 96.69 189 MET A N 1
ATOM 1548 C CA . MET A 1 189 ? -3.926 6.027 2.814 1 96.69 189 MET A CA 1
ATOM 1549 C C . MET A 1 189 ? -5.094 6.223 3.775 1 96.69 189 MET A C 1
ATOM 1551 O O . MET A 1 189 ? -5.152 7.223 4.492 1 96.69 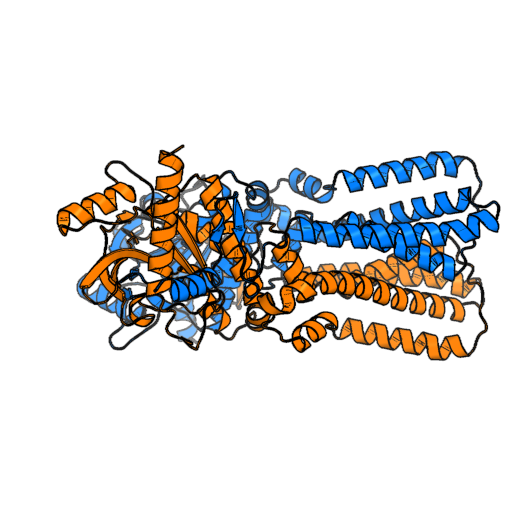189 MET A O 1
ATOM 1555 N N . ALA A 1 190 ? -5.984 5.25 3.785 1 96.56 190 ALA A N 1
ATOM 1556 C CA . ALA A 1 190 ? -7.168 5.34 4.633 1 96.56 190 ALA A CA 1
ATOM 1557 C C . ALA A 1 190 ? -6.789 5.293 6.109 1 96.56 190 ALA A C 1
ATOM 1559 O O . ALA A 1 190 ? -7.254 6.117 6.902 1 96.56 190 ALA A O 1
ATOM 1560 N N . TYR A 1 191 ? -5.898 4.387 6.445 1 95.75 191 TYR A N 1
ATOM 1561 C CA . TYR A 1 191 ? -5.465 4.254 7.832 1 95.75 191 TYR A CA 1
ATOM 1562 C C . TYR A 1 191 ? -4.691 5.488 8.281 1 95.75 191 TYR A C 1
ATOM 1564 O O . TYR A 1 191 ? -4.879 5.98 9.398 1 95.75 191 TYR A O 1
ATOM 1572 N N . SER A 1 192 ? -3.842 5.992 7.391 1 95.5 192 SER A N 1
ATOM 1573 C CA . SER A 1 192 ? -3.07 7.188 7.699 1 95.5 192 SER A CA 1
ATOM 1574 C C . SER A 1 192 ? -3.98 8.398 7.875 1 95.5 192 SER A C 1
ATOM 1576 O O . SER A 1 192 ? -3.77 9.219 8.773 1 95.5 192 SER A O 1
ATOM 1578 N N . PHE A 1 193 ? -4.969 8.5 7.062 1 97.25 193 PHE A N 1
ATOM 1579 C CA . PHE A 1 193 ? -5.914 9.609 7.113 1 97.25 193 PHE A CA 1
ATOM 1580 C C . PHE A 1 193 ? -6.715 9.578 8.406 1 97.25 193 PHE A C 1
ATOM 1582 O O . PHE A 1 193 ? -6.914 10.609 9.047 1 97.25 193 PHE A O 1
ATOM 1589 N N . TYR A 1 194 ? -7.125 8.422 8.789 1 96.69 194 TYR A N 1
ATOM 1590 C CA . TYR A 1 194 ? -7.953 8.281 9.984 1 96.69 194 TY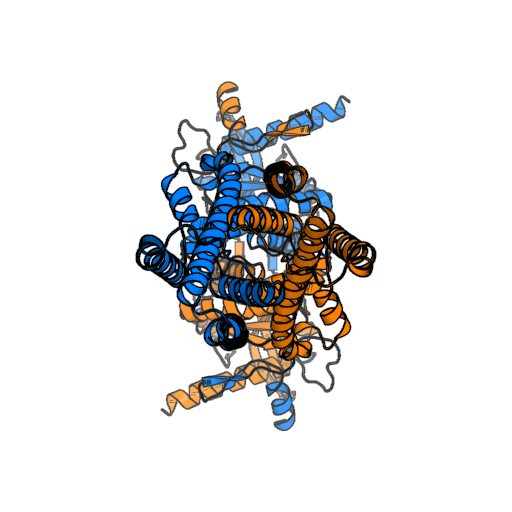R A CA 1
ATOM 1591 C C . TYR A 1 194 ? -7.133 8.531 11.242 1 96.69 194 TYR A C 1
ATOM 1593 O O . TYR A 1 194 ? -7.477 9.391 12.062 1 96.69 194 TYR A O 1
ATOM 1601 N N . HIS A 1 195 ? -6.039 7.82 11.391 1 94.88 195 HIS A N 1
ATOM 1602 C CA . HIS A 1 195 ? -5.266 7.863 12.625 1 94.88 195 HIS A CA 1
ATOM 1603 C C . HIS A 1 195 ? -4.445 9.141 12.719 1 94.88 195 HIS A C 1
ATOM 1605 O O . HIS A 1 195 ? -4.195 9.648 13.812 1 94.88 195 HIS A O 1
ATOM 1611 N N . GLY A 1 196 ? -4.102 9.711 11.578 1 94.62 196 GLY A N 1
A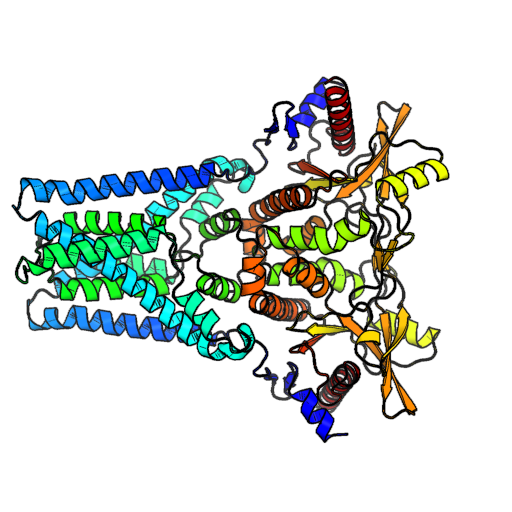TOM 1612 C CA . GLY A 1 196 ? -3.232 10.875 11.578 1 94.62 196 GLY A CA 1
ATOM 1613 C C . GLY A 1 196 ? -3.996 12.188 11.539 1 94.62 196 GLY A C 1
ATOM 1614 O O . GLY A 1 196 ? -3.432 13.25 11.82 1 94.62 196 GLY A O 1
ATOM 1615 N N . TYR A 1 197 ? -5.285 12.133 11.203 1 95.75 197 TYR A N 1
ATOM 1616 C CA . TYR A 1 197 ? -6.008 13.383 11.008 1 95.75 197 TYR A CA 1
ATOM 1617 C C . TYR A 1 197 ? -7.406 13.305 11.609 1 95.75 197 TYR A C 1
ATOM 1619 O O . TYR A 1 197 ? -7.711 14.008 12.578 1 95.75 197 TYR A O 1
ATOM 1627 N N . LEU A 1 198 ? -8.297 12.383 11.188 1 96 198 LEU A N 1
ATOM 1628 C CA . LEU A 1 198 ? -9.703 12.359 11.562 1 96 198 LEU A CA 1
ATOM 1629 C C . LEU A 1 198 ? -9.859 12.07 13.055 1 96 198 LEU A C 1
ATOM 1631 O O . LEU A 1 198 ? -10.602 12.766 13.75 1 96 198 LEU A O 1
ATOM 1635 N N . LYS A 1 199 ? -9.172 11.094 13.5 1 93.62 199 LYS A N 1
ATOM 1636 C CA . LYS A 1 199 ? -9.266 10.703 14.906 1 93.62 199 LYS A CA 1
ATOM 1637 C C . LYS A 1 199 ? -8.828 11.844 15.82 1 93.62 199 LYS A C 1
ATOM 1639 O O . LYS A 1 199 ? -9.445 12.078 16.859 1 93.62 199 LYS A O 1
ATOM 1644 N N . LEU A 1 200 ? -7.793 12.57 15.422 1 92.69 200 LEU A N 1
ATOM 1645 C CA . LEU A 1 200 ? -7.246 13.664 16.219 1 92.69 200 LEU A CA 1
ATOM 1646 C C . LEU A 1 200 ? -8.203 14.852 16.234 1 92.69 200 LEU A C 1
ATOM 1648 O O . LEU A 1 200 ? -8.328 15.531 17.266 1 92.69 200 LEU A O 1
ATOM 1652 N N . LEU A 1 201 ? -8.883 15.047 15.156 1 92.38 201 LEU A N 1
ATOM 1653 C CA . LEU A 1 201 ? -9.711 16.234 14.992 1 92.38 201 LEU A CA 1
ATOM 1654 C C . LEU A 1 201 ? -11.117 15.984 15.523 1 92.38 201 LEU A C 1
ATOM 1656 O O . LEU A 1 201 ? -11.742 16.891 16.094 1 92.38 201 LEU A O 1
ATOM 1660 N N . LEU A 1 202 ? -11.664 14.773 15.453 1 91.88 202 LEU A N 1
ATOM 1661 C CA . LEU A 1 202 ? -13.086 1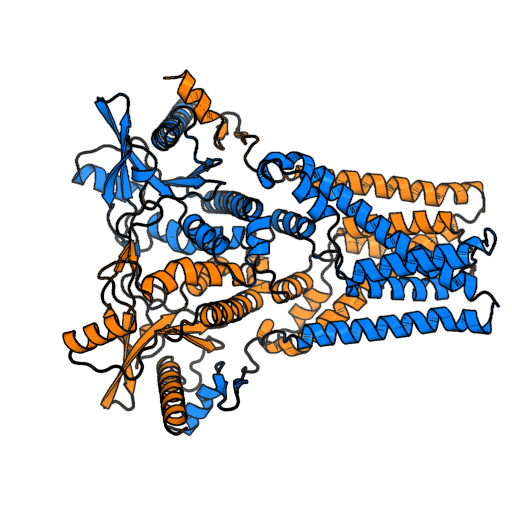4.523 15.68 1 91.88 202 LEU A CA 1
ATOM 1662 C C . LEU A 1 202 ? -13.328 14.023 17.109 1 91.88 202 LEU A C 1
ATOM 1664 O O . LEU A 1 202 ? -14.461 14.07 17.594 1 91.88 202 LEU A O 1
ATOM 1668 N N . THR A 1 203 ? -12.281 13.562 17.75 1 92.06 203 THR A N 1
ATOM 1669 C CA . THR A 1 203 ? -12.445 13.023 19.094 1 92.06 203 THR A CA 1
ATOM 1670 C C . THR A 1 203 ? -11.688 13.875 20.109 1 92.06 203 THR A C 1
ATOM 1672 O O . THR A 1 203 ? -10.93 14.766 19.734 1 92.06 203 THR A O 1
ATOM 1675 N N . LYS A 1 204 ? -11.992 13.625 21.359 1 91 204 LYS A N 1
ATOM 1676 C CA . LYS A 1 204 ? -11.281 14.305 22.438 1 91 204 LYS A CA 1
ATOM 1677 C C . LYS A 1 204 ? -9.969 13.602 22.766 1 91 204 LYS A C 1
ATOM 1679 O O . LYS A 1 204 ? -9.953 12.406 23.047 1 91 204 LYS A O 1
ATOM 1684 N N . ILE A 1 205 ? -8.875 14.312 22.609 1 84.19 205 ILE A N 1
ATOM 1685 C CA . ILE A 1 205 ? -7.562 13.719 22.844 1 84.19 205 ILE A CA 1
ATOM 1686 C C . ILE A 1 205 ? -7.094 14.047 24.25 1 84.19 205 ILE A C 1
ATOM 1688 O O . ILE A 1 205 ? -6.309 13.297 24.844 1 84.19 205 ILE A O 1
ATOM 1692 N N . GLY A 1 206 ? -7.477 15.078 24.859 1 80 206 GLY A N 1
ATOM 1693 C CA . GLY A 1 206 ? -7.059 15.461 26.188 1 80 206 GLY A CA 1
ATOM 1694 C C . GLY A 1 206 ? -8.133 16.188 26.969 1 80 206 GLY A C 1
ATOM 1695 O O . GLY A 1 206 ? -9.258 16.344 26.484 1 80 206 GLY A O 1
ATOM 1696 N N . ILE A 1 207 ? -7.695 16.547 28.094 1 78.06 207 ILE A N 1
ATOM 1697 C CA . ILE A 1 207 ? -8.586 17.281 28.984 1 78.06 207 ILE A CA 1
ATOM 1698 C C . ILE A 1 207 ? -8.852 18.672 28.438 1 78.06 207 ILE A C 1
ATOM 1700 O O . ILE A 1 207 ? -7.914 19.391 28.062 1 78.06 207 ILE A O 1
ATOM 1704 N N . GLY A 1 208 ? -10.023 18.938 28.266 1 81 208 GLY A N 1
ATOM 1705 C CA . GLY A 1 208 ? -10.391 20.266 27.812 1 81 208 GLY A CA 1
ATOM 1706 C C . GLY A 1 208 ? -10.578 20.344 26.312 1 81 208 GLY A C 1
ATOM 1707 O O . GLY A 1 208 ? -10.969 21.391 25.781 1 81 208 GLY A O 1
ATOM 1708 N N . ASP A 1 209 ? -10.25 19.234 25.719 1 88.19 209 ASP A N 1
ATOM 1709 C CA . ASP A 1 209 ? -10.43 19.203 24.266 1 88.19 209 ASP A CA 1
ATOM 1710 C C . ASP A 1 209 ? -11.898 19.047 23.906 1 88.19 209 ASP A C 1
ATOM 1712 O O . ASP A 1 209 ? -12.734 18.734 24.766 1 88.19 209 ASP A O 1
ATOM 1716 N N . VAL A 1 210 ? -12.242 19.422 22.672 1 91.94 210 VAL A N 1
ATOM 1717 C CA . VAL A 1 210 ? -13.633 19.344 22.234 1 91.94 210 VAL A CA 1
ATOM 1718 C C . VAL A 1 210 ? -13.75 18.344 21.078 1 91.94 210 VAL A C 1
ATOM 1720 O O . VAL A 1 210 ? -12.828 18.203 20.281 1 91.94 210 VAL A O 1
ATOM 1723 N N . ASN A 1 211 ? -14.836 17.625 21.078 1 92.69 211 ASN A N 1
ATOM 1724 C CA . ASN A 1 211 ? -15.141 16.781 19.938 1 92.69 211 ASN A CA 1
ATOM 1725 C C . ASN A 1 211 ? -15.828 17.562 18.812 1 92.69 211 ASN A C 1
ATOM 1727 O O . ASN A 1 211 ? -16.031 18.781 18.938 1 92.69 211 ASN A O 1
ATOM 1731 N N . LEU A 1 212 ? -16.125 16.891 17.766 1 94.19 212 LEU A N 1
ATOM 1732 C CA . LEU A 1 212 ? -16.656 17.578 16.594 1 94.19 212 LEU A CA 1
ATOM 1733 C C . LEU A 1 212 ? -17.969 18.281 16.938 1 94.19 212 LEU A C 1
ATOM 1735 O O . LEU A 1 212 ? -18.156 19.453 16.578 1 94.19 212 LEU A O 1
ATOM 1739 N N . LYS A 1 213 ? -18.922 17.594 17.578 1 94 213 LYS A N 1
ATOM 1740 C CA . LYS A 1 213 ? -20.234 18.156 17.906 1 94 213 LYS A CA 1
ATOM 1741 C C . LYS A 1 213 ? -20.078 19.391 18.797 1 94 213 LYS A C 1
ATOM 1743 O O . LYS A 1 213 ? -20.719 20.422 18.547 1 94 213 LYS A O 1
ATOM 1748 N N . GLU A 1 214 ? -19.25 19.281 19.75 1 95 214 GLU A N 1
ATOM 1749 C CA . GLU A 1 214 ? -19.016 20.391 20.672 1 95 214 GLU A CA 1
ATOM 1750 C C . GLU A 1 214 ? -18.391 21.578 19.938 1 95 214 GLU A C 1
ATOM 1752 O O . GLU A 1 214 ? -18.75 22.734 20.203 1 95 214 GLU A O 1
ATOM 1757 N N . ASN A 1 215 ? -17.453 21.266 19.094 1 95.5 215 ASN A N 1
ATOM 1758 C CA . ASN A 1 215 ? -16.812 22.312 18.297 1 95.5 215 ASN A CA 1
ATOM 1759 C C . ASN A 1 215 ? -17.828 23.031 17.406 1 95.5 215 ASN A C 1
ATOM 1761 O O . ASN A 1 215 ? -17.766 24.25 17.25 1 95.5 215 ASN A O 1
ATOM 1765 N N . MET A 1 216 ? -18.719 22.281 16.828 1 95.94 216 MET A N 1
ATOM 1766 C CA . MET A 1 216 ? -19.75 22.844 15.961 1 95.94 216 MET A CA 1
ATOM 1767 C C . MET A 1 216 ? -20.734 23.688 16.766 1 95.94 216 MET A C 1
ATOM 1769 O O . MET A 1 216 ? -21.188 24.734 16.297 1 95.94 216 MET A O 1
ATOM 1773 N N . GLU A 1 217 ? -21.062 23.234 17.969 1 96.31 217 GLU A N 1
ATOM 1774 C CA . GLU A 1 217 ? -21.938 24.016 18.844 1 96.31 217 GLU A CA 1
ATOM 1775 C C . GLU A 1 217 ? -21.281 25.328 19.25 1 96.31 217 GLU A C 1
ATOM 1777 O O . GLU A 1 217 ? -21.953 26.359 19.312 1 96.31 217 GLU A O 1
ATOM 1782 N N . LEU A 1 218 ? -20.016 25.219 19.531 1 96.06 218 LEU A N 1
ATOM 1783 C CA . LEU A 1 218 ? -19.281 26.438 19.859 1 96.06 218 LEU A CA 1
ATOM 1784 C C . LEU A 1 218 ? -19.266 27.406 18.688 1 96.06 218 LEU A C 1
ATOM 1786 O O . LEU A 1 218 ? -19.422 28.609 18.875 1 96.06 218 LEU A O 1
ATOM 1790 N N . TYR A 1 219 ? -19.031 26.859 17.578 1 96.38 219 TYR A N 1
ATOM 1791 C CA . TYR A 1 219 ? -19.062 27.672 16.359 1 96.38 219 TYR A CA 1
ATOM 1792 C C . TYR A 1 219 ? -20.422 28.328 16.188 1 96.38 219 TYR A C 1
ATOM 1794 O O . TYR A 1 219 ? -20.5 29.5 15.805 1 96.38 219 TYR A O 1
ATOM 1802 N N . GLU A 1 220 ? -21.531 27.594 16.391 1 97.12 220 GLU A N 1
ATOM 1803 C CA . GLU A 1 220 ? -22.891 28.125 16.297 1 97.12 220 GLU A CA 1
ATOM 1804 C C . GLU A 1 220 ? -23.078 29.312 17.234 1 97.12 220 GLU A C 1
ATOM 1806 O O . GLU A 1 220 ? -23.672 30.328 16.859 1 97.12 220 GLU A O 1
ATOM 1811 N N . SER A 1 221 ? -22.578 29.109 18.406 1 96.75 221 SER A N 1
ATOM 1812 C CA . SER A 1 221 ? -22.719 30.156 19.406 1 96.75 221 SER A CA 1
ATOM 1813 C C . SER A 1 221 ? -21.922 31.391 19.047 1 96.75 221 SER A C 1
ATOM 1815 O O . SER A 1 221 ? -22.391 32.531 19.219 1 96.75 221 SER A O 1
ATOM 1817 N N . HIS A 1 222 ? -20.719 31.25 18.516 1 96.44 222 HIS A N 1
ATOM 1818 C CA . HIS A 1 222 ? -19.812 32.344 18.203 1 96.44 222 HIS A CA 1
ATOM 1819 C C . HIS A 1 222 ? -20.297 33.125 16.984 1 96.44 222 HIS A C 1
ATOM 1821 O O . HIS A 1 222 ? -20.078 34.344 16.891 1 96.44 222 HIS A O 1
ATOM 1827 N N . HIS A 1 223 ? -20.859 32.469 16.031 1 95.44 223 HIS A N 1
ATOM 1828 C CA . HIS A 1 223 ? -21.203 33.094 14.766 1 95.44 223 HIS A CA 1
ATOM 1829 C C . HIS A 1 223 ? -22.703 33.281 14.617 1 95.44 223 HIS A C 1
ATOM 1831 O O . HIS A 1 223 ? -23.172 33.844 13.625 1 95.44 223 HIS A O 1
ATOM 1837 N N . ASP A 1 224 ? -23.469 32.844 15.555 1 94.62 224 ASP A N 1
ATOM 1838 C CA . ASP A 1 224 ? -24.922 32.938 15.57 1 94.62 224 ASP A CA 1
ATOM 1839 C C . ASP A 1 224 ? -25.547 32.281 14.344 1 94.62 224 ASP A C 1
ATOM 1841 O O . ASP A 1 224 ? -26.297 32.938 13.602 1 94.62 224 ASP A O 1
ATOM 1845 N N . ILE A 1 225 ? -25.094 31.016 14.125 1 94.81 225 ILE A N 1
ATOM 1846 C CA . ILE A 1 225 ? -25.625 30.219 13.031 1 94.81 225 ILE A CA 1
ATOM 1847 C C . ILE A 1 225 ? -26.031 28.844 13.555 1 94.81 225 ILE A C 1
ATOM 1849 O O . ILE A 1 225 ? -25.75 28.5 14.711 1 94.81 225 ILE A O 1
ATOM 1853 N N . LYS A 1 226 ? -26.781 28.109 12.711 1 93.94 226 LYS A N 1
ATOM 1854 C CA . LYS A 1 226 ? -27.172 26.734 13.062 1 93.94 226 LYS A CA 1
ATOM 1855 C C . LYS A 1 226 ? -26.859 25.766 11.922 1 93.94 226 LYS A C 1
ATOM 1857 O O . LYS A 1 226 ? -27.219 26.031 10.773 1 93.94 226 LYS A O 1
ATOM 1862 N N 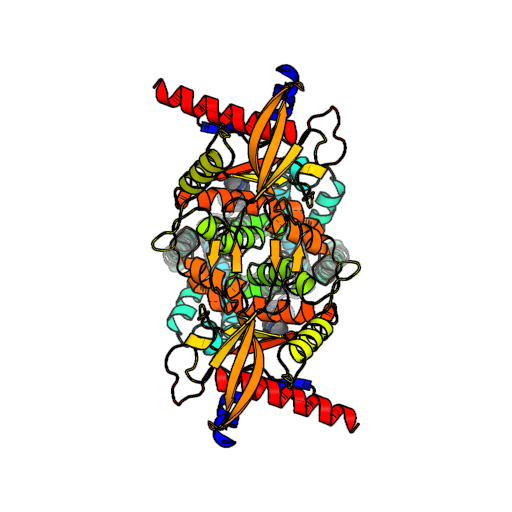. PHE A 1 227 ? -26.156 24.734 12.383 1 94.44 227 PHE A N 1
ATOM 1863 C CA . PHE A 1 227 ? -25.891 23.672 11.406 1 94.44 227 PHE A CA 1
ATOM 1864 C C . PHE A 1 227 ? -27.109 22.781 11.25 1 94.44 227 PHE A C 1
ATOM 1866 O O . PHE A 1 227 ? -27.828 22.516 12.219 1 94.44 227 PHE A O 1
ATOM 1873 N N . GLU A 1 228 ? -27.312 22.344 10.008 1 88.56 228 GLU A N 1
ATOM 1874 C CA . GLU A 1 228 ? -28.391 21.375 9.773 1 88.56 228 GLU A CA 1
ATOM 1875 C C . GLU A 1 228 ? -28.016 20 10.312 1 88.56 228 GLU A C 1
ATOM 1877 O O . GLU A 1 228 ? -28.891 19.266 10.789 1 88.56 228 GLU A O 1
ATOM 1882 N N . VAL A 1 229 ? -26.797 19.625 10.07 1 92.69 229 VAL A N 1
ATOM 1883 C CA . VAL A 1 229 ? -26.297 18.344 10.516 1 92.69 229 VAL A CA 1
ATOM 1884 C C . VAL A 1 229 ? -24.953 18.516 11.203 1 92.69 229 VAL A C 1
ATOM 1886 O O . VAL A 1 229 ? -24.125 19.328 10.781 1 92.69 229 VAL A O 1
ATOM 1889 N N . TYR A 1 230 ? -24.734 17.734 12.25 1 93.5 230 TYR A N 1
ATOM 1890 C CA . TYR A 1 230 ? -23.484 17.781 12.984 1 93.5 230 TYR A CA 1
ATOM 1891 C C . TYR A 1 230 ? -22.531 16.688 12.5 1 93.5 230 TYR A C 1
ATOM 1893 O O . TYR A 1 230 ? -22.156 15.789 13.266 1 93.5 230 TYR A O 1
ATOM 1901 N N . LYS A 1 231 ? -22.172 16.766 11.203 1 94.56 231 LYS A N 1
ATOM 1902 C CA . LYS A 1 231 ? -21.281 15.789 10.57 1 94.56 231 LYS A CA 1
ATOM 1903 C C . LYS A 1 231 ? -20.266 16.469 9.672 1 94.56 231 LYS A C 1
ATOM 1905 O O . LYS A 1 231 ? -20.516 17.562 9.141 1 94.56 231 LYS A O 1
ATOM 1910 N N . LEU A 1 232 ? -19.109 15.875 9.594 1 96.56 232 LEU A N 1
ATOM 1911 C CA . LEU A 1 232 ? -18.109 16.266 8.609 1 96.56 232 LEU A CA 1
ATOM 1912 C C . LEU A 1 232 ? -18.297 15.508 7.305 1 96.56 232 LEU A C 1
ATOM 1914 O O . LEU A 1 232 ? -18.266 14.281 7.289 1 96.56 232 LEU A O 1
ATOM 1918 N N . PHE A 1 233 ? -18.531 16.234 6.219 1 95.06 233 PHE A N 1
ATOM 1919 C CA . PHE A 1 233 ? -18.625 15.625 4.902 1 95.06 233 PHE A CA 1
ATOM 1920 C C . PHE A 1 233 ? -17.266 15.5 4.254 1 95.06 233 PHE A C 1
ATOM 1922 O O . PHE A 1 233 ? -16.562 16.5 4.059 1 95.06 233 PHE A O 1
ATOM 1929 N N . ILE A 1 234 ? -16.859 14.297 3.988 1 95.56 234 ILE A N 1
ATOM 1930 C CA . ILE A 1 234 ? -15.609 14.039 3.279 1 95.56 234 ILE A CA 1
ATOM 1931 C C . ILE A 1 234 ? -15.906 13.688 1.823 1 95.56 234 ILE A C 1
ATOM 1933 O O . ILE A 1 234 ? -16.547 12.68 1.541 1 95.56 234 ILE A O 1
ATOM 1937 N N . LEU A 1 235 ? -15.422 14.523 0.945 1 93.56 235 LEU A N 1
ATOM 1938 C CA . LEU A 1 235 ? -15.656 14.336 -0.483 1 93.56 235 LEU A CA 1
ATOM 1939 C C . LEU A 1 235 ? -14.586 13.445 -1.096 1 93.56 235 LEU A C 1
ATOM 1941 O O . LEU A 1 235 ? -13.391 13.664 -0.886 1 93.56 235 LEU A O 1
ATOM 1945 N N . ILE A 1 236 ? -14.984 12.406 -1.824 1 93.38 236 ILE A N 1
ATOM 1946 C CA . ILE A 1 236 ? -14.094 11.445 -2.461 1 93.38 236 ILE A CA 1
ATOM 1947 C C . ILE A 1 236 ? -14.43 11.328 -3.945 1 93.38 236 ILE A C 1
ATOM 1949 O O . ILE A 1 236 ? -15.219 10.461 -4.34 1 93.38 236 ILE A O 1
ATOM 1953 N N . PRO A 1 237 ? -13.828 12.203 -4.707 1 89.81 237 PRO A N 1
ATOM 1954 C CA . PRO A 1 237 ? -14.047 12.086 -6.148 1 89.81 237 PRO A CA 1
ATOM 1955 C C . PRO A 1 237 ? -13.234 10.969 -6.781 1 89.81 237 PRO A C 1
ATOM 1957 O O . PRO A 1 237 ? -12.016 10.891 -6.582 1 89.81 237 PRO A O 1
ATOM 1960 N N . LYS A 1 238 ? -13.852 10.141 -7.59 1 86.75 238 LYS A N 1
ATOM 1961 C CA . LYS A 1 238 ? -13.156 9.07 -8.305 1 86.75 238 LYS A CA 1
ATOM 1962 C C . LYS A 1 238 ? -12.133 9.633 -9.281 1 86.75 238 LYS A C 1
ATOM 1964 O O . LYS A 1 238 ? -11.07 9.047 -9.484 1 86.75 238 LYS A O 1
ATOM 1969 N N . SER A 1 239 ? -12.453 10.781 -9.875 1 85.19 239 SER A N 1
ATOM 1970 C CA . SER A 1 239 ? -11.578 11.438 -10.844 1 85.19 239 SER A CA 1
ATOM 1971 C C . SER A 1 239 ? -10.352 12.039 -10.172 1 85.19 239 SER A C 1
ATOM 1973 O O . SER A 1 239 ? -9.414 12.469 -10.844 1 85.19 239 SER A O 1
ATOM 1975 N N . LEU A 1 240 ? -10.312 12.094 -8.891 1 89.62 240 LEU A N 1
ATOM 1976 C CA . LEU A 1 240 ? -9.227 12.664 -8.102 1 89.62 240 LEU A CA 1
ATOM 1977 C C . LEU A 1 240 ? -9.156 14.172 -8.273 1 89.62 240 LEU A C 1
ATOM 1979 O O . LEU A 1 240 ? -8.195 14.805 -7.832 1 89.62 240 LEU A O 1
ATOM 1983 N N . ASN A 1 241 ? -10.219 14.742 -8.859 1 86.5 241 ASN A N 1
ATOM 1984 C CA . ASN A 1 241 ? -10.258 16.203 -8.992 1 86.5 241 ASN A CA 1
ATOM 1985 C C . ASN A 1 241 ? -10.648 16.875 -7.68 1 86.5 241 ASN A C 1
ATOM 1987 O O . ASN A 1 241 ? -11.836 16.953 -7.355 1 86.5 241 ASN A O 1
ATOM 1991 N N . CYS A 1 242 ? -9.648 17.266 -6.941 1 91 242 CYS A N 1
ATOM 1992 C CA . CYS A 1 242 ? -9.844 18 -5.691 1 91 242 CYS A CA 1
ATOM 1993 C C . CYS A 1 242 ? -9.406 19.453 -5.828 1 91 242 CYS A C 1
ATOM 1995 O O . CYS A 1 242 ? -8.242 19.734 -6.121 1 91 242 CYS A O 1
ATOM 1997 N N . TYR A 1 243 ? -10.352 20.359 -5.602 1 90.38 243 TYR A N 1
ATOM 1998 C CA . TYR A 1 243 ? -10.023 21.781 -5.629 1 90.38 243 TYR A CA 1
ATOM 1999 C C . TYR A 1 243 ? -9.289 22.203 -4.359 1 90.38 243 TYR A C 1
ATOM 2001 O O . TYR A 1 243 ? -9.32 21.484 -3.357 1 90.38 243 TYR A O 1
ATOM 2009 N N . GLU A 1 244 ? -8.562 23.328 -4.461 1 91.81 244 GLU A N 1
ATOM 2010 C CA . GLU A 1 244 ? -7.941 23.859 -3.252 1 91.81 244 GLU A CA 1
ATOM 2011 C C . GLU A 1 244 ? -8.992 24.328 -2.25 1 91.81 244 GLU A C 1
ATOM 2013 O O . GLU A 1 244 ? -8.898 24.031 -1.059 1 91.81 244 GLU A O 1
ATOM 2018 N N . SER A 1 245 ? -9.945 25.062 -2.752 1 93.25 245 SER A N 1
ATOM 2019 C CA . SER A 1 245 ? -11.117 25.469 -1.991 1 93.25 245 SER A CA 1
ATOM 2020 C C . SER A 1 245 ? -12.406 24.969 -2.637 1 93.25 245 SER A C 1
ATOM 2022 O O . SER A 1 245 ? -12.477 24.828 -3.859 1 93.25 245 SER A O 1
ATOM 2024 N N . LEU A 1 246 ? -13.375 24.625 -1.778 1 93.06 246 LEU A N 1
ATOM 2025 C CA . LEU A 1 246 ? -14.633 24.141 -2.326 1 93.06 246 LEU A CA 1
ATOM 2026 C C . LEU A 1 246 ? -15.336 25.219 -3.135 1 93.06 246 LEU A C 1
ATOM 2028 O O . LEU A 1 246 ? -16.234 24.938 -3.928 1 93.06 246 LEU A O 1
ATOM 2032 N N . GLU A 1 247 ? -14.906 26.438 -2.943 1 91.62 247 GLU A N 1
ATOM 2033 C CA . GLU A 1 247 ? -15.469 27.578 -3.67 1 91.62 247 GLU A CA 1
ATOM 2034 C C . GLU A 1 247 ? -15.234 27.438 -5.172 1 91.62 247 GLU A C 1
ATOM 2036 O O . GLU A 1 247 ? -16.016 27.953 -5.977 1 91.62 247 GLU A O 1
ATOM 2041 N N . GLU A 1 248 ? -14.195 26.781 -5.508 1 89.06 248 GLU A N 1
ATOM 2042 C CA . GLU A 1 248 ? -13.82 26.625 -6.91 1 89.06 248 GLU A CA 1
ATOM 2043 C C . GLU A 1 248 ? -14.727 25.625 -7.613 1 89.06 248 GLU A C 1
ATOM 2045 O O . GLU A 1 248 ? -14.828 25.625 -8.844 1 89.06 248 GLU A O 1
ATOM 2050 N N . GLY A 1 249 ? -15.422 24.828 -6.812 1 85.25 249 GLY A N 1
ATOM 2051 C CA . GLY A 1 249 ? -16.234 23.781 -7.395 1 85.25 249 GLY A CA 1
ATOM 2052 C C . GLY A 1 249 ? -17.641 24.234 -7.75 1 85.25 249 GLY A C 1
ATOM 2053 O O . GLY A 1 249 ? -18.328 23.594 -8.555 1 85.25 249 GLY A O 1
ATOM 2054 N N . SER A 1 250 ? -18.125 25.297 -7.117 1 86.06 250 SER A N 1
ATOM 2055 C CA . SER A 1 250 ? -19.469 25.828 -7.375 1 86.06 250 SER A CA 1
ATOM 2056 C C . SER A 1 250 ? -19.562 27.297 -6.992 1 86.06 250 SER A C 1
ATOM 2058 O O . SER A 1 250 ? -19.031 27.703 -5.953 1 86.06 250 SER A O 1
ATOM 2060 N N . LYS A 1 251 ? -20.281 28.094 -7.793 1 85.94 251 LYS A N 1
ATOM 2061 C CA . LYS A 1 251 ? -20.5 29.5 -7.488 1 85.94 251 LYS A CA 1
ATOM 2062 C C . LYS A 1 251 ? -21.438 29.672 -6.297 1 85.94 251 LYS A C 1
ATOM 2064 O O . LYS A 1 251 ? -21.531 30.766 -5.727 1 85.94 251 LYS A O 1
ATOM 2069 N N . TYR A 1 252 ? -22.031 28.547 -5.902 1 88.5 252 TYR A N 1
ATOM 2070 C CA . TYR A 1 252 ? -23.016 28.609 -4.824 1 88.5 252 TYR A CA 1
ATOM 2071 C C . TYR A 1 252 ? -22.406 28.141 -3.508 1 88.5 252 TYR A C 1
ATOM 2073 O O . TYR A 1 252 ? -23.141 27.859 -2.551 1 88.5 252 TYR A O 1
ATOM 2081 N N . VAL A 1 253 ? -21.125 27.984 -3.506 1 92.06 253 VAL A N 1
ATOM 2082 C CA . VAL A 1 253 ? -20.422 27.578 -2.291 1 92.06 253 VAL A CA 1
ATOM 2083 C C . VAL A 1 253 ? -19.406 28.656 -1.912 1 92.06 253 VAL A C 1
ATOM 2085 O O . VAL A 1 253 ? -18.625 29.109 -2.758 1 92.06 253 VAL A O 1
ATOM 2088 N N . GLU A 1 254 ? -19.469 29.125 -0.691 1 93.56 254 GLU A N 1
ATOM 2089 C CA . GLU A 1 254 ? -18.531 30.125 -0.186 1 93.56 254 GLU A CA 1
ATOM 2090 C C . GLU A 1 254 ? -17.922 29.688 1.147 1 93.56 254 GLU A C 1
ATOM 2092 O O . GLU A 1 254 ? -18.625 29.141 2.002 1 93.56 254 GLU A O 1
ATOM 2097 N N . CYS A 1 255 ? -16.641 29.891 1.274 1 95.12 255 CYS A N 1
ATOM 2098 C CA . CYS A 1 255 ? -15.984 29.562 2.537 1 95.12 255 CYS A CA 1
ATOM 2099 C C . CYS A 1 255 ? -16.359 30.562 3.623 1 95.12 255 CYS A C 1
ATOM 2101 O O . CYS A 1 255 ? -16.203 31.766 3.443 1 95.12 255 CYS A O 1
ATOM 2103 N N . ALA A 1 256 ? -16.922 30.125 4.707 1 95.19 256 ALA A N 1
ATOM 2104 C CA . ALA A 1 256 ? -17.266 31 5.824 1 95.19 256 ALA A CA 1
ATOM 2105 C C . ALA A 1 256 ? -16.047 31.297 6.695 1 95.19 256 ALA A C 1
ATOM 2107 O O . ALA A 1 256 ? -15.5 32.406 6.645 1 95.19 256 ALA A O 1
ATOM 2108 N N . SER A 1 257 ? -15.617 30.328 7.488 1 94.06 257 SER A N 1
ATOM 2109 C CA . SER A 1 257 ? -14.438 30.453 8.344 1 94.06 257 SER A CA 1
ATOM 2110 C C . SER A 1 257 ? -13.984 29.094 8.859 1 94.06 257 SER A C 1
ATOM 2112 O O . SER A 1 257 ? -14.656 28.078 8.648 1 94.06 257 SER A O 1
ATOM 2114 N N . SER A 1 258 ? -12.812 29.172 9.453 1 94.12 258 SER A N 1
ATOM 2115 C CA . SER A 1 258 ? -12.289 27.953 10.062 1 94.12 258 SER A CA 1
ATOM 2116 C C . SER A 1 258 ? -12.93 27.703 11.422 1 94.12 258 SER A C 1
ATOM 2118 O O . SER A 1 258 ? -13.289 28.641 12.133 1 94.12 258 SER A O 1
ATOM 2120 N N . MET A 1 259 ? -13.094 26.422 11.711 1 95.19 259 MET A N 1
ATOM 2121 C CA . MET A 1 259 ? -13.5 26.031 13.062 1 95.19 259 MET A CA 1
ATOM 2122 C C . MET A 1 259 ? -12.359 26.266 14.047 1 95.19 259 MET A C 1
ATOM 2124 O O . MET A 1 259 ? -11.258 26.656 13.656 1 95.19 259 MET A O 1
ATOM 2128 N N . LEU A 1 260 ? -12.688 26.047 15.258 1 93.12 260 LEU A N 1
ATOM 2129 C CA . LEU A 1 260 ? -11.664 26.156 16.297 1 93.12 260 LEU A CA 1
ATOM 2130 C C . LEU A 1 260 ? -10.492 25.219 16 1 93.12 260 LEU A C 1
ATOM 2132 O O . LEU A 1 260 ? -10.688 24.062 15.656 1 93.12 260 LEU A O 1
ATOM 2136 N N . GLU A 1 261 ? -9.312 25.766 16.031 1 93 261 GLU A N 1
ATOM 2137 C CA . GLU A 1 261 ? -8.102 25.016 15.75 1 93 261 GLU A CA 1
ATOM 2138 C C . GLU A 1 261 ? -7.688 24.156 16.953 1 93 261 GLU A C 1
ATOM 2140 O O . GLU A 1 261 ? -7.836 24.578 18.094 1 93 261 GLU A O 1
ATOM 2145 N N . LYS A 1 262 ? -7.285 23 16.672 1 93.06 262 LYS A N 1
ATOM 2146 C CA . LYS A 1 262 ? -6.656 22.125 17.656 1 93.06 262 LYS A CA 1
ATOM 2147 C C . LYS A 1 262 ? -5.145 22.062 17.453 1 93.06 262 LYS A C 1
ATOM 2149 O O . LYS A 1 262 ? -4.668 21.844 16.344 1 93.06 262 LYS A O 1
ATOM 2154 N N . LYS A 1 263 ? -4.367 22.359 18.516 1 92.25 263 LYS A N 1
ATOM 2155 C CA . LYS A 1 263 ? -2.91 22.297 18.453 1 92.25 263 LYS A CA 1
ATOM 2156 C C . LYS A 1 263 ? -2.383 21.062 19.188 1 92.25 263 LYS A C 1
ATOM 2158 O O . LYS A 1 263 ? -2.695 20.844 20.359 1 92.25 263 LYS A O 1
ATOM 2163 N N . ILE A 1 264 ? -1.67 20.266 18.453 1 92.69 264 ILE A N 1
ATOM 2164 C CA . ILE A 1 264 ? -1.12 19.047 19.031 1 92.69 264 ILE A CA 1
ATOM 2165 C C . ILE A 1 264 ? 0.359 18.922 18.672 1 92.69 264 ILE A C 1
ATOM 2167 O O . ILE A 1 264 ? 0.733 19.047 17.5 1 92.69 264 ILE A O 1
ATOM 2171 N N . THR A 1 265 ? 1.225 18.734 19.719 1 91.88 265 THR A N 1
ATOM 2172 C CA . THR A 1 265 ? 2.621 18.422 19.422 1 91.88 265 THR A CA 1
ATOM 2173 C C . THR A 1 265 ? 2.773 16.969 19 1 91.88 265 THR A C 1
ATOM 2175 O O . THR A 1 265 ? 2.379 16.062 19.719 1 91.88 265 THR A O 1
ATOM 2178 N N . ARG A 1 266 ? 3.25 16.828 17.812 1 92.38 266 ARG A N 1
ATOM 2179 C CA . ARG A 1 266 ? 3.281 15.484 17.234 1 92.38 266 ARG A CA 1
ATOM 2180 C C . ARG A 1 266 ? 4.535 15.281 16.391 1 92.38 266 ARG A C 1
ATOM 2182 O O . ARG A 1 266 ? 4.945 16.172 15.648 1 92.38 266 ARG A O 1
ATOM 2189 N N . ALA A 1 267 ? 5.203 14.148 16.516 1 93.06 267 ALA A N 1
ATOM 2190 C CA . ALA A 1 267 ? 6.344 13.703 15.719 1 93.06 267 ALA A CA 1
ATOM 2191 C C . ALA A 1 267 ? 7.441 14.766 15.688 1 93.06 267 ALA A C 1
ATOM 2193 O O . ALA A 1 267 ? 8.055 15 14.641 1 93.06 267 ALA A O 1
ATOM 2194 N N . GLY A 1 268 ? 7.594 15.547 16.75 1 91.75 268 GLY A N 1
ATOM 2195 C CA . GLY A 1 268 ? 8.688 16.5 16.828 1 91.75 268 GLY A CA 1
ATOM 2196 C C . GLY A 1 268 ? 8.297 17.891 16.359 1 91.75 268 GLY A C 1
ATOM 2197 O O . GLY A 1 268 ? 9.102 18.828 16.453 1 91.75 268 GLY A O 1
ATOM 2198 N N . VAL A 1 269 ? 7.082 18.031 15.844 1 92.25 269 VAL A N 1
ATOM 2199 C CA . VAL A 1 269 ? 6.609 19.359 15.422 1 92.25 269 VAL A CA 1
ATOM 2200 C C . VAL A 1 269 ? 5.719 19.953 16.516 1 92.25 269 VAL A C 1
ATOM 2202 O O . VAL A 1 269 ? 4.68 19.375 16.859 1 92.25 269 VAL A O 1
ATOM 2205 N N . LYS A 1 270 ? 6.176 21.031 16.953 1 93.31 270 LYS A N 1
ATOM 2206 C CA . LYS A 1 270 ? 5.484 21.688 18.047 1 93.31 270 LYS A CA 1
ATOM 2207 C C . LYS A 1 270 ? 4.188 22.344 17.578 1 93.31 270 LYS A C 1
ATOM 2209 O O . LYS A 1 270 ? 4.184 23.078 16.594 1 93.31 270 LYS A O 1
ATOM 2214 N N . ASP A 1 271 ? 3.143 22.062 18.203 1 92.88 271 ASP A N 1
ATOM 2215 C CA . ASP A 1 271 ? 1.844 22.703 18.047 1 92.88 271 ASP A CA 1
ATOM 2216 C C . ASP A 1 271 ? 1.372 22.641 16.594 1 92.88 271 ASP A C 1
ATOM 2218 O O . ASP A 1 271 ? 1.031 23.656 15.992 1 92.88 271 ASP A O 1
ATOM 2222 N N . ARG A 1 272 ? 1.393 21.422 16.109 1 92.56 272 ARG A N 1
ATOM 2223 C CA . ARG A 1 272 ? 0.761 21.234 14.812 1 92.56 272 ARG A CA 1
ATOM 2224 C C . ARG A 1 272 ? -0.705 21.656 14.852 1 92.56 272 ARG A C 1
ATOM 2226 O O . ARG A 1 272 ? -1.416 21.359 15.812 1 92.56 272 ARG A O 1
ATOM 2233 N N . VAL A 1 273 ? -1.149 22.344 13.812 1 93.25 273 VAL A N 1
ATOM 2234 C CA . VAL A 1 273 ? -2.492 22.922 13.82 1 93.25 273 VAL A CA 1
ATOM 2235 C C . VAL A 1 273 ? -3.428 22.047 12.984 1 93.25 273 VAL A C 1
ATOM 2237 O O . VAL A 1 273 ? -3.137 21.766 11.82 1 93.25 273 VAL A O 1
ATOM 2240 N N . TYR A 1 274 ? -4.488 21.578 13.633 1 93.44 274 TYR A N 1
ATOM 2241 C CA . TYR A 1 274 ? -5.555 20.828 12.961 1 93.44 274 TYR A CA 1
ATOM 2242 C C . TYR A 1 274 ? -6.852 21.641 12.945 1 93.44 274 TYR A C 1
ATOM 2244 O O . TYR A 1 274 ? -7.297 22.125 13.984 1 93.44 274 TYR A O 1
ATOM 2252 N N . LYS A 1 275 ? -7.414 21.766 11.797 1 93.19 275 LYS A N 1
ATOM 2253 C CA . LYS A 1 275 ? -8.672 22.516 11.742 1 93.19 275 LYS A CA 1
ATOM 2254 C C . LYS A 1 275 ? -9.492 22.109 10.523 1 93.19 275 LYS A C 1
ATOM 2256 O O . LYS A 1 275 ? -8.977 21.484 9.594 1 93.19 275 LYS A O 1
ATOM 2261 N N . ASN A 1 276 ? -10.781 22.344 10.539 1 94.81 276 ASN A N 1
ATOM 2262 C CA . ASN A 1 276 ? -11.703 22.219 9.414 1 94.81 276 ASN A CA 1
ATOM 2263 C C . ASN A 1 276 ? -12.266 23.578 8.992 1 94.81 276 ASN A C 1
ATOM 2265 O O . ASN A 1 276 ? -12.117 24.562 9.719 1 94.81 276 ASN A O 1
ATOM 2269 N N . SER A 1 277 ? -12.805 23.578 7.852 1 95.94 277 SER A N 1
ATOM 2270 C CA . SER A 1 277 ? -13.406 24.797 7.348 1 95.94 277 SER A CA 1
ATOM 2271 C C . SER A 1 277 ? -14.906 24.641 7.145 1 95.94 277 SER A C 1
ATOM 2273 O O . SER A 1 277 ? -15.367 23.594 6.684 1 95.94 277 SER A O 1
ATOM 2275 N N . VAL A 1 278 ? -15.625 25.703 7.543 1 97.19 278 VAL A N 1
ATOM 2276 C CA . VAL A 1 278 ? -17.062 25.734 7.348 1 97.19 278 VAL A CA 1
ATOM 2277 C C . VAL A 1 278 ? -17.391 26.438 6.035 1 97.19 278 VAL A C 1
ATOM 2279 O O . VAL A 1 278 ? -16.766 27.438 5.684 1 97.19 278 VAL A O 1
ATOM 2282 N N . TYR A 1 279 ? -18.359 25.906 5.336 1 96 279 TYR A N 1
ATOM 2283 C CA . TYR A 1 279 ? -18.766 26.469 4.059 1 96 279 TYR A CA 1
ATOM 2284 C C . TYR A 1 279 ? -20.25 26.859 4.086 1 96 279 TYR A C 1
ATOM 2286 O O . TYR A 1 279 ? -21.031 26.234 4.801 1 96 279 TYR A O 1
ATOM 2294 N N . LYS A 1 280 ? -20.562 27.906 3.305 1 94.62 280 LYS A N 1
ATOM 2295 C CA . LYS A 1 280 ? -21.922 28.344 3.062 1 94.62 280 LYS A CA 1
ATOM 2296 C C . LYS A 1 280 ? -22.422 27.875 1.697 1 94.62 280 LYS A C 1
ATOM 2298 O O . LYS A 1 280 ? -21.703 28 0.698 1 94.62 280 LYS A O 1
ATOM 2303 N N . ILE A 1 281 ? -23.531 27.219 1.769 1 92.5 281 ILE A N 1
ATOM 2304 C CA . ILE A 1 281 ? -24.156 26.828 0.515 1 92.5 281 ILE A CA 1
ATOM 2305 C C . ILE A 1 281 ? -25.391 27.688 0.261 1 92.5 281 ILE A C 1
ATOM 2307 O O . ILE A 1 281 ? -26.266 27.797 1.118 1 92.5 281 ILE A O 1
ATOM 2311 N N . PHE A 1 282 ? -25.453 28.344 -0.886 1 88.75 282 PHE A N 1
ATOM 2312 C CA . PHE A 1 282 ? -26.562 29.188 -1.269 1 88.75 282 PHE A CA 1
ATOM 2313 C C . PHE A 1 282 ? -27.609 28.391 -2.047 1 88.75 282 PHE A C 1
ATOM 2315 O O . PHE A 1 282 ? -27.312 27.859 -3.123 1 88.75 282 PHE A O 1
ATOM 2322 N N . GLU A 1 283 ? -28.703 28.156 -1.229 1 78.5 283 GLU A N 1
ATOM 2323 C CA . GLU A 1 283 ? -29.828 27.469 -1.863 1 78.5 283 GLU A CA 1
ATOM 2324 C C . GLU A 1 283 ? -30.859 28.469 -2.391 1 78.5 283 GLU A C 1
ATOM 2326 O O . GLU A 1 283 ? -31.344 29.328 -1.646 1 78.5 283 GLU A O 1
ATOM 2331 N N . ASN A 1 284 ? -31.484 28.312 -3.609 1 69.44 284 ASN A N 1
ATOM 2332 C CA . ASN A 1 284 ? -32.531 29.125 -4.223 1 69.44 284 ASN A CA 1
ATOM 2333 C C . ASN A 1 284 ? -32.375 30.594 -3.875 1 69.44 284 ASN A C 1
ATOM 2335 O O . ASN A 1 284 ? -33.344 31.281 -3.598 1 69.44 284 ASN A O 1
ATOM 2339 N N . ASN A 1 285 ? -31.109 31.25 -3.826 1 61.5 285 ASN A N 1
ATOM 2340 C CA . ASN A 1 285 ? -30.719 32.656 -3.709 1 61.5 285 ASN A CA 1
ATOM 2341 C C . ASN A 1 285 ? -31.094 33.219 -2.34 1 61.5 285 ASN A C 1
ATOM 2343 O O . ASN A 1 285 ? -30.75 34.344 -2.023 1 61.5 285 ASN A O 1
ATOM 2347 N N . LYS A 1 286 ? -31.875 32.562 -1.532 1 69.19 286 LYS A N 1
ATOM 2348 C CA . LYS A 1 286 ? -32.312 33.219 -0.299 1 69.19 286 LYS A CA 1
ATOM 2349 C C . LYS A 1 286 ? -31.844 32.438 0.927 1 69.19 286 LYS A C 1
ATOM 2351 O O . LYS A 1 286 ? -31.406 33.031 1.921 1 69.19 286 LYS A O 1
ATOM 2356 N N . ASP A 1 287 ? -31.75 31.125 0.854 1 86.69 287 ASP A N 1
ATOM 2357 C CA . ASP A 1 287 ? -31.484 30.328 2.049 1 86.69 287 ASP A CA 1
ATOM 2358 C C . ASP A 1 287 ? -30.031 29.875 2.1 1 86.69 287 ASP A C 1
ATOM 2360 O O . ASP A 1 287 ? -29.469 29.438 1.091 1 86.69 287 ASP A O 1
ATOM 2364 N N . ILE A 1 288 ? -29.359 30.25 3.227 1 91.5 288 ILE A N 1
ATOM 2365 C CA . ILE A 1 288 ? -27.953 29.875 3.434 1 91.5 288 ILE A CA 1
ATOM 2366 C C . ILE A 1 288 ? -27.891 28.688 4.383 1 91.5 288 ILE A C 1
ATOM 2368 O O . ILE A 1 288 ? -28.531 28.672 5.438 1 91.5 288 ILE A O 1
ATOM 2372 N N . ARG A 1 289 ? -27.219 27.688 3.902 1 93.19 289 ARG A N 1
ATOM 2373 C CA . ARG A 1 289 ? -26.969 26.516 4.742 1 93.19 289 ARG A CA 1
ATOM 2374 C C . ARG A 1 289 ? -25.484 26.344 5.023 1 93.19 289 ARG A C 1
ATOM 2376 O O . ARG A 1 289 ? -24.656 26.5 4.125 1 93.19 289 ARG A O 1
ATOM 2383 N N . TYR A 1 290 ? -25.188 26.094 6.277 1 95.06 290 TYR A N 1
ATOM 2384 C CA . TYR A 1 290 ? -23.797 25.906 6.676 1 95.06 290 TYR A CA 1
ATOM 2385 C C . TYR A 1 290 ? -23.453 24.422 6.738 1 95.06 290 TYR A C 1
ATOM 2387 O O . TYR A 1 290 ? -24.266 23.609 7.188 1 95.06 290 TYR A O 1
ATOM 2395 N N . VAL A 1 291 ? -22.297 24.125 6.176 1 95.56 291 VAL A N 1
ATOM 2396 C CA . VAL A 1 291 ? -21.891 22.719 6.16 1 95.56 291 VAL A CA 1
ATOM 2397 C C . VAL A 1 291 ? -20.391 22.625 6.445 1 95.56 291 VAL A C 1
ATOM 2399 O O . VAL A 1 291 ? -19.625 23.531 6.117 1 95.56 291 VAL A O 1
ATOM 2402 N N . LEU A 1 292 ? -20.016 21.625 7.172 1 96.19 292 LEU A N 1
ATOM 2403 C CA . LEU A 1 292 ? -18.609 21.25 7.332 1 96.19 292 LEU A CA 1
ATOM 2404 C C . LEU A 1 292 ? -18.203 20.219 6.289 1 96.19 292 LEU A C 1
ATOM 2406 O O . LEU A 1 292 ? -18.688 19.078 6.312 1 96.19 292 LEU A O 1
ATOM 2410 N N . ALA A 1 293 ? -17.359 20.656 5.297 1 95.38 293 ALA A N 1
ATOM 2411 C CA . ALA A 1 293 ? -17.016 19.75 4.203 1 95.38 293 ALA A CA 1
ATOM 2412 C C . ALA A 1 293 ? -15.578 19.953 3.75 1 95.38 293 ALA A C 1
ATOM 2414 O O . ALA A 1 293 ? -15.062 21.078 3.781 1 95.38 293 ALA A O 1
ATOM 2415 N N . GLU A 1 294 ? -14.914 18.906 3.393 1 96.56 294 GLU A N 1
ATOM 2416 C CA . GLU A 1 294 ? -13.57 18.938 2.83 1 96.56 294 GLU A CA 1
ATOM 2417 C C . GLU A 1 294 ? -13.312 17.719 1.954 1 96.56 294 GLU A C 1
ATOM 2419 O O . GLU A 1 294 ? -14.016 16.703 2.068 1 96.56 294 GLU A O 1
ATOM 2424 N N . TYR A 1 295 ? -12.438 17.859 0.993 1 95.5 295 TYR A N 1
ATOM 2425 C CA . TYR A 1 295 ? -11.953 16.688 0.28 1 95.5 295 TYR A CA 1
ATOM 2426 C C . TYR A 1 295 ? -11.07 15.82 1.181 1 95.5 295 TYR A C 1
ATOM 2428 O O . TYR A 1 295 ? -10.453 16.328 2.119 1 95.5 295 TYR A O 1
ATOM 2436 N N . ALA A 1 296 ? -11.086 14.492 0.903 1 95.75 296 ALA A N 1
ATOM 2437 C CA . ALA A 1 296 ? -10.055 13.68 1.542 1 95.75 296 ALA A CA 1
ATOM 2438 C C . ALA A 1 296 ? -8.656 14.133 1.112 1 95.75 296 ALA A C 1
ATOM 2440 O O . ALA A 1 296 ? -8.281 13.977 -0.049 1 95.75 296 ALA A O 1
ATOM 2441 N N . THR A 1 297 ? -7.883 14.641 2.008 1 95.12 297 THR A N 1
ATOM 2442 C CA . THR A 1 297 ? -6.605 15.273 1.7 1 95.12 297 THR A CA 1
ATOM 2443 C C . THR A 1 297 ? -5.656 14.273 1.036 1 95.12 297 THR A C 1
ATOM 2445 O O . THR A 1 297 ? -4.879 14.648 0.155 1 95.12 297 THR A O 1
ATOM 2448 N N . PRO A 1 298 ? -5.672 12.977 1.422 1 95.5 298 PRO A N 1
ATOM 2449 C CA . PRO A 1 298 ? -4.773 12.031 0.752 1 95.5 298 PRO A CA 1
ATOM 2450 C C . PRO A 1 298 ? -5.047 11.914 -0.746 1 95.5 298 PRO A C 1
ATOM 2452 O O . PRO A 1 298 ? -4.133 11.625 -1.524 1 95.5 298 PRO A O 1
ATOM 2455 N N . LEU A 1 299 ? -6.27 12.148 -1.139 1 95.62 299 LEU A N 1
ATOM 2456 C CA . LEU A 1 299 ? -6.598 12.055 -2.557 1 95.62 299 LEU A CA 1
ATOM 2457 C C . LEU A 1 299 ? -6.023 13.242 -3.322 1 95.62 299 LEU A C 1
ATOM 2459 O O . LEU A 1 299 ? -5.609 13.102 -4.473 1 95.62 299 LEU A O 1
ATOM 2463 N N . LYS A 1 300 ? -6.062 14.414 -2.652 1 94.75 300 LYS A N 1
ATOM 2464 C CA . LYS A 1 300 ? -5.426 15.578 -3.252 1 94.75 300 LYS A CA 1
ATOM 2465 C C . LYS A 1 300 ? -3.93 15.344 -3.453 1 94.75 300 LYS A C 1
ATOM 2467 O O . LYS A 1 300 ? -3.363 15.75 -4.469 1 94.75 300 LYS A O 1
ATOM 2472 N N . THR A 1 301 ? -3.318 14.711 -2.498 1 94.69 301 THR A N 1
ATOM 2473 C CA . THR A 1 301 ? -1.905 14.359 -2.592 1 94.69 301 THR A CA 1
ATOM 2474 C C . THR A 1 301 ? -1.684 13.273 -3.641 1 94.69 301 THR A C 1
ATOM 2476 O O . THR A 1 301 ? -0.717 13.328 -4.406 1 94.69 301 THR A O 1
ATOM 2479 N N . PHE A 1 302 ? -2.566 12.328 -3.719 1 96.06 302 PHE A N 1
ATOM 2480 C CA . PHE A 1 302 ? -2.412 11.188 -4.617 1 96.06 302 PHE A CA 1
ATOM 2481 C C . PHE A 1 302 ? -2.443 11.641 -6.07 1 96.06 302 PHE A C 1
ATOM 2483 O O . PHE A 1 302 ? -1.706 11.109 -6.906 1 96.06 302 PHE A O 1
ATOM 2490 N N . ILE A 1 303 ? -3.307 12.57 -6.402 1 93.88 303 ILE A N 1
ATOM 2491 C CA . ILE A 1 303 ? -3.354 13.039 -7.781 1 93.88 303 ILE A CA 1
ATOM 2492 C C . ILE A 1 303 ? -2.018 13.672 -8.156 1 93.88 303 ILE A C 1
ATOM 2494 O O . ILE A 1 303 ? -1.57 13.562 -9.305 1 93.88 303 ILE A O 1
ATOM 2498 N N . GLU A 1 304 ? -1.388 14.344 -7.195 1 93.19 304 GLU A N 1
ATOM 2499 C CA . GLU A 1 304 ? -0.067 14.906 -7.445 1 93.19 304 GLU A CA 1
ATOM 2500 C C . GLU A 1 304 ? 0.968 13.812 -7.695 1 93.19 304 GLU A C 1
ATOM 2502 O O . GLU A 1 304 ? 1.873 13.984 -8.516 1 93.19 304 GLU A O 1
ATOM 2507 N N . VAL A 1 305 ? 0.822 12.719 -7.031 1 93.06 305 VAL A N 1
ATOM 2508 C CA . VAL A 1 305 ? 1.701 11.57 -7.219 1 93.06 305 VAL A CA 1
ATOM 2509 C C . VAL A 1 305 ? 1.486 10.969 -8.609 1 93.06 305 VAL A C 1
ATOM 2511 O O . VAL A 1 305 ? 2.449 10.664 -9.312 1 93.06 305 VAL A O 1
ATOM 2514 N N . VAL A 1 306 ? 0.215 10.836 -8.969 1 92.69 306 VAL A N 1
ATOM 2515 C CA . VAL A 1 306 ? -0.15 10.242 -10.25 1 92.69 306 VAL A CA 1
ATOM 2516 C C . VAL A 1 306 ? 0.374 11.109 -11.391 1 92.69 306 VAL A C 1
ATOM 2518 O O . VAL A 1 306 ? 0.858 10.586 -12.398 1 92.69 306 VAL A O 1
ATOM 2521 N N . LYS A 1 307 ? 0.334 12.391 -11.219 1 91.31 307 LYS A N 1
ATOM 2522 C CA . LYS A 1 307 ? 0.729 13.328 -12.266 1 91.31 307 LYS A CA 1
ATOM 2523 C C . LYS A 1 307 ? 2.248 13.469 -12.328 1 91.31 307 LYS A C 1
ATOM 2525 O O . LYS A 1 307 ? 2.793 13.875 -13.359 1 91.31 307 LYS A O 1
ATOM 2530 N N . HIS A 1 308 ? 2.814 13.172 -11.227 1 88.44 308 HIS A N 1
ATOM 2531 C CA . HIS A 1 308 ? 4.27 13.266 -11.188 1 88.44 308 HIS A CA 1
ATOM 2532 C C . HIS A 1 308 ? 4.914 12.156 -12.016 1 88.44 308 HIS A C 1
ATOM 2534 O O . HIS A 1 308 ? 4.441 11.023 -12.023 1 88.44 308 HIS A O 1
ATOM 2540 N N . THR A 1 309 ? 5.898 12.531 -12.766 1 82.69 309 THR A N 1
ATOM 2541 C CA . THR A 1 309 ? 6.609 11.547 -13.57 1 82.69 309 THR A CA 1
ATOM 2542 C C . THR A 1 309 ? 7.746 10.914 -12.773 1 82.69 309 THR A C 1
ATOM 2544 O O . THR A 1 309 ? 8.633 11.609 -12.281 1 82.69 309 THR A O 1
ATOM 2547 N N . GLY A 1 310 ? 7.66 9.727 -12.461 1 85.75 310 GLY A N 1
ATOM 2548 C CA . GLY A 1 310 ? 8.695 9 -11.75 1 85.75 310 GLY A CA 1
ATOM 2549 C C . GLY A 1 310 ? 8.656 7.504 -12.016 1 85.75 310 GLY A C 1
ATOM 2550 O O . GLY A 1 310 ? 8.07 7.059 -13 1 85.75 310 GLY A O 1
ATOM 2551 N N . GLN A 1 311 ? 9.367 6.762 -11.195 1 86.12 311 GLN A N 1
ATOM 2552 C CA . GLN A 1 311 ? 9.57 5.324 -11.367 1 86.12 311 GLN A CA 1
ATOM 2553 C C . GLN A 1 311 ? 8.242 4.582 -11.367 1 86.12 311 GLN A C 1
ATOM 2555 O O . GLN A 1 311 ? 8.055 3.633 -12.133 1 86.12 311 GLN A O 1
ATOM 2560 N N . HIS A 1 312 ? 7.238 5.035 -10.625 1 89.75 312 HIS A N 1
ATOM 2561 C CA . HIS A 1 312 ? 6 4.289 -10.414 1 89.75 312 HIS A CA 1
ATOM 2562 C C . HIS A 1 312 ? 4.828 4.965 -11.117 1 89.75 312 HIS A C 1
ATOM 2564 O O . HIS A 1 312 ? 3.674 4.59 -10.906 1 89.75 312 HIS A O 1
ATOM 2570 N N . SER A 1 313 ? 5.066 5.91 -12 1 88.5 313 SER A N 1
ATOM 2571 C CA . SER A 1 313 ? 4.027 6.746 -12.594 1 88.5 313 SER A CA 1
ATOM 2572 C C . SER A 1 313 ? 3.08 5.918 -13.453 1 88.5 313 SER A C 1
ATOM 2574 O O . SER A 1 313 ? 1.862 6.105 -13.398 1 88.5 313 SER A O 1
ATOM 2576 N N . GLU A 1 314 ? 3.602 4.969 -14.188 1 85.31 314 GLU A N 1
ATOM 2577 C CA . GLU A 1 314 ? 2.779 4.141 -15.07 1 85.31 314 GLU A CA 1
ATOM 2578 C C . GLU A 1 314 ? 1.83 3.256 -14.273 1 85.31 314 GLU A C 1
ATOM 2580 O O . GLU A 1 314 ? 0.675 3.064 -14.656 1 85.31 314 GLU A O 1
ATOM 2585 N N . THR A 1 315 ? 2.352 2.785 -13.219 1 88.06 315 THR A N 1
ATOM 2586 C CA . THR A 1 315 ? 1.549 1.923 -12.359 1 88.06 315 THR A CA 1
ATOM 2587 C C . THR A 1 315 ? 0.399 2.707 -11.727 1 88.06 315 THR A C 1
ATOM 2589 O O . THR A 1 315 ? -0.735 2.227 -11.688 1 88.06 315 THR A O 1
ATOM 2592 N N . TYR A 1 316 ? 0.682 3.887 -11.305 1 91.44 316 TYR A N 1
ATOM 2593 C CA . TYR A 1 316 ? -0.341 4.699 -10.656 1 91.44 316 TYR A CA 1
ATOM 2594 C C . TYR A 1 316 ? -1.422 5.109 -11.648 1 91.44 316 TYR A C 1
ATOM 2596 O O . TYR A 1 316 ? -2.609 5.105 -11.32 1 91.44 316 TYR A O 1
ATOM 2604 N N . LYS A 1 317 ? -1.014 5.387 -12.82 1 87.56 317 LYS A N 1
ATOM 2605 C CA . LYS A 1 317 ? -1.979 5.766 -13.852 1 87.56 317 LYS A CA 1
ATOM 2606 C C . LYS A 1 317 ? -2.904 4.602 -14.188 1 87.56 317 LYS A C 1
ATOM 2608 O O . LYS A 1 317 ? -4.105 4.793 -14.391 1 87.56 317 LYS A O 1
ATOM 2613 N N . ALA A 1 318 ? -2.354 3.449 -14.141 1 85.88 318 ALA A N 1
ATOM 2614 C CA . ALA A 1 318 ? -3.115 2.266 -14.531 1 85.88 318 ALA A CA 1
ATOM 2615 C C . ALA A 1 318 ? -4.051 1.821 -13.406 1 85.88 318 ALA A C 1
ATOM 2617 O O . ALA A 1 318 ? -5.121 1.267 -13.664 1 85.88 318 ALA A O 1
ATOM 2618 N N . LEU A 1 319 ? -3.668 2.098 -12.18 1 89.94 319 LEU A N 1
ATOM 2619 C CA . LEU A 1 319 ? -4.398 1.518 -11.055 1 89.94 319 LEU A CA 1
ATOM 2620 C C . LEU A 1 319 ? -5.047 2.605 -10.203 1 89.94 319 LEU A C 1
ATOM 2622 O O . LEU A 1 319 ? -5.422 2.361 -9.055 1 89.94 319 LEU A O 1
ATOM 2626 N N . GLU A 1 320 ? -5.188 3.795 -10.688 1 90.94 320 GLU A N 1
ATOM 2627 C CA . GLU A 1 320 ? -5.703 4.93 -9.93 1 90.94 320 GLU A CA 1
ATOM 2628 C C . GLU A 1 320 ? -7.094 4.641 -9.383 1 90.94 320 GLU A C 1
ATOM 2630 O O . GLU A 1 320 ? -7.367 4.879 -8.203 1 90.94 320 GLU A O 1
ATOM 2635 N N . SER A 1 321 ? -7.941 4.094 -10.203 1 87.81 321 SER A N 1
ATOM 2636 C CA . SER A 1 321 ? -9.312 3.822 -9.789 1 87.81 321 SER A CA 1
ATOM 2637 C C . SER A 1 321 ? -9.359 2.738 -8.719 1 87.81 321 SER A C 1
ATOM 2639 O O . SER A 1 321 ? -10.188 2.803 -7.801 1 87.81 321 SER A O 1
ATOM 2641 N N . ASP A 1 322 ? -8.477 1.737 -8.82 1 88.88 322 ASP A N 1
ATOM 2642 C CA . ASP A 1 322 ? -8.406 0.669 -7.824 1 88.88 322 ASP A CA 1
ATOM 2643 C C . ASP A 1 322 ? -7.98 1.213 -6.461 1 88.88 322 ASP A C 1
ATOM 2645 O O . ASP A 1 322 ? -8.555 0.848 -5.434 1 88.88 322 ASP A O 1
ATOM 2649 N N . ILE A 1 323 ? -7.027 2.09 -6.531 1 93.31 323 ILE A N 1
ATOM 2650 C CA . ILE A 1 323 ? -6.457 2.629 -5.301 1 93.31 323 ILE A CA 1
ATOM 2651 C C . ILE A 1 323 ? -7.477 3.533 -4.609 1 93.31 323 ILE A C 1
ATOM 2653 O O . ILE A 1 323 ? -7.668 3.447 -3.395 1 93.31 323 ILE A O 1
ATOM 2657 N N . VAL A 1 324 ? -8.195 4.367 -5.391 1 92.81 324 VAL A N 1
ATOM 2658 C CA . VAL A 1 324 ? -9.195 5.273 -4.832 1 92.81 324 VAL A CA 1
ATOM 2659 C C . VAL A 1 324 ? -10.352 4.469 -4.25 1 92.81 324 VAL A C 1
ATOM 2661 O O . VAL A 1 324 ? -10.844 4.777 -3.16 1 92.81 324 VAL A O 1
ATOM 2664 N N . HIS A 1 325 ? -10.727 3.486 -4.965 1 90.75 325 HIS A N 1
ATOM 2665 C CA . HIS A 1 325 ? -11.82 2.646 -4.492 1 90.75 325 HIS A CA 1
ATOM 2666 C C . HIS A 1 325 ? -11.445 1.932 -3.199 1 90.75 325 HIS A C 1
ATOM 2668 O O . HIS A 1 325 ? -12.266 1.845 -2.277 1 90.75 325 HIS A O 1
ATOM 2674 N N . GLN A 1 326 ? -10.273 1.393 -3.199 1 92.56 326 GLN A N 1
ATOM 2675 C CA . GLN A 1 326 ? -9.82 0.712 -1.99 1 92.56 326 GLN A CA 1
ATOM 2676 C C . GLN A 1 326 ? -9.719 1.683 -0.816 1 92.56 326 GLN A C 1
ATOM 2678 O O . GLN A 1 326 ? -9.984 1.311 0.328 1 92.56 326 GLN A O 1
ATOM 2683 N N . PHE A 1 327 ? -9.305 2.906 -1.083 1 95.5 327 PHE A N 1
ATOM 2684 C CA . PHE A 1 327 ? -9.289 3.953 -0.067 1 95.5 327 PHE A CA 1
ATOM 2685 C C . PHE A 1 327 ? -10.672 4.148 0.532 1 95.5 327 PHE A C 1
ATOM 2687 O O . PHE A 1 327 ? -10.828 4.16 1.755 1 95.5 327 PHE A O 1
ATOM 2694 N N . TYR A 1 328 ? -11.633 4.238 -0.306 1 93.06 328 TYR A N 1
ATOM 2695 C CA . TYR A 1 328 ? -13.008 4.477 0.112 1 93.06 328 TYR A CA 1
ATOM 2696 C C . TYR A 1 328 ? -13.531 3.328 0.968 1 93.06 328 TYR A C 1
ATOM 2698 O O . TYR A 1 328 ? -14.062 3.549 2.059 1 93.06 328 TYR A O 1
ATOM 2706 N N . ILE A 1 329 ? -13.328 2.119 0.521 1 91.38 329 ILE A N 1
ATOM 2707 C CA . ILE A 1 329 ? -13.844 0.942 1.21 1 91.38 329 ILE A CA 1
ATOM 2708 C C . ILE A 1 329 ? -13.172 0.805 2.574 1 91.38 329 ILE A C 1
ATOM 2710 O O . ILE A 1 329 ? -13.836 0.523 3.574 1 91.38 329 ILE A O 1
ATOM 2714 N N . THR A 1 330 ? -11.891 0.963 2.607 1 93.5 330 THR A N 1
ATOM 2715 C CA . THR A 1 330 ? -11.148 0.824 3.854 1 93.5 330 THR A CA 1
ATOM 2716 C C . THR A 1 330 ? -11.531 1.923 4.84 1 93.5 330 THR A C 1
ATOM 2718 O O . THR A 1 330 ? -11.695 1.664 6.035 1 93.5 330 THR A O 1
ATOM 2721 N N . LEU A 1 331 ? -11.664 3.164 4.332 1 95.25 331 LEU A N 1
ATOM 2722 C CA . LEU A 1 331 ? -12.047 4.266 5.211 1 95.25 331 LEU A CA 1
ATOM 2723 C C . LEU A 1 331 ? -13.43 4.035 5.809 1 95.25 331 LEU A C 1
ATOM 2725 O O . LEU A 1 331 ? -13.648 4.285 6.996 1 95.25 331 LEU A O 1
ATOM 2729 N N . GLN A 1 332 ? -14.336 3.553 4.977 1 92.94 332 GLN A N 1
ATOM 2730 C CA . GLN A 1 332 ? -15.672 3.225 5.461 1 92.94 332 GLN A CA 1
ATOM 2731 C C . GLN A 1 332 ? -15.617 2.17 6.562 1 92.94 332 GLN A C 1
ATOM 2733 O O . GLN A 1 332 ? -16.312 2.283 7.574 1 92.94 332 GLN A O 1
ATOM 2738 N N . MET A 1 333 ? -14.828 1.188 6.363 1 91.44 333 MET A N 1
ATOM 2739 C CA . MET A 1 333 ? -14.656 0.115 7.34 1 91.44 333 MET A CA 1
ATOM 2740 C C . MET A 1 333 ? -14.086 0.653 8.648 1 91.44 333 MET A C 1
ATOM 2742 O O . MET A 1 333 ? -14.57 0.313 9.727 1 91.44 333 MET A O 1
ATOM 2746 N N . ILE A 1 334 ? -13.086 1.494 8.602 1 93.94 334 ILE A N 1
ATOM 2747 C CA . ILE A 1 334 ? -12.43 2.055 9.781 1 93.94 334 ILE A CA 1
ATOM 2748 C C . ILE A 1 334 ? -13.43 2.893 10.578 1 93.94 334 ILE A C 1
ATOM 2750 O O . ILE A 1 334 ? -13.484 2.803 11.805 1 93.94 334 ILE A O 1
ATOM 2754 N N . LEU A 1 335 ? -14.188 3.736 9.867 1 94.06 335 LEU A N 1
ATOM 2755 C CA . LEU A 1 335 ? -15.156 4.605 10.523 1 94.06 335 LEU A CA 1
ATOM 2756 C C . LEU A 1 335 ? -16.234 3.785 11.234 1 94.06 335 LEU A C 1
ATOM 2758 O O . LEU A 1 335 ? -16.641 4.117 12.352 1 94.06 335 LEU A O 1
ATOM 2762 N N . LYS A 1 336 ? -16.625 2.707 10.602 1 90.75 336 LYS A N 1
ATOM 2763 C CA . LYS A 1 336 ? -17.625 1.814 11.195 1 90.75 336 LYS A CA 1
ATOM 2764 C C . LYS A 1 336 ? -17.047 1.096 12.414 1 90.75 336 LYS A C 1
ATOM 2766 O O . LYS A 1 336 ? -17.703 1.01 13.461 1 90.75 336 LYS A O 1
ATOM 2771 N N . GLU A 1 337 ? -15.844 0.639 12.289 1 90.06 337 GLU A N 1
ATOM 2772 C CA . GLU A 1 337 ? -15.188 -0.106 13.359 1 90.06 337 GLU A CA 1
ATOM 2773 C C . GLU A 1 337 ? -14.969 0.771 14.586 1 90.06 337 GLU A C 1
ATOM 2775 O O . GLU A 1 337 ? -15.008 0.284 15.719 1 90.06 337 GLU A O 1
ATOM 2780 N N . ASN A 1 338 ? -14.727 2.031 14.398 1 90.12 338 ASN A N 1
ATOM 2781 C CA . ASN A 1 338 ? -14.43 2.941 15.5 1 90.12 338 ASN A CA 1
ATOM 2782 C C . ASN A 1 338 ? -15.664 3.746 15.914 1 90.12 338 ASN A C 1
ATOM 2784 O O . ASN A 1 338 ? -15.562 4.684 16.703 1 90.12 338 ASN A O 1
ATOM 2788 N N . HIS A 1 339 ? -16.812 3.449 15.297 1 88.31 339 HIS A N 1
ATOM 2789 C CA . HIS A 1 339 ? -18.109 4.039 15.633 1 88.31 339 HIS A CA 1
ATOM 2790 C C . HIS A 1 339 ? -18.078 5.559 15.5 1 88.31 339 HIS A C 1
ATOM 2792 O O . HIS A 1 339 ? -18.562 6.277 16.375 1 88.31 339 HIS A O 1
ATOM 2798 N N . LEU A 1 340 ? -17.312 5.996 14.562 1 89.25 340 LEU A N 1
ATOM 2799 C CA . LEU A 1 340 ? -17.297 7.426 14.266 1 89.25 340 LEU A CA 1
ATOM 2800 C C . LEU A 1 340 ? -18.422 7.809 13.328 1 89.25 340 LEU A C 1
ATOM 2802 O O . LEU A 1 340 ? -18.219 7.945 12.117 1 89.25 340 LEU A O 1
ATOM 2806 N N . ASN A 1 341 ? -19.531 8.172 13.844 1 87.62 341 ASN A N 1
ATOM 2807 C CA . ASN A 1 341 ? -20.734 8.477 13.086 1 87.62 341 ASN A CA 1
ATOM 2808 C C . ASN A 1 341 ? -20.797 9.953 12.703 1 87.62 341 ASN A C 1
ATOM 2810 O O . ASN A 1 341 ? -21.719 10.375 11.992 1 87.62 341 ASN A O 1
ATOM 2814 N N . THR A 1 342 ? -19.781 10.672 13.039 1 91.94 342 THR A N 1
ATOM 2815 C CA . THR A 1 342 ? -19.766 12.109 12.766 1 91.94 342 THR A CA 1
ATOM 2816 C C . THR A 1 342 ? -19.156 12.398 11.406 1 91.94 342 THR A C 1
ATOM 2818 O O . THR A 1 342 ? -19.078 13.555 10.977 1 91.94 342 THR A O 1
ATOM 2821 N N . CYS A 1 343 ? -18.734 11.367 10.727 1 93.31 343 CYS A N 1
ATOM 2822 C CA . CYS A 1 343 ? -18.156 11.523 9.398 1 93.31 343 CYS A CA 1
ATOM 2823 C C . CYS A 1 343 ? -19.062 10.891 8.336 1 93.31 343 CYS A C 1
ATOM 2825 O O . CYS A 1 343 ? -19.562 9.781 8.531 1 93.31 343 CYS A O 1
ATOM 2827 N N . GLU A 1 344 ? -19.297 11.664 7.297 1 92.62 344 GLU A N 1
ATOM 2828 C CA . GLU A 1 344 ? -20.062 11.164 6.16 1 92.62 344 GLU A CA 1
ATOM 2829 C C . GLU A 1 344 ? -19.234 11.188 4.879 1 92.62 344 GLU A C 1
ATOM 2831 O O . GLU A 1 344 ? -18.703 12.227 4.504 1 92.62 344 GLU A O 1
ATOM 2836 N N . LEU A 1 345 ? -19.125 9.992 4.289 1 93.31 345 LEU A N 1
ATOM 2837 C CA . LEU A 1 345 ? -18.328 9.898 3.064 1 93.31 345 LEU A CA 1
ATOM 2838 C C . LEU A 1 345 ? -19.219 10.094 1.837 1 93.31 345 LEU A C 1
ATOM 2840 O O . LEU A 1 345 ? -20.281 9.484 1.729 1 93.31 345 LEU A O 1
ATOM 2844 N N . LEU A 1 346 ? -18.812 11.016 0.994 1 90.69 346 LEU A N 1
ATOM 2845 C CA . LEU A 1 346 ? -19.469 11.211 -0.296 1 90.69 346 LEU A CA 1
ATOM 2846 C C . LEU A 1 346 ? -18.562 10.766 -1.438 1 90.69 346 LEU A C 1
ATOM 2848 O O . LEU A 1 346 ? -17.703 11.523 -1.881 1 90.69 346 LEU A O 1
ATOM 2852 N N . TYR A 1 347 ? -18.766 9.539 -1.877 1 89.5 347 TYR A N 1
ATOM 2853 C CA . TYR A 1 347 ? -18 8.953 -2.979 1 89.5 347 TYR A CA 1
ATOM 2854 C C . TYR A 1 347 ? -18.734 9.133 -4.301 1 89.5 347 TYR A C 1
ATOM 2856 O O . TYR A 1 347 ? -19.859 8.648 -4.465 1 89.5 347 TYR A O 1
ATOM 2864 N N . TYR A 1 348 ? -18.094 9.922 -5.227 1 85.62 348 TYR A N 1
ATOM 2865 C CA . TYR A 1 348 ? -18.766 10.25 -6.477 1 85.62 348 TYR A CA 1
ATOM 2866 C C . TYR A 1 348 ? -17.781 10.266 -7.641 1 85.62 348 TYR A C 1
ATOM 2868 O O . TYR A 1 348 ? -16.578 10.109 -7.438 1 85.62 348 TYR A O 1
ATOM 2876 N N . GLU A 1 349 ? -18.094 10.188 -8.828 1 78.88 349 GLU A N 1
ATOM 2877 C CA . GLU A 1 349 ? -17.25 10.094 -10.016 1 78.88 349 GLU A CA 1
ATOM 2878 C C . GLU A 1 349 ? -16.359 11.32 -10.164 1 78.88 349 GLU A C 1
ATOM 2880 O O . GLU A 1 349 ? -15.156 11.203 -10.414 1 78.88 349 GLU A O 1
ATOM 2885 N N . GLY A 1 350 ? -16.516 12.328 -9.859 1 68.69 350 GLY A N 1
ATOM 2886 C CA . GLY A 1 350 ? -15.703 13.531 -10.031 1 68.69 350 GLY A CA 1
ATOM 2887 C C . GLY A 1 350 ? -15.555 13.938 -11.484 1 68.69 350 GLY A C 1
ATOM 2888 O O . GLY A 1 350 ? -15.68 13.109 -12.391 1 68.69 350 GLY A O 1
ATOM 2889 N N . GLY A 1 351 ? -15.477 15.008 -12.281 1 55.09 351 GLY A N 1
ATOM 2890 C CA . GLY A 1 351 ? -15.25 15.469 -13.641 1 55.09 351 GLY A CA 1
ATOM 2891 C C . GLY A 1 351 ? -16.031 16.734 -13.984 1 55.09 351 GLY A C 1
ATOM 2892 O O . GLY A 1 351 ? -16.922 17.125 -13.234 1 55.09 351 GLY A O 1
ATOM 2893 N N . CYS A 1 352 ? -15.188 17.172 -15.172 1 45.22 352 CYS A N 1
ATOM 2894 C CA . CYS A 1 352 ? -15.523 18.5 -15.703 1 45.22 352 CYS A CA 1
ATOM 2895 C C . CYS A 1 352 ? -17.031 18.734 -15.656 1 45.22 352 CYS A C 1
ATOM 2897 O O . CYS A 1 352 ? -17.484 19.797 -15.25 1 45.22 352 CYS A O 1
ATOM 2899 N N . GLU A 1 353 ? -17.531 18.078 -16.984 1 41.41 353 GLU A N 1
ATOM 2900 C CA . GLU A 1 353 ? -18.688 18.75 -17.578 1 41.41 353 GLU A CA 1
ATOM 2901 C C . GLU A 1 353 ? -19.844 18.812 -16.594 1 41.41 353 GLU A C 1
ATOM 2903 O O . GLU A 1 353 ? -20.359 17.781 -16.156 1 41.41 353 GLU A O 1
ATOM 2908 N N . GLU A 1 354 ? -19.672 19.391 -15.469 1 41.16 354 GLU A N 1
ATOM 2909 C CA . GLU A 1 354 ? -20.922 20 -15 1 41.16 354 GLU A CA 1
ATOM 2910 C C . GLU A 1 354 ? -22.031 19.844 -16.031 1 41.16 354 GLU A C 1
ATOM 2912 O O . GLU A 1 354 ? -22.203 20.703 -16.891 1 41.16 354 GLU A O 1
ATOM 2917 N N . ILE A 1 355 ? -21.828 19.016 -16.734 1 33.91 355 ILE A N 1
ATOM 2918 C CA . ILE A 1 355 ? -23 18.75 -17.547 1 33.91 355 ILE A CA 1
ATOM 2919 C C . ILE A 1 355 ? -24.25 18.75 -16.656 1 33.91 355 ILE A C 1
ATOM 2921 O O . ILE A 1 355 ? -24.344 17.969 -15.711 1 33.91 355 ILE A O 1
ATOM 2925 N N . GLY A 1 356 ? -24.938 19.703 -16.953 1 35.47 356 GLY A N 1
ATOM 2926 C CA . GLY A 1 356 ? -26.234 20.125 -16.422 1 35.47 356 GLY A CA 1
ATOM 2927 C C . GLY A 1 356 ? -26.203 20.422 -14.938 1 35.47 356 GLY A C 1
ATOM 2928 O O . GLY A 1 356 ? -26.609 19.594 -14.117 1 35.47 356 GLY A O 1
ATOM 2929 N N . ASN A 1 357 ? -25.391 21.469 -14.367 1 43.5 357 ASN A N 1
ATOM 2930 C CA . ASN A 1 357 ? -25.516 22.188 -13.109 1 43.5 357 ASN A CA 1
ATOM 2931 C C . ASN A 1 357 ? -25.266 21.281 -11.906 1 43.5 357 ASN A C 1
ATOM 2933 O O . ASN A 1 357 ? -25.734 21.562 -10.805 1 43.5 357 ASN A O 1
ATOM 2937 N N . LEU A 1 358 ? -25 20.047 -12.016 1 53.41 358 LEU A N 1
ATOM 2938 C CA . LEU A 1 358 ? -25.047 19.344 -10.734 1 53.41 358 LEU A CA 1
ATOM 2939 C C . LEU A 1 358 ? -23.812 19.672 -9.891 1 53.41 358 LEU A C 1
ATOM 2941 O O . LEU A 1 358 ? -22.75 19.094 -10.109 1 53.41 358 LEU A O 1
ATOM 2945 N N . SER A 1 359 ? -23.641 20.922 -9.336 1 69.5 359 SER A N 1
ATOM 2946 C CA . SER A 1 359 ? -22.703 21.75 -8.57 1 69.5 359 SER A CA 1
ATOM 2947 C C . SER A 1 359 ? -22.422 21.141 -7.203 1 69.5 359 SER A C 1
ATOM 2949 O O . SER A 1 359 ? -23.188 20.312 -6.711 1 69.5 359 SER A O 1
ATOM 2951 N N . LEU A 1 360 ? -21.031 20.938 -6.863 1 83.38 360 LEU A N 1
ATOM 2952 C CA . LEU A 1 360 ? -20.609 20.562 -5.516 1 83.38 360 LEU A CA 1
ATOM 2953 C C . LEU A 1 360 ? -21.641 21 -4.48 1 83.38 360 LEU A C 1
ATOM 2955 O O . LEU A 1 360 ? -21.875 20.281 -3.51 1 83.38 360 LEU A O 1
ATOM 2959 N N . SER A 1 361 ? -22.344 22.094 -4.777 1 85.31 361 SER A N 1
ATOM 2960 C CA . SER A 1 361 ? -23.359 22.594 -3.855 1 85.31 361 SER A CA 1
ATOM 2961 C C . SER A 1 361 ? -24.547 21.641 -3.754 1 85.31 361 SER A C 1
ATOM 2963 O O . SER A 1 361 ? -25.047 21.406 -2.662 1 85.31 361 SER A O 1
ATOM 2965 N N . ARG A 1 362 ? -24.891 21.125 -4.844 1 81.75 362 ARG A N 1
ATOM 2966 C CA . ARG A 1 362 ? -26.031 20.219 -4.867 1 81.75 362 ARG A CA 1
ATOM 2967 C C . ARG A 1 362 ? -25.719 18.906 -4.168 1 81.75 362 ARG A C 1
ATOM 2969 O O . ARG A 1 362 ? -26.562 18.328 -3.498 1 81.75 362 ARG A O 1
ATOM 2976 N N . PHE A 1 363 ? -24.5 18.406 -4.344 1 82.56 363 PHE A N 1
ATOM 2977 C CA . PHE A 1 363 ? -24.062 17.188 -3.678 1 82.56 363 PHE A CA 1
ATOM 2978 C C . PHE A 1 363 ? -24.109 17.359 -2.164 1 82.56 363 PHE A C 1
ATOM 2980 O O . PHE A 1 363 ? -24.594 16.469 -1.453 1 82.56 363 PHE A O 1
ATOM 2987 N N . LEU A 1 364 ? -23.625 18.422 -1.748 1 87.44 364 LEU A N 1
ATOM 2988 C CA . LEU A 1 364 ? -23.578 18.688 -0.313 1 87.44 364 LEU A CA 1
ATOM 2989 C C . LEU A 1 364 ? -24.969 18.875 0.264 1 87.44 364 LEU A C 1
ATOM 2991 O O . LEU A 1 364 ? -25.266 18.391 1.362 1 87.44 364 LEU A O 1
ATOM 2995 N N . LEU A 1 365 ? -25.812 19.547 -0.54 1 86.12 365 LEU A N 1
ATOM 2996 C CA . LEU A 1 365 ? -27.188 19.766 -0.095 1 86.12 365 LEU A CA 1
ATOM 2997 C C . LEU A 1 365 ? -27.938 18.438 -0.018 1 86.12 365 LEU A C 1
ATOM 2999 O O . LEU A 1 365 ? -28.672 18.188 0.94 1 86.12 365 LEU A O 1
ATOM 3003 N N . GLU A 1 366 ? -27.734 17.656 -1.024 1 82.56 366 GLU A N 1
ATOM 3004 C CA . GLU A 1 366 ? -28.391 16.359 -1.035 1 82.56 366 GLU A CA 1
ATOM 3005 C C . GLU A 1 366 ? -27.891 15.484 0.111 1 82.56 366 GLU A C 1
ATOM 3007 O O . GLU A 1 366 ? -28.672 14.727 0.703 1 82.56 366 GLU A O 1
ATOM 3012 N N . GLY A 1 367 ? -26.641 15.516 0.331 1 81.94 367 GLY A N 1
ATOM 3013 C CA . GLY A 1 367 ? -26.094 14.781 1.457 1 81.94 367 GLY A CA 1
ATOM 3014 C C . GLY A 1 367 ? -26.703 15.172 2.787 1 81.94 367 GLY A C 1
ATOM 3015 O O . GLY A 1 367 ? -27 14.305 3.617 1 81.94 367 GLY A O 1
ATOM 3016 N N . GLN A 1 368 ? -26.875 16.422 2.975 1 86.62 368 GLN A N 1
ATOM 3017 C CA . GLN A 1 368 ? -27.469 16.938 4.207 1 86.62 368 GLN A CA 1
ATOM 3018 C C . GLN A 1 368 ? -28.938 16.5 4.34 1 86.62 368 GLN A C 1
ATOM 3020 O O . GLN A 1 368 ? -29.359 16.078 5.414 1 86.62 368 GLN A O 1
ATOM 3025 N N . LYS A 1 369 ? -29.594 16.594 3.229 1 82.31 369 LYS A N 1
ATOM 3026 C CA . LYS A 1 369 ? -31.016 16.234 3.236 1 82.31 369 LYS A CA 1
ATOM 3027 C C . LYS A 1 369 ? -31.219 14.75 3.521 1 82.31 369 LYS A C 1
ATOM 3029 O O . LYS A 1 369 ? -32.125 14.375 4.277 1 82.31 369 LYS A O 1
ATOM 3034 N N . SER A 1 370 ? -30.375 14 2.922 1 80.94 370 SER A N 1
ATOM 3035 C CA . SER A 1 370 ? -30.469 12.555 3.115 1 80.94 370 SER A CA 1
ATOM 3036 C C . SER A 1 370 ? -30.234 12.18 4.574 1 80.94 370 SER A C 1
ATOM 3038 O O . SER A 1 370 ? -30.891 11.281 5.102 1 80.94 370 SER A O 1
ATOM 3040 N N . LEU A 1 371 ? -29.406 12.82 5.234 1 83.56 371 LEU A N 1
ATOM 3041 C CA . LEU A 1 371 ? -29.078 12.531 6.629 1 83.56 371 LEU A CA 1
ATOM 3042 C C . LEU A 1 371 ? -30.203 13 7.551 1 83.56 371 LEU A C 1
ATOM 3044 O O . LEU A 1 371 ? -30.516 12.328 8.539 1 83.56 371 LEU A O 1
ATOM 3048 N N . LYS A 1 372 ? -30.781 14.039 7.176 1 80.88 372 LYS A N 1
ATOM 3049 C CA . LYS A 1 372 ? -31.891 14.547 7.969 1 80.88 372 LYS A CA 1
ATOM 3050 C C . LYS A 1 372 ? -33.094 13.609 7.883 1 80.88 372 LYS A C 1
ATOM 3052 O O . LYS A 1 372 ? -33.781 13.383 8.883 1 80.88 372 LYS A O 1
ATOM 3057 N N . GLN A 1 373 ? -33.25 13.18 6.734 1 75.62 373 GLN A N 1
ATOM 3058 C CA . GLN A 1 373 ? -34.375 12.266 6.539 1 75.62 373 GLN A CA 1
ATOM 3059 C C . GLN A 1 373 ? -34.156 10.969 7.312 1 75.62 373 GLN A C 1
ATOM 3061 O O . GLN A 1 373 ? -35.094 10.43 7.906 1 75.62 373 GLN A O 1
ATOM 3066 N N . LYS A 1 374 ? -33.031 10.453 7.391 1 72.56 374 LYS A N 1
ATOM 3067 C CA . LYS A 1 374 ? -32.719 9.227 8.117 1 72.56 374 LYS A CA 1
ATOM 3068 C C . LYS A 1 374 ? -32.938 9.414 9.617 1 72.56 374 LYS A C 1
ATOM 3070 O O . LYS A 1 374 ? -33.375 8.492 10.312 1 72.56 374 LYS A O 1
ATOM 3075 N N . LYS A 1 375 ? -32.625 10.516 10.117 1 71.75 375 LYS A N 1
ATOM 3076 C CA . LYS A 1 375 ? -32.781 10.828 11.539 1 71.75 375 LYS A CA 1
ATOM 3077 C C . LYS A 1 375 ? -34.25 10.914 11.906 1 71.75 375 LYS A C 1
ATOM 3079 O O . LYS A 1 375 ? -34.656 10.438 12.969 1 71.75 375 LYS A O 1
ATOM 3084 N N . ASN A 1 376 ? -34.938 11.477 10.922 1 67.75 376 ASN A N 1
ATOM 3085 C CA . ASN A 1 376 ? -36.375 11.602 11.172 1 67.75 376 ASN A CA 1
ATOM 3086 C C . ASN A 1 376 ? -37.062 10.242 11.117 1 67.75 376 ASN A C 1
ATOM 3088 O O . ASN A 1 376 ? -38 9.984 11.891 1 67.75 376 ASN A O 1
ATOM 3092 N N . ASP A 1 377 ? -36.656 9.438 10.266 1 61.31 377 ASP A N 1
ATOM 3093 C CA . ASP A 1 377 ? -37.25 8.109 10.133 1 61.31 377 ASP A CA 1
ATOM 3094 C C . ASP A 1 377 ? -36.906 7.234 11.336 1 61.31 377 ASP A C 1
ATOM 3096 O O . ASP A 1 377 ? -37.719 6.422 11.773 1 61.31 377 ASP A O 1
ATOM 3100 N N . ARG A 1 378 ? -35.875 7.34 11.922 1 62.12 378 ARG A N 1
ATOM 3101 C CA . ARG A 1 378 ? -35.469 6.578 13.094 1 62.12 378 ARG A CA 1
ATOM 3102 C C . ARG A 1 378 ? -36.219 7.031 14.336 1 62.12 378 ARG A C 1
ATOM 3104 O O . ARG A 1 378 ? -36.469 6.242 15.25 1 62.12 378 ARG A O 1
ATOM 3111 N N . CYS A 1 379 ? -36.531 8.312 14.359 1 48.78 379 CYS A N 1
ATOM 3112 C CA . CYS A 1 379 ? -37.281 8.852 15.469 1 48.78 379 CYS A CA 1
ATOM 3113 C C . CYS A 1 379 ? -38.75 8.414 15.383 1 48.78 379 CYS A C 1
ATOM 3115 O O . CYS A 1 379 ? -39.438 8.336 16.406 1 48.78 379 CYS A O 1
ATOM 3117 N N . HIS A 1 380 ? -39.156 8.125 14.234 1 47.59 380 HIS A N 1
ATOM 3118 C CA . HIS A 1 380 ? -40.531 7.66 14.094 1 47.59 380 HIS A CA 1
ATOM 3119 C C . HIS A 1 380 ? -40.625 6.152 14.312 1 47.59 380 HIS A C 1
ATOM 3121 O O . HIS A 1 380 ? -41.719 5.594 14.328 1 47.59 380 HIS A O 1
ATOM 3127 N N . ILE A 1 381 ? -39.531 5.578 14.32 1 39.34 381 ILE A N 1
ATOM 3128 C CA . ILE A 1 381 ? -39.625 4.199 14.789 1 39.34 381 ILE A CA 1
ATOM 3129 C C . ILE A 1 381 ? -39.344 4.137 16.281 1 39.34 381 ILE A C 1
ATOM 3131 O O . ILE A 1 381 ? -38.344 4.691 16.75 1 39.34 381 ILE A O 1
ATOM 3135 N N . MET B 1 1 ? -36.75 21.297 -8.922 1 48.38 1 MET B N 1
ATOM 3136 C CA . MET B 1 1 ? -35.75 21.125 -7.867 1 48.38 1 MET B CA 1
ATOM 3137 C C . MET B 1 1 ? -35.594 19.656 -7.496 1 48.38 1 MET B C 1
ATOM 3139 O O . MET B 1 1 ? -34.5 19.141 -7.379 1 48.38 1 MET B O 1
ATOM 3143 N N . GLU B 1 2 ? -36.688 18.969 -7.465 1 53.47 2 GLU B N 1
ATOM 3144 C CA . GLU B 1 2 ? -36.688 17.562 -7.09 1 53.47 2 GLU B CA 1
ATOM 3145 C C . GLU B 1 2 ? -36.094 16.703 -8.195 1 53.47 2 GLU B C 1
ATOM 3147 O O . GLU B 1 2 ? -35.344 15.75 -7.91 1 53.47 2 GLU B O 1
ATOM 3152 N N . SER B 1 3 ? -36.375 17.047 -9.375 1 56.5 3 SER B N 1
ATOM 3153 C CA . SER B 1 3 ? -35.844 16.25 -10.484 1 56.5 3 SER B CA 1
ATOM 3154 C C . SER B 1 3 ? -34.344 16.359 -10.578 1 56.5 3 SER B C 1
ATOM 3156 O O . SER B 1 3 ? -33.656 15.359 -10.836 1 56.5 3 SER B O 1
ATOM 3158 N N . GLN B 1 4 ? -33.875 17.531 -10.367 1 60.28 4 GLN B N 1
ATOM 3159 C CA . GLN B 1 4 ? -32.438 17.734 -10.43 1 60.28 4 GLN B CA 1
ATOM 3160 C C . GLN B 1 4 ? -31.719 17.031 -9.273 1 60.28 4 GLN B C 1
ATOM 3162 O O . GLN B 1 4 ? -30.609 16.531 -9.43 1 60.28 4 GLN B O 1
ATOM 3167 N N . LEU B 1 5 ? -32.438 16.984 -8.25 1 61.62 5 LEU B N 1
ATOM 3168 C CA . LEU B 1 5 ? -31.859 16.312 -7.086 1 61.62 5 LEU B CA 1
ATOM 3169 C C . LEU B 1 5 ? -31.797 14.805 -7.312 1 61.62 5 LEU B C 1
ATOM 3171 O O . LEU B 1 5 ? -30.859 14.141 -6.844 1 61.62 5 LEU B O 1
ATOM 3175 N N . LYS B 1 6 ? -32.812 14.352 -8.117 1 62.34 6 LYS B N 1
ATOM 3176 C CA . LYS B 1 6 ? -32.812 12.922 -8.422 1 62.34 6 LYS B CA 1
ATOM 3177 C C . LYS B 1 6 ? -31.625 12.547 -9.289 1 62.34 6 LYS B C 1
ATOM 3179 O O . LYS B 1 6 ? -31.047 11.469 -9.148 1 62.34 6 LYS B O 1
ATOM 3184 N N . SER B 1 7 ? -31.25 13.547 -9.969 1 72.5 7 SER B N 1
ATOM 3185 C CA . SER B 1 7 ? -30.125 13.305 -10.852 1 72.5 7 SER B CA 1
ATOM 3186 C C . SER B 1 7 ? -28.812 13.242 -10.07 1 72.5 7 SER B C 1
ATOM 3188 O O . SER B 1 7 ? -27.922 12.453 -10.398 1 72.5 7 SER B O 1
ATOM 3190 N N . VAL B 1 8 ? -28.797 14.023 -8.977 1 76.44 8 VAL B N 1
ATOM 3191 C CA . VAL B 1 8 ? -27.578 14.039 -8.18 1 76.44 8 VAL B CA 1
ATOM 3192 C C . VAL B 1 8 ? -27.484 12.758 -7.352 1 76.44 8 VAL B C 1
ATOM 3194 O O . VAL B 1 8 ? -26.391 12.227 -7.137 1 76.44 8 VAL B O 1
ATOM 3197 N N . ARG B 1 9 ? -28.625 12.172 -7.109 1 74.44 9 ARG B N 1
ATOM 3198 C CA . ARG B 1 9 ? -28.688 10.992 -6.254 1 74.44 9 ARG B CA 1
ATOM 3199 C C . ARG B 1 9 ? -28.125 9.766 -6.965 1 74.44 9 ARG B C 1
ATOM 3201 O O . ARG B 1 9 ? -27.672 8.82 -6.32 1 74.44 9 ARG B O 1
ATOM 3208 N N . SER B 1 10 ? -28.062 9.922 -8.211 1 76.06 10 SER B N 1
ATOM 3209 C CA . SER B 1 10 ? -27.625 8.766 -8.984 1 76.06 10 SER B CA 1
ATOM 3210 C C . SER B 1 10 ? -26.125 8.836 -9.258 1 76.06 10 SER B C 1
ATOM 3212 O O . SER B 1 10 ? -25.547 7.902 -9.82 1 76.06 10 SER B O 1
ATOM 3214 N N . LYS B 1 11 ? -25.469 9.797 -8.695 1 78.06 11 LYS B N 1
ATOM 3215 C CA . LYS B 1 11 ? -24.078 9.984 -9.102 1 78.06 11 LYS B CA 1
ATOM 3216 C C . LYS B 1 11 ? -23.125 9.742 -7.938 1 78.06 11 LYS B C 1
ATOM 3218 O O . LYS B 1 11 ? -21.922 9.938 -8.07 1 78.06 11 LYS B O 1
ATOM 3223 N N . TYR B 1 12 ? -23.688 9.461 -6.809 1 78.81 12 TYR B N 1
ATOM 3224 C CA . TYR B 1 12 ? -22.812 9.172 -5.68 1 78.81 12 TYR B CA 1
ATOM 3225 C C . TYR B 1 12 ? -23.297 7.949 -4.906 1 78.81 12 TYR B C 1
ATOM 3227 O O . TYR B 1 12 ? -24.438 7.496 -5.102 1 78.81 12 TYR B O 1
ATOM 3235 N N . VAL B 1 13 ? -22.422 7.391 -4.125 1 81.38 13 VAL B N 1
ATOM 3236 C CA . VAL B 1 13 ? -22.75 6.203 -3.346 1 81.38 13 VAL B CA 1
ATOM 3237 C C . VAL B 1 13 ? -23.656 6.582 -2.172 1 81.38 13 VAL B C 1
ATOM 3239 O O . VAL B 1 13 ? -23.375 7.543 -1.452 1 81.38 13 VAL B O 1
ATOM 3242 N N . ARG B 1 14 ? -24.844 5.941 -2.115 1 80.56 14 ARG B N 1
ATOM 3243 C CA . ARG B 1 14 ? -25.766 6.277 -1.042 1 80.56 14 ARG B CA 1
ATOM 3244 C C . ARG B 1 14 ? -26.312 5.02 -0.382 1 80.56 14 ARG B C 1
ATOM 3246 O O . ARG B 1 14 ? -26.469 3.986 -1.036 1 80.56 14 ARG B O 1
ATOM 3253 N N . LYS B 1 15 ? -26.438 5.09 0.924 1 79.31 15 LYS B N 1
ATOM 3254 C CA . LYS B 1 15 ? -27.109 4.008 1.643 1 79.31 15 LYS B CA 1
ATOM 3255 C C . LYS B 1 15 ? -28.625 4.164 1.586 1 79.31 15 LYS B C 1
ATOM 3257 O O . LYS B 1 15 ? -29.172 5.203 1.978 1 79.31 15 LYS B O 1
ATOM 3262 N N . LYS B 1 16 ? -29.219 3.098 0.961 1 74.06 16 LYS B N 1
ATOM 3263 C CA . LYS B 1 16 ? -30.688 3.133 0.869 1 74.06 16 LYS B CA 1
ATOM 3264 C C . LYS B 1 16 ? -31.328 2.807 2.213 1 74.06 16 LYS B C 1
ATOM 3266 O O . LYS B 1 16 ? -30.656 2.342 3.135 1 74.06 16 LYS B O 1
ATOM 3271 N N . LEU B 1 17 ? -32.5 3.195 2.293 1 69.44 17 LEU B N 1
ATOM 3272 C CA . LEU B 1 17 ? -33.281 2.996 3.52 1 69.44 17 LEU B CA 1
ATOM 3273 C C . LEU B 1 17 ? -33.312 1.518 3.891 1 69.44 17 LEU B C 1
ATOM 3275 O O . LEU B 1 17 ? -33.375 1.173 5.074 1 69.44 17 LEU B O 1
ATOM 3279 N N . ASN B 1 18 ? -33.25 0.636 2.887 1 67.12 18 ASN B N 1
ATOM 3280 C CA . ASN B 1 18 ? -33.312 -0.802 3.125 1 67.12 18 ASN B CA 1
ATOM 3281 C C . ASN B 1 18 ? -31.984 -1.369 3.561 1 67.12 18 ASN B C 1
ATOM 3283 O O . ASN B 1 18 ? -31.859 -2.568 3.814 1 67.12 18 ASN B O 1
ATOM 3287 N N . GLY B 1 19 ? -31.016 -0.516 3.752 1 70.12 19 GLY B N 1
ATOM 3288 C CA . GLY B 1 19 ? -29.703 -0.963 4.211 1 70.12 19 GLY B CA 1
ATOM 3289 C C . GLY B 1 19 ? -28.75 -1.271 3.078 1 70.12 19 GLY B C 1
ATOM 3290 O O . GLY B 1 19 ? -27.547 -1.463 3.307 1 70.12 19 GLY B O 1
ATOM 3291 N N . GLN B 1 20 ? -29.297 -1.305 1.861 1 75.88 20 GLN B N 1
ATOM 3292 C CA . GLN B 1 20 ? -28.453 -1.604 0.711 1 75.88 20 GLN B CA 1
ATOM 3293 C C . GLN B 1 20 ? -27.734 -0.353 0.218 1 75.88 20 GLN B C 1
ATOM 3295 O O . GLN B 1 20 ? -28.281 0.747 0.261 1 75.88 20 GLN B O 1
ATOM 3300 N N . THR B 1 21 ? -26.453 -0.541 -0.075 1 79.62 21 THR B N 1
ATOM 3301 C CA . THR B 1 21 ? -25.656 0.578 -0.58 1 79.62 21 THR B CA 1
ATOM 3302 C C . THR B 1 21 ? -25.766 0.664 -2.102 1 79.62 21 THR B C 1
ATOM 3304 O O . THR B 1 21 ? -25.547 -0.332 -2.797 1 79.62 21 THR B O 1
ATOM 3307 N N . TYR B 1 22 ? -26.234 1.72 -2.613 1 78.75 22 TYR B N 1
ATOM 3308 C CA . TYR B 1 22 ? -26.297 1.973 -4.047 1 78.75 22 TYR B CA 1
ATOM 3309 C C . TYR B 1 22 ? -24.969 2.49 -4.574 1 78.75 22 TYR B C 1
ATOM 3311 O O . TYR B 1 22 ? -24.375 3.398 -3.986 1 78.75 22 TYR B O 1
ATOM 3319 N N . TYR B 1 23 ? -24.469 1.775 -5.625 1 78.19 23 TYR B N 1
ATOM 3320 C CA . TYR B 1 23 ? -23.281 2.242 -6.324 1 78.19 23 TYR B CA 1
ATOM 3321 C C . TYR B 1 23 ? -23.609 2.672 -7.746 1 78.19 23 TYR B C 1
ATOM 3323 O O . TYR B 1 23 ? -24.219 1.912 -8.508 1 78.19 23 TYR B O 1
ATOM 3331 N N . PRO B 1 24 ? -23.266 3.955 -8.016 1 78.94 24 PRO B N 1
ATOM 3332 C CA . PRO B 1 24 ? -23.391 4.332 -9.422 1 78.94 24 PRO B CA 1
ATOM 3333 C C . PRO B 1 24 ? -22.547 3.463 -10.352 1 78.94 24 PRO B C 1
ATOM 3335 O O . PRO B 1 24 ? -21.484 2.979 -9.945 1 78.94 24 PRO B O 1
ATOM 3338 N N . PRO B 1 25 ? -23.016 3.234 -11.609 1 75.69 25 PRO B N 1
ATOM 3339 C CA . PRO B 1 25 ? -22.281 2.359 -12.531 1 75.69 25 PRO B CA 1
ATOM 3340 C C . PRO B 1 25 ? -20.891 2.879 -12.867 1 75.69 25 PRO B C 1
ATOM 3342 O O . PRO B 1 25 ? -20.031 2.107 -13.297 1 75.69 25 PRO B O 1
ATOM 3345 N N . THR B 1 26 ? -20.672 4.141 -12.602 1 77.62 26 THR B N 1
ATOM 3346 C CA . THR B 1 26 ? -19.391 4.727 -12.961 1 77.62 26 THR B CA 1
ATOM 3347 C C . THR B 1 26 ? -18.391 4.566 -11.82 1 77.62 26 THR B C 1
ATOM 3349 O O . THR B 1 26 ? -17.188 4.781 -12.008 1 77.62 26 THR B O 1
ATOM 3352 N N . LEU B 1 27 ? -18.859 4.172 -10.672 1 77.31 27 LEU B N 1
ATOM 3353 C CA . LEU B 1 27 ? -17.969 3.992 -9.531 1 77.31 27 LEU B CA 1
ATOM 3354 C C . LEU B 1 27 ? -17.703 2.512 -9.281 1 77.31 27 LEU B C 1
ATOM 3356 O O . LEU B 1 27 ? -18.609 1.682 -9.414 1 77.31 27 LEU B O 1
ATOM 3360 N N . PRO B 1 28 ? -16.453 2.279 -9.062 1 74.25 28 PRO B N 1
ATOM 3361 C CA . PRO B 1 28 ? -16.156 0.875 -8.773 1 74.25 28 PRO B CA 1
ATOM 3362 C C . PRO B 1 28 ? -16.891 0.36 -7.535 1 74.25 28 PRO B C 1
ATOM 3364 O O . PRO B 1 28 ? -17.047 1.097 -6.559 1 74.25 28 PRO B O 1
ATOM 3367 N N . ARG B 1 29 ? -17.484 -0.731 -7.633 1 73.06 29 ARG B N 1
ATOM 3368 C CA . ARG B 1 29 ? -18.172 -1.365 -6.516 1 73.06 29 ARG B CA 1
ATOM 3369 C C . ARG B 1 29 ? -17.266 -2.334 -5.777 1 73.06 29 ARG B C 1
ATOM 3371 O O . ARG B 1 29 ? -16.219 -2.74 -6.309 1 73.06 29 ARG B O 1
ATOM 3378 N N . VAL B 1 30 ? -17.516 -2.328 -4.41 1 62.94 30 VAL B N 1
ATOM 3379 C CA . VAL B 1 30 ? -16.766 -3.33 -3.654 1 62.94 30 VAL B CA 1
ATOM 3380 C C . VAL B 1 30 ? -16.812 -4.664 -4.395 1 62.94 30 VAL B C 1
ATOM 3382 O O . VAL B 1 30 ? -17.859 -5.09 -4.871 1 62.94 30 VAL B O 1
ATOM 3385 N N . ARG B 1 31 ? -15.664 -4.922 -4.957 1 55.62 31 ARG B N 1
ATOM 3386 C CA . ARG B 1 31 ? -15.656 -6.27 -5.52 1 55.62 31 ARG B CA 1
ATOM 3387 C C . ARG B 1 31 ? -16.297 -7.266 -4.559 1 55.62 31 ARG B C 1
ATOM 3389 O O . ARG B 1 31 ? -15.859 -7.406 -3.416 1 55.62 31 ARG B O 1
ATOM 3396 N N . LYS B 1 32 ? -17.578 -7.031 -4.465 1 49.91 32 LYS B N 1
ATOM 3397 C CA . LYS B 1 32 ? -18.344 -7.887 -3.564 1 49.91 32 LYS B CA 1
ATOM 3398 C C . LYS B 1 32 ? -17.609 -9.188 -3.271 1 49.91 32 LYS B C 1
ATOM 3400 O O . LYS B 1 32 ? -16.797 -9.648 -4.086 1 49.91 32 LYS B O 1
ATOM 3405 N N . HIS B 1 33 ? -17.672 -9.609 -1.993 1 50.47 33 HIS B N 1
ATOM 3406 C CA . HIS B 1 33 ? -17.516 -11.023 -1.671 1 50.47 33 HIS B CA 1
ATOM 3407 C C . HIS B 1 33 ? -17.969 -11.906 -2.836 1 50.47 33 HIS B C 1
ATOM 3409 O O . HIS B 1 33 ? -17.406 -12.984 -3.049 1 50.47 33 HIS B O 1
ATOM 3415 N N . TYR B 1 34 ? -18.766 -11.234 -3.643 1 45.16 34 TYR B N 1
ATOM 3416 C CA . TYR B 1 34 ? -19.391 -12 -4.707 1 45.16 34 TYR B CA 1
ATOM 3417 C C . TYR B 1 34 ? -18.406 -12.312 -5.82 1 45.16 34 TYR B C 1
ATOM 3419 O O . TYR B 1 34 ? -18.391 -13.43 -6.352 1 45.16 34 TYR B O 1
ATOM 3427 N N . PHE B 1 35 ? -17.594 -11.281 -6.109 1 52.91 35 PHE B N 1
ATOM 3428 C CA . PHE B 1 35 ? -16.672 -11.531 -7.207 1 52.91 35 PHE B CA 1
ATOM 3429 C C . PHE B 1 35 ? -15.656 -12.609 -6.828 1 52.91 35 PHE B C 1
ATOM 3431 O O . PHE B 1 35 ? -15.359 -13.492 -7.629 1 52.91 35 PHE B O 1
ATOM 3438 N N . LYS B 1 36 ? -15.258 -12.266 -5.555 1 62.25 36 LYS B N 1
ATOM 3439 C CA . LYS B 1 36 ? -14.414 -13.352 -5.059 1 62.25 36 LYS B CA 1
ATOM 3440 C C . LYS B 1 36 ? -15.148 -14.688 -5.125 1 62.25 36 LYS B C 1
ATOM 3442 O O . LYS B 1 36 ? -14.555 -15.719 -5.465 1 62.25 36 LYS B O 1
ATOM 3447 N N . GLU B 1 37 ? -16.406 -14.461 -5.082 1 65.62 37 GLU B N 1
ATOM 3448 C CA . GLU B 1 37 ? -17.219 -15.672 -5.07 1 65.62 37 GLU B CA 1
ATOM 3449 C C . GLU B 1 37 ? -17.391 -16.219 -6.484 1 65.62 37 GLU B C 1
ATOM 3451 O O . GLU B 1 37 ? -17.328 -17.438 -6.695 1 65.62 37 GLU B O 1
ATOM 3456 N N . THR B 1 38 ? -17.562 -15.297 -7.406 1 68.5 38 THR B N 1
ATOM 3457 C CA . THR B 1 38 ? -17.766 -15.781 -8.766 1 68.5 38 THR B CA 1
ATOM 3458 C C . THR B 1 38 ? -16.484 -16.359 -9.336 1 68.5 38 THR B C 1
ATOM 3460 O O . THR B 1 38 ? -16.516 -17.375 -10.031 1 68.5 38 THR B O 1
ATOM 3463 N N . PHE B 1 39 ? -15.438 -15.672 -9.016 1 74.06 39 PHE B N 1
ATOM 3464 C CA . PHE B 1 39 ? -14.141 -16.203 -9.43 1 74.06 39 PHE B CA 1
ATOM 3465 C C . PHE B 1 39 ? -13.922 -17.594 -8.867 1 74.06 39 PHE B C 1
ATOM 3467 O O . PHE B 1 39 ? -13.531 -18.516 -9.594 1 74.06 39 PHE B O 1
ATOM 3474 N N . SER B 1 40 ? -14.289 -17.672 -7.684 1 77.62 40 SER B N 1
ATOM 3475 C CA . SER B 1 40 ? -14.094 -18.953 -7.02 1 77.62 40 SER B CA 1
ATOM 3476 C C . SER B 1 40 ? -15.031 -20.016 -7.59 1 77.62 40 SER B C 1
ATOM 3478 O O . SER B 1 40 ? -14.625 -21.156 -7.797 1 77.62 40 SER B O 1
ATOM 3480 N N . LYS B 1 41 ? -16.234 -19.547 -8 1 83.38 41 LYS B N 1
ATOM 3481 C CA . LYS B 1 41 ? -17.188 -20.5 -8.539 1 83.38 41 LYS B CA 1
ATOM 3482 C C . LYS B 1 41 ? -16.766 -21 -9.914 1 83.38 41 LYS B C 1
ATOM 3484 O O . LYS B 1 41 ? -16.828 -22.188 -10.203 1 83.38 41 LYS B O 1
ATOM 3489 N N . THR B 1 42 ? -16.281 -20.062 -10.758 1 86.31 42 THR B N 1
ATOM 3490 C CA . THR B 1 42 ? -15.859 -20.453 -12.102 1 86.31 42 THR B CA 1
ATOM 3491 C C . THR B 1 42 ? -14.625 -21.344 -12.031 1 86.31 42 THR B C 1
ATOM 3493 O O . THR B 1 42 ? -14.516 -22.328 -12.781 1 86.31 42 THR B O 1
ATOM 3496 N N . THR B 1 43 ? -13.742 -21.047 -11.18 1 87.19 43 THR B N 1
ATOM 3497 C CA . THR B 1 43 ? -12.547 -21.859 -11.016 1 87.19 43 THR B CA 1
ATOM 3498 C C . THR B 1 43 ? -12.906 -23.25 -10.5 1 87.19 43 THR B C 1
ATOM 3500 O O . THR B 1 43 ? -12.328 -24.25 -10.938 1 87.19 43 THR B O 1
ATOM 3503 N N . ILE B 1 44 ? -13.93 -23.359 -9.68 1 90.06 44 ILE B N 1
ATOM 3504 C CA . ILE B 1 44 ? -14.375 -24.625 -9.125 1 90.06 44 ILE B CA 1
ATOM 3505 C C . ILE B 1 44 ? -15.016 -25.469 -10.227 1 90.06 44 ILE B C 1
ATOM 3507 O O . ILE B 1 44 ? -14.766 -26.672 -10.32 1 90.06 44 ILE B O 1
ATOM 3511 N N . ILE B 1 45 ? -15.742 -24.797 -11.031 1 91.31 45 ILE B N 1
ATOM 3512 C CA . ILE B 1 45 ? -16.406 -25.5 -12.109 1 91.31 45 ILE B CA 1
ATOM 3513 C C . ILE B 1 45 ? -15.375 -26.078 -13.07 1 91.31 45 ILE B C 1
ATOM 3515 O O . ILE B 1 45 ? -15.445 -27.25 -13.438 1 91.31 45 ILE B O 1
ATOM 3519 N N . ILE B 1 46 ? -14.438 -25.328 -13.477 1 91 46 ILE B N 1
ATOM 3520 C CA . ILE B 1 46 ? -13.406 -25.781 -14.398 1 91 46 ILE B CA 1
ATOM 3521 C C . ILE B 1 46 ? -12.586 -26.906 -13.742 1 91 46 ILE B C 1
ATOM 3523 O O . ILE B 1 46 ? -12.188 -27.859 -14.414 1 91 46 ILE B O 1
ATOM 3527 N N . PHE B 1 47 ? -12.398 -26.797 -12.469 1 92.38 47 PHE B N 1
ATOM 3528 C CA . PHE B 1 47 ? -11.68 -27.812 -11.711 1 92.38 47 PHE B CA 1
ATOM 3529 C C . PHE B 1 47 ? -12.414 -29.156 -11.781 1 92.38 47 PHE B C 1
ATOM 3531 O O . PHE B 1 47 ? -11.812 -30.172 -12.117 1 92.38 47 PHE B O 1
ATOM 3538 N N . PHE B 1 48 ? -13.711 -29.203 -11.617 1 92 48 PHE B N 1
ATOM 3539 C CA . PHE B 1 48 ? -14.469 -30.438 -11.602 1 92 48 PHE B CA 1
ATOM 3540 C C . PHE B 1 48 ? -14.625 -31 -13.008 1 92 48 PHE B C 1
ATOM 3542 O O . PHE B 1 48 ? -14.555 -32.219 -13.203 1 92 48 PHE B O 1
ATOM 3549 N N . VAL B 1 49 ? -14.789 -30.062 -13.945 1 92 49 VAL B N 1
ATOM 3550 C CA . VAL B 1 49 ? -14.914 -30.516 -15.328 1 92 49 VAL B CA 1
ATOM 3551 C C . VAL B 1 49 ? -13.617 -31.188 -15.773 1 92 49 VAL B C 1
ATOM 3553 O O . VAL B 1 49 ? -13.641 -32.281 -16.375 1 92 49 VAL B O 1
ATOM 3556 N N . SER B 1 50 ? -12.477 -30.578 -15.453 1 90.94 50 SER B N 1
ATOM 3557 C CA . SER B 1 50 ? -11.188 -31.156 -15.828 1 90.94 50 SER B CA 1
ATOM 3558 C C . SER B 1 50 ? -10.93 -32.469 -15.094 1 90.94 50 SER B C 1
ATOM 3560 O O . SER B 1 50 ? -10.336 -33.375 -15.648 1 90.94 50 SER B O 1
ATOM 3562 N N . LEU B 1 51 ? -11.422 -32.594 -13.883 1 90.31 51 LEU B N 1
ATOM 3563 C CA . LEU B 1 51 ? -11.258 -33.812 -13.109 1 90.31 51 LEU B CA 1
ATOM 3564 C C . LEU B 1 51 ? -12.07 -34.938 -13.719 1 90.31 51 LEU B C 1
ATOM 3566 O O . LEU B 1 51 ? -11.594 -36.094 -13.828 1 90.31 51 LEU B O 1
ATOM 3570 N N . VAL B 1 52 ? -13.258 -34.656 -14.219 1 88.62 52 VAL B N 1
ATOM 3571 C CA . VAL B 1 52 ? -14.141 -35.656 -14.82 1 88.62 52 VAL B CA 1
ATOM 3572 C C . VAL B 1 52 ? -13.555 -36.125 -16.141 1 88.62 52 VAL B C 1
ATOM 3574 O O . VAL B 1 52 ? -13.523 -37.344 -16.422 1 88.62 52 VAL B O 1
ATOM 3577 N N . PHE B 1 53 ? -13.023 -35.25 -16.922 1 87.81 53 PHE B N 1
ATOM 3578 C CA . PHE B 1 53 ? -12.469 -35.594 -18.234 1 87.81 53 PHE B CA 1
ATOM 3579 C C . PHE B 1 53 ? -11.188 -36.406 -18.062 1 87.81 53 PHE B C 1
ATOM 3581 O O . PHE B 1 53 ? -10.844 -37.219 -18.938 1 87.81 53 PHE B O 1
ATOM 3588 N N . PHE B 1 54 ? -10.539 -36.219 -16.922 1 86.44 54 PHE B N 1
ATOM 3589 C CA . PHE B 1 54 ? -9.359 -37 -16.625 1 86.44 54 PHE B CA 1
ATOM 3590 C C . PHE B 1 54 ? -9.758 -38.438 -16.203 1 86.44 54 PHE B C 1
ATOM 3592 O O . PHE B 1 54 ? -9.117 -39.406 -16.609 1 86.44 54 PHE B O 1
ATOM 3599 N N . LEU B 1 55 ? -10.852 -38.594 -15.469 1 83.25 55 LEU B N 1
ATOM 3600 C CA . LEU B 1 55 ? -11.219 -39.875 -14.883 1 83.25 55 LEU B CA 1
ATOM 3601 C C . LEU B 1 55 ? -12.039 -40.719 -15.859 1 83.25 55 LEU B C 1
ATOM 3603 O O . LEU B 1 55 ? -12.047 -41.938 -15.781 1 83.25 55 LEU B O 1
ATOM 3607 N N . ILE B 1 56 ? -12.703 -40.156 -16.828 1 81.81 56 ILE B N 1
ATOM 3608 C CA . ILE B 1 56 ? -13.641 -40.844 -17.688 1 81.81 56 ILE B CA 1
ATOM 3609 C C . ILE B 1 56 ? -12.906 -41.906 -18.531 1 81.81 56 ILE B C 1
ATOM 3611 O O . ILE B 1 56 ? -13.305 -43.062 -18.562 1 81.81 56 ILE B O 1
ATOM 3615 N N . PRO B 1 57 ? -11.867 -41.5 -19.266 1 75.5 57 PRO B N 1
ATOM 3616 C CA . PRO B 1 57 ? -11.227 -42.531 -20.078 1 75.5 57 PRO B CA 1
ATOM 3617 C C . PRO B 1 57 ? -10.656 -43.656 -19.234 1 75.5 57 PRO B C 1
ATOM 3619 O O . PRO B 1 57 ? -10.562 -44.812 -19.703 1 75.5 57 PRO B O 1
ATOM 3622 N N . MET B 1 58 ? -10.359 -43.344 -18.062 1 71.25 58 MET B N 1
ATOM 3623 C CA . MET B 1 58 ? -9.742 -44.344 -17.203 1 71.25 58 MET B CA 1
ATOM 3624 C C . MET B 1 58 ? -10.789 -45.312 -16.656 1 71.25 58 MET B C 1
ATOM 3626 O O . MET B 1 58 ? -10.477 -46.469 -16.375 1 71.25 58 MET B O 1
ATOM 3630 N N . LEU B 1 59 ? -11.938 -44.812 -16.391 1 68.25 59 LEU B N 1
ATOM 3631 C CA . LEU B 1 59 ? -13.039 -45.656 -15.938 1 68.25 59 LEU B CA 1
ATOM 3632 C C . LEU B 1 59 ? -13.438 -46.656 -17.016 1 68.25 59 LEU B C 1
ATOM 3634 O O . LEU B 1 59 ? -13.805 -47.812 -16.703 1 68.25 59 LEU B O 1
ATOM 3638 N N . PHE B 1 60 ? -13.344 -46.188 -18.219 1 65.06 60 PHE B N 1
ATOM 3639 C CA . PHE B 1 60 ? -13.844 -47.062 -19.297 1 65.06 60 PHE B CA 1
ATOM 3640 C C . PHE B 1 60 ? -12.719 -47.906 -19.875 1 65.06 60 PHE B C 1
ATOM 3642 O O . PHE B 1 60 ? -12.969 -49 -20.406 1 65.06 60 PHE B O 1
ATOM 3649 N N . ILE B 1 61 ? -11.711 -47.156 -19.953 1 59.16 61 ILE B N 1
ATOM 3650 C CA . ILE B 1 61 ? -10.703 -47.969 -20.656 1 59.16 61 ILE B CA 1
ATOM 3651 C C . ILE B 1 61 ? -10.023 -48.906 -19.672 1 59.16 61 ILE B C 1
ATOM 3653 O O . ILE B 1 61 ? -9.945 -50.125 -19.906 1 59.16 61 ILE B O 1
ATOM 3657 N N . SER B 1 62 ? -8.969 -48.438 -18.875 1 57.06 62 SER B N 1
ATOM 3658 C CA . SER B 1 62 ? -8 -49.344 -18.25 1 57.06 62 SER B CA 1
ATOM 3659 C C . SER B 1 62 ? -8.258 -49.5 -16.766 1 57.06 62 SER B C 1
ATOM 3661 O O . SER B 1 62 ? -8.789 -48.594 -16.125 1 57.06 62 SER B O 1
ATOM 3663 N N . GLU B 1 63 ? -9.078 -50.656 -16.281 1 60.69 63 GLU B N 1
ATOM 3664 C CA . GLU B 1 63 ? -9.148 -51.125 -14.906 1 60.69 63 GLU B CA 1
ATOM 3665 C C . GLU B 1 63 ? -8.133 -50.375 -14.031 1 60.69 63 GLU B C 1
ATOM 3667 O O . GLU B 1 63 ? -7.656 -50.938 -13.031 1 60.69 63 GLU B O 1
ATOM 3672 N N . ASN B 1 64 ? -7.668 -49.219 -14.484 1 72.56 64 ASN B N 1
ATOM 3673 C CA . ASN B 1 64 ? -6.523 -48.625 -13.805 1 72.56 64 ASN B CA 1
ATOM 3674 C C . ASN B 1 64 ? -6.91 -47.344 -13.055 1 72.56 64 ASN B C 1
ATOM 3676 O O . ASN B 1 64 ? -6.125 -46.406 -12.977 1 72.56 64 ASN B O 1
ATOM 3680 N N . LEU B 1 65 ? -8.266 -47.469 -12.445 1 77.12 65 LEU B N 1
ATOM 3681 C CA . LEU B 1 65 ? -8.742 -46.344 -11.695 1 77.12 65 LEU B CA 1
ATOM 3682 C C . LEU B 1 65 ? -7.871 -46.062 -10.469 1 77.12 65 LEU B C 1
ATOM 3684 O O . LEU B 1 65 ? -7.574 -44.938 -10.141 1 77.12 65 LEU B O 1
ATOM 3688 N N . ILE B 1 66 ? -7.531 -47.156 -9.883 1 78.25 66 ILE B N 1
ATOM 3689 C CA . ILE B 1 66 ? -6.746 -47.031 -8.664 1 78.25 66 ILE B CA 1
ATOM 3690 C C . ILE B 1 66 ? -5.398 -46.375 -8.969 1 78.25 66 ILE B C 1
ATOM 3692 O O . ILE B 1 66 ? -4.93 -45.5 -8.219 1 78.25 66 ILE B O 1
ATOM 3696 N N . ASN B 1 67 ? -4.883 -46.688 -10.078 1 79.06 67 ASN B N 1
ATOM 3697 C CA . ASN B 1 67 ? -3.6 -46.094 -10.453 1 79.06 67 ASN B CA 1
ATOM 3698 C C . ASN B 1 67 ? -3.736 -44.625 -10.797 1 79.06 67 ASN B C 1
ATOM 3700 O O . ASN B 1 67 ? -2.838 -43.812 -10.508 1 79.06 67 ASN B O 1
ATOM 3704 N N . SER B 1 68 ? -4.82 -44.25 -11.344 1 81.75 68 SER B N 1
ATOM 3705 C CA . SER B 1 68 ? -5.031 -42.875 -11.703 1 81.75 68 SER B CA 1
ATOM 3706 C C . SER B 1 68 ? -5.238 -42 -10.469 1 81.75 68 SER B C 1
ATOM 3708 O O . SER B 1 68 ? -4.734 -40.875 -10.406 1 81.75 68 SER B O 1
ATOM 3710 N N . ILE B 1 69 ? -5.945 -42.531 -9.523 1 83.69 69 ILE B N 1
ATOM 3711 C CA . ILE B 1 69 ? -6.184 -41.781 -8.305 1 83.69 69 ILE B CA 1
ATOM 3712 C C . ILE B 1 69 ? -4.875 -41.625 -7.531 1 83.69 69 ILE B C 1
ATOM 3714 O O . ILE B 1 69 ? -4.609 -40.562 -6.965 1 83.69 69 ILE B O 1
ATOM 3718 N N . THR B 1 70 ? -4.09 -42.656 -7.527 1 84.75 70 THR B N 1
ATOM 3719 C CA . THR B 1 70 ? -2.799 -42.562 -6.852 1 84.75 70 THR B CA 1
ATOM 3720 C C . THR B 1 70 ? -1.876 -41.594 -7.562 1 84.75 70 THR B C 1
ATOM 3722 O O . THR B 1 70 ? -1.134 -40.844 -6.918 1 84.75 70 THR B O 1
ATOM 3725 N N . LEU B 1 71 ? -1.95 -41.562 -8.891 1 84.25 71 LEU B N 1
ATOM 3726 C CA . LEU B 1 71 ? -1.139 -40.625 -9.648 1 84.25 71 LEU B CA 1
ATOM 3727 C C . LEU B 1 71 ? -1.573 -39.188 -9.375 1 84.25 71 LEU B C 1
ATOM 3729 O O . LEU B 1 71 ? -0.732 -38.312 -9.164 1 84.25 71 LEU B O 1
ATOM 3733 N N . TYR B 1 72 ? -2.854 -39 -9.336 1 88.5 72 TYR B N 1
ATOM 3734 C CA . TYR B 1 72 ? -3.389 -37.656 -9.07 1 88.5 72 TYR B CA 1
ATOM 3735 C C . TYR B 1 72 ? -2.949 -37.156 -7.695 1 88.5 72 TYR B C 1
ATOM 3737 O O . TYR B 1 72 ? -2.477 -36.031 -7.562 1 88.5 72 TYR B O 1
ATOM 3745 N N . SER B 1 73 ? -3.088 -38.031 -6.719 1 90.12 73 SER B N 1
ATOM 3746 C CA . SER B 1 73 ? -2.713 -37.656 -5.359 1 90.12 73 SER B CA 1
ATOM 3747 C C . SER B 1 73 ? -1.208 -37.438 -5.242 1 90.12 73 SER B C 1
ATOM 3749 O O . SER B 1 73 ? -0.755 -36.531 -4.527 1 90.12 73 SER B O 1
ATOM 3751 N N . SER B 1 74 ? -0.433 -38.25 -5.922 1 89.62 74 SER B N 1
ATOM 3752 C CA . SER B 1 74 ? 1.017 -38.094 -5.891 1 89.62 74 SER B CA 1
ATOM 3753 C C . SER B 1 74 ? 1.432 -36.781 -6.527 1 89.62 74 SER B C 1
ATOM 3755 O O . SER B 1 74 ? 2.379 -36.125 -6.07 1 89.62 74 SER B O 1
ATOM 3757 N N . LEU B 1 75 ? 0.718 -36.312 -7.562 1 91.38 75 LEU B N 1
ATOM 3758 C CA . LEU B 1 75 ? 1.036 -35.062 -8.227 1 91.38 75 LEU B CA 1
ATOM 3759 C C . LEU B 1 75 ? 0.668 -33.875 -7.34 1 91.38 75 LEU B C 1
ATOM 3761 O O . LEU B 1 75 ? 1.349 -32.844 -7.359 1 91.38 75 LEU B O 1
ATOM 3765 N N . ILE B 1 76 ? -0.385 -34.031 -6.594 1 93.19 76 ILE B N 1
ATOM 3766 C CA . ILE B 1 76 ? -0.756 -33 -5.656 1 93.19 76 ILE B CA 1
ATOM 3767 C C . ILE B 1 76 ? 0.339 -32.812 -4.602 1 93.19 76 ILE B C 1
ATOM 3769 O O . ILE B 1 76 ? 0.773 -31.703 -4.316 1 93.19 76 ILE B O 1
ATOM 3773 N N . ILE B 1 77 ? 0.752 -33.938 -4.102 1 93.69 77 ILE B N 1
ATOM 3774 C CA . ILE B 1 77 ? 1.81 -33.906 -3.098 1 93.69 77 ILE B CA 1
ATOM 3775 C C . ILE B 1 77 ? 3.068 -33.281 -3.697 1 93.69 77 ILE B C 1
ATOM 3777 O O . ILE B 1 77 ? 3.729 -32.469 -3.057 1 93.69 77 ILE B O 1
ATOM 3781 N N . PHE B 1 78 ? 3.305 -33.656 -4.91 1 93 78 PHE B N 1
ATOM 3782 C CA . PHE B 1 78 ? 4.488 -33.125 -5.578 1 93 78 PHE B CA 1
ATOM 3783 C C . PHE B 1 78 ? 4.379 -31.625 -5.762 1 93 78 PHE B C 1
ATOM 3785 O O . PHE B 1 78 ? 5.355 -30.891 -5.574 1 93 78 PHE B O 1
ATOM 3792 N N . ARG B 1 79 ? 3.268 -31.172 -6.125 1 92.31 79 ARG B N 1
ATOM 3793 C CA . ARG B 1 79 ? 3.057 -29.734 -6.305 1 92.31 79 ARG B CA 1
ATOM 3794 C C . ARG B 1 79 ? 3.25 -28.984 -4.988 1 92.31 79 ARG B C 1
ATOM 3796 O O . ARG B 1 79 ? 3.797 -27.875 -4.973 1 92.31 79 ARG B O 1
ATOM 3803 N N . PHE B 1 80 ? 2.82 -29.578 -3.896 1 93.25 80 PHE B N 1
ATOM 3804 C CA . PHE B 1 80 ? 3.053 -28.984 -2.586 1 93.25 80 PHE B CA 1
ATOM 3805 C C . PHE B 1 80 ? 4.543 -28.953 -2.266 1 93.25 80 PHE B C 1
ATOM 3807 O O . PHE B 1 80 ? 5.039 -27.953 -1.717 1 93.25 80 PHE B O 1
ATOM 3814 N N . MET B 1 81 ? 5.199 -29.984 -2.668 1 93.44 81 MET B N 1
ATOM 3815 C CA . MET B 1 81 ? 6.641 -30.031 -2.441 1 93.44 81 MET B CA 1
ATOM 3816 C C . MET B 1 81 ? 7.352 -28.938 -3.227 1 93.44 81 MET B C 1
ATOM 3818 O O . MET B 1 81 ? 8.281 -28.312 -2.721 1 93.44 81 MET B O 1
ATOM 3822 N N . CYS B 1 82 ? 6.902 -28.703 -4.457 1 92 82 CYS B N 1
ATOM 3823 C CA . CYS B 1 82 ? 7.473 -27.625 -5.27 1 92 82 CYS B CA 1
ATOM 3824 C C . CYS B 1 82 ? 7.242 -26.266 -4.617 1 92 82 CYS B C 1
ATOM 3826 O O . CYS B 1 82 ? 8.141 -25.438 -4.598 1 92 82 CYS B O 1
ATOM 3828 N N . GLU B 1 83 ? 6.125 -26.109 -4.062 1 90.69 83 GLU B N 1
ATOM 3829 C CA . GLU B 1 83 ? 5.812 -24.844 -3.393 1 90.69 83 GLU B CA 1
ATOM 3830 C C . GLU B 1 83 ? 6.68 -24.656 -2.154 1 90.69 83 GLU B C 1
ATOM 3832 O O . GLU B 1 83 ? 7.156 -23.547 -1.894 1 90.69 83 GLU B O 1
ATOM 3837 N N . TYR B 1 84 ? 6.848 -25.688 -1.459 1 90.5 84 TYR B N 1
ATOM 3838 C CA . TYR B 1 84 ? 7.684 -25.594 -0.267 1 90.5 84 TYR B CA 1
ATOM 3839 C C . TYR B 1 84 ? 9.141 -25.359 -0.638 1 90.5 84 TYR B C 1
ATOM 3841 O O . TYR B 1 84 ? 9.867 -24.672 0.084 1 90.5 84 TYR B O 1
ATOM 3849 N N . LEU B 1 85 ? 9.508 -25.953 -1.774 1 90.5 85 LEU B N 1
ATOM 3850 C CA . LEU B 1 85 ? 10.852 -25.688 -2.26 1 90.5 85 LEU B CA 1
ATOM 3851 C C . LEU B 1 85 ? 11.031 -24.219 -2.596 1 90.5 85 LEU B C 1
ATOM 3853 O O . LEU B 1 85 ? 12.039 -23.609 -2.229 1 90.5 85 LEU B O 1
ATOM 3857 N N . HIS B 1 86 ? 10.078 -23.719 -3.244 1 87.94 86 HIS B N 1
ATOM 3858 C CA . HIS B 1 86 ? 10.125 -22.312 -3.57 1 87.94 86 HIS B CA 1
ATOM 3859 C C . HIS B 1 86 ? 10.141 -21.453 -2.307 1 87.94 86 HIS B C 1
ATOM 3861 O O . HIS B 1 86 ? 10.898 -20.484 -2.213 1 87.94 86 HIS B O 1
ATOM 3867 N N . ARG B 1 87 ? 9.344 -21.781 -1.321 1 86.75 87 ARG B N 1
ATOM 3868 C CA . ARG B 1 87 ? 9.305 -21.078 -0.046 1 86.75 87 ARG B CA 1
ATOM 3869 C C . ARG B 1 87 ? 10.648 -21.172 0.673 1 86.75 87 ARG B C 1
ATOM 3871 O O . ARG B 1 87 ? 11.078 -20.234 1.343 1 86.75 87 ARG B O 1
ATOM 3878 N N . PHE B 1 88 ? 11.172 -22.312 0.482 1 87.31 88 PHE B N 1
ATOM 3879 C CA . PHE B 1 88 ? 12.469 -22.531 1.106 1 87.31 88 PHE B CA 1
ATOM 3880 C C . PHE B 1 88 ? 13.523 -21.609 0.486 1 87.31 88 PHE B C 1
ATOM 3882 O O . PHE B 1 88 ? 14.375 -21.078 1.192 1 87.31 88 PHE B O 1
ATOM 3889 N N . ILE B 1 89 ? 13.438 -21.438 -0.784 1 86.06 89 ILE B N 1
ATOM 3890 C CA . ILE B 1 89 ? 14.367 -20.531 -1.459 1 86.06 89 ILE B CA 1
ATOM 3891 C C . ILE B 1 89 ? 14.141 -19.109 -0.962 1 86.06 89 ILE B C 1
ATOM 3893 O O . ILE B 1 89 ? 15.102 -18.391 -0.696 1 86.06 89 ILE B O 1
ATOM 3897 N N . LEU B 1 90 ? 12.938 -18.766 -0.769 1 80.81 90 LEU B N 1
ATOM 3898 C CA . LEU B 1 90 ? 12.609 -17.438 -0.253 1 80.81 90 LEU B CA 1
ATOM 3899 C C . LEU B 1 90 ? 13.125 -17.266 1.174 1 80.81 90 LEU B C 1
ATOM 3901 O O . LEU B 1 90 ? 13.617 -16.188 1.539 1 80.81 90 LEU B O 1
ATOM 3905 N N . LEU B 1 91 ? 13.016 -18.375 1.899 1 81.44 91 LEU B N 1
ATOM 3906 C CA . LEU B 1 91 ? 13.445 -18.344 3.293 1 81.44 91 LEU B CA 1
ATOM 3907 C C . LEU B 1 91 ? 14.961 -18.203 3.395 1 81.44 91 LEU B C 1
ATOM 3909 O O . LEU B 1 91 ? 15.461 -17.516 4.289 1 81.44 91 LEU B O 1
ATOM 3913 N N . CYS B 1 92 ? 15.57 -18.828 2.477 1 79.88 92 CYS B N 1
ATOM 3914 C CA . CYS B 1 92 ? 17.031 -18.719 2.484 1 79.88 92 CYS B CA 1
ATOM 3915 C C . CYS B 1 92 ? 17.469 -17.297 2.234 1 79.88 92 CYS B C 1
ATOM 3917 O O . CYS B 1 92 ? 18.469 -16.844 2.807 1 79.88 92 CYS B O 1
ATOM 3919 N N . GLU B 1 93 ? 16.75 -16.609 1.534 1 73.75 93 GLU B N 1
ATOM 3920 C CA . GLU B 1 93 ? 17.047 -15.195 1.305 1 73.75 93 GLU B CA 1
ATOM 3921 C C . GLU B 1 93 ? 16.719 -14.352 2.531 1 73.75 93 GLU B C 1
ATOM 3923 O O . GLU B 1 93 ? 17.406 -13.367 2.822 1 73.75 93 GLU B O 1
ATOM 3928 N N . GLU B 1 94 ? 15.75 -14.828 3.23 1 73.94 94 GLU B N 1
ATOM 3929 C CA . GLU B 1 94 ? 15.297 -14.117 4.426 1 73.94 94 GLU B CA 1
ATOM 3930 C C . GLU B 1 94 ? 16.219 -14.383 5.609 1 73.94 94 GLU B C 1
ATOM 3932 O O . GLU B 1 94 ? 16.219 -13.633 6.586 1 73.94 94 GLU B O 1
ATOM 3937 N N . LYS B 1 95 ? 17 -15.406 5.484 1 75.19 95 LYS B N 1
ATOM 3938 C CA . LYS B 1 95 ? 17.875 -15.781 6.594 1 75.19 95 LYS B CA 1
ATOM 3939 C C . LYS B 1 95 ? 18.844 -14.656 6.945 1 75.19 95 LYS B C 1
ATOM 3941 O O . LYS B 1 95 ? 19.172 -14.445 8.117 1 75.19 95 LYS B O 1
ATOM 3946 N N . SER B 1 96 ? 19.188 -13.859 5.902 1 73.19 96 SER B N 1
ATOM 3947 C CA . SER B 1 96 ? 20.109 -12.758 6.152 1 73.19 96 SER B CA 1
ATOM 3948 C C . SER B 1 96 ? 19.391 -11.586 6.816 1 73.19 96 SER B C 1
ATOM 3950 O O . SER B 1 96 ? 20.047 -10.656 7.305 1 73.19 96 SER B O 1
ATOM 3952 N N . HIS B 1 97 ? 18.125 -11.766 6.91 1 75.06 97 HIS B N 1
ATOM 3953 C CA . HIS B 1 97 ? 17.359 -10.648 7.445 1 75.06 97 HIS B CA 1
ATOM 3954 C C . HIS B 1 97 ? 16.609 -11.047 8.719 1 75.06 97 HIS B C 1
ATOM 3956 O O . HIS B 1 97 ? 15.703 -10.344 9.156 1 75.06 97 HIS B O 1
ATOM 3962 N N . ILE B 1 98 ? 17.016 -12.164 9.281 1 77.38 98 ILE B N 1
ATOM 3963 C CA . ILE B 1 98 ? 16.312 -12.656 10.469 1 77.38 98 ILE B CA 1
ATOM 3964 C C . ILE B 1 98 ? 16.453 -11.648 11.602 1 77.38 98 ILE B C 1
ATOM 3966 O O . ILE B 1 98 ? 15.492 -11.359 12.312 1 77.38 98 ILE B O 1
ATOM 3970 N N . LYS B 1 99 ? 17.578 -11.055 11.711 1 74.81 99 LYS B N 1
ATOM 3971 C CA . LYS B 1 99 ? 17.812 -10.086 12.781 1 74.81 99 LYS B CA 1
ATOM 3972 C C . LYS B 1 99 ? 17.125 -8.758 12.477 1 74.81 99 LYS B C 1
ATOM 3974 O O . LYS B 1 99 ? 16.484 -8.18 13.359 1 74.81 99 LYS B O 1
ATOM 3979 N N . SER B 1 100 ? 17.125 -8.359 11.281 1 76.88 100 SER B N 1
ATOM 3980 C CA . SER B 1 100 ? 16.672 -7.02 10.922 1 76.88 100 SER B CA 1
ATOM 3981 C C . SER B 1 100 ? 15.156 -6.973 10.773 1 76.88 100 SER B C 1
ATOM 3983 O O . SER B 1 100 ? 14.523 -5.984 11.156 1 76.88 100 SER B O 1
ATOM 3985 N N . ARG B 1 101 ? 14.633 -8.086 10.398 1 75.25 101 ARG B N 1
ATOM 3986 C CA . ARG B 1 101 ? 13.203 -8.047 10.086 1 75.25 101 ARG B CA 1
ATOM 3987 C C . ARG B 1 101 ? 12.391 -8.758 11.164 1 75.25 101 ARG B C 1
ATOM 3989 O O . ARG B 1 101 ? 11.25 -8.383 11.43 1 75.25 101 ARG B O 1
ATOM 3996 N N . TYR B 1 102 ? 12.977 -9.766 11.742 1 73.75 102 TYR B N 1
ATOM 3997 C CA . TYR B 1 102 ? 12.188 -10.602 12.641 1 73.75 102 TYR B CA 1
ATOM 3998 C C . TYR B 1 102 ? 12.711 -10.508 14.07 1 73.75 102 TYR B C 1
ATOM 4000 O O . TYR B 1 102 ? 12.328 -11.297 14.93 1 73.75 102 TYR B O 1
ATOM 4008 N N . ASN B 1 103 ? 13.516 -9.555 14.359 1 72.5 103 ASN B N 1
ATOM 4009 C CA . ASN B 1 103 ? 14.07 -9.336 15.695 1 72.5 103 ASN B CA 1
ATOM 4010 C C . ASN B 1 103 ? 14.617 -10.625 16.297 1 72.5 103 ASN B C 1
ATOM 4012 O O . ASN B 1 103 ? 14.367 -10.93 17.469 1 72.5 103 ASN B O 1
ATOM 4016 N N . ASN B 1 104 ? 15.188 -11.539 15.477 1 73.38 104 ASN B N 1
ATOM 4017 C CA . ASN B 1 104 ? 15.859 -12.773 15.844 1 73.38 104 ASN B CA 1
ATOM 4018 C C . ASN B 1 104 ? 14.867 -13.844 16.297 1 73.38 104 ASN B C 1
ATOM 4020 O O . ASN B 1 104 ? 15.234 -14.758 17.047 1 73.38 104 ASN B O 1
ATOM 4024 N N . LYS B 1 105 ? 13.688 -13.672 16.016 1 81.31 105 LYS B N 1
ATOM 4025 C CA . LYS B 1 105 ? 12.695 -14.703 16.344 1 81.31 105 LYS B CA 1
ATOM 4026 C C . LYS B 1 105 ? 12.586 -15.727 15.219 1 81.31 105 LYS B C 1
ATOM 4028 O O . LYS B 1 105 ? 11.742 -15.594 14.328 1 81.31 105 LYS B O 1
ATOM 4033 N N . LEU B 1 106 ? 13.352 -16.688 15.336 1 81.88 106 LEU B N 1
ATOM 4034 C CA . LEU B 1 106 ? 13.398 -17.734 14.328 1 81.88 106 LEU B CA 1
ATOM 4035 C C . LEU B 1 106 ? 12.078 -18.5 14.273 1 81.88 106 LEU B C 1
ATOM 4037 O O . LEU B 1 106 ? 11.664 -18.953 13.203 1 81.88 106 LEU B O 1
ATOM 4041 N N . SER B 1 107 ? 11.391 -18.516 15.367 1 83.19 107 SER B N 1
ATOM 4042 C CA . SER B 1 107 ? 10.125 -19.234 15.43 1 83.19 107 SER B CA 1
ATOM 4043 C C . SER B 1 107 ? 9.07 -18.578 14.547 1 83.19 107 SER B C 1
ATOM 4045 O O . SER B 1 107 ? 8.273 -19.266 13.906 1 83.19 107 SER B O 1
ATOM 4047 N N . THR B 1 108 ? 9.125 -17.312 14.445 1 81.75 108 THR B N 1
ATOM 4048 C CA . THR B 1 108 ? 8.164 -16.594 13.617 1 81.75 108 THR B CA 1
ATOM 4049 C C . THR B 1 108 ? 8.445 -16.828 12.141 1 81.75 108 THR B C 1
ATOM 4051 O O . THR B 1 108 ? 7.52 -16.969 11.336 1 81.75 108 THR B O 1
ATOM 4054 N N . VAL B 1 109 ? 9.68 -16.969 11.867 1 81.56 109 VAL B N 1
ATOM 4055 C CA . VAL B 1 109 ? 10.062 -17.219 10.477 1 81.56 109 VAL B CA 1
ATOM 4056 C C . VAL B 1 109 ? 9.594 -18.609 10.055 1 81.56 109 VAL B C 1
ATOM 4058 O O . VAL B 1 109 ? 9.047 -18.781 8.961 1 81.56 109 VAL B O 1
ATOM 4061 N N . PHE B 1 110 ? 9.75 -19.5 10.961 1 83.5 110 PHE B N 1
ATOM 4062 C CA . PHE B 1 110 ? 9.367 -20.875 10.664 1 83.5 110 PHE B CA 1
ATOM 4063 C C . PHE B 1 110 ? 7.848 -21.016 10.578 1 83.5 110 PHE B C 1
ATOM 4065 O O . PHE B 1 110 ? 7.332 -21.719 9.719 1 83.5 110 PHE B O 1
ATOM 4072 N N . SER B 1 111 ? 7.23 -20.328 11.383 1 83.19 111 SER B N 1
ATOM 4073 C CA . SER B 1 111 ? 5.773 -20.344 11.344 1 83.19 111 SER B CA 1
ATOM 4074 C C . SER B 1 111 ? 5.25 -19.734 10.047 1 83.19 111 SER B C 1
ATOM 4076 O O . SER B 1 111 ? 4.281 -20.234 9.469 1 83.19 111 SER B O 1
ATOM 4078 N N . ASN B 1 112 ? 5.938 -18.75 9.633 1 80.06 112 ASN B N 1
ATOM 4079 C CA . ASN B 1 112 ? 5.559 -18.125 8.375 1 80.06 112 ASN B CA 1
ATOM 4080 C C . ASN B 1 112 ? 5.832 -19.047 7.188 1 80.06 112 ASN B C 1
ATOM 4082 O O . ASN B 1 112 ? 5.082 -19.047 6.211 1 80.06 112 ASN B O 1
ATOM 4086 N N . PHE B 1 113 ? 6.844 -19.828 7.383 1 83.12 113 PHE B N 1
ATOM 4087 C CA . PHE B 1 113 ? 7.227 -20.781 6.348 1 83.12 113 PHE B CA 1
ATOM 4088 C C . PHE B 1 113 ? 6.203 -21.906 6.234 1 83.12 113 PHE B C 1
ATOM 4090 O O . PHE B 1 113 ? 5.84 -22.312 5.133 1 83.12 113 PHE B O 1
ATOM 4097 N N . MET B 1 114 ? 5.688 -22.266 7.355 1 84.38 114 MET B N 1
ATOM 4098 C CA . MET B 1 114 ? 4.82 -23.438 7.379 1 84.38 114 MET B CA 1
ATOM 4099 C C . MET B 1 114 ? 3.355 -23.031 7.277 1 84.38 114 MET B C 1
ATOM 4101 O O . MET B 1 114 ? 2.475 -23.891 7.199 1 84.38 114 MET B O 1
ATOM 4105 N N . SER B 1 115 ? 3.137 -21.812 7.156 1 84.81 115 SER B N 1
ATOM 4106 C CA . SER B 1 115 ? 1.746 -21.359 7.195 1 84.81 115 SER B CA 1
ATOM 4107 C C . SER B 1 115 ? 0.995 -21.781 5.938 1 84.81 115 SER B C 1
ATOM 4109 O O . SER B 1 115 ? 1.445 -21.531 4.82 1 84.81 115 SER B O 1
ATOM 4111 N N . LEU B 1 116 ? -0.05 -22.625 6.148 1 86.06 116 LEU B N 1
ATOM 4112 C CA . LEU B 1 116 ? -0.969 -23.031 5.094 1 86.06 116 LEU B CA 1
ATOM 4113 C C . LEU B 1 116 ? -2.416 -22.797 5.508 1 86.06 116 LEU B C 1
ATOM 4115 O O . LEU B 1 116 ? -2.73 -22.781 6.703 1 86.06 116 LEU B O 1
ATOM 4119 N N . SER B 1 117 ? -3.195 -22.516 4.578 1 85.5 117 SER B N 1
ATOM 4120 C CA . SER B 1 117 ? -4.625 -22.438 4.863 1 85.5 117 SER B CA 1
ATOM 4121 C C . SER B 1 117 ? -5.172 -23.781 5.32 1 85.5 117 SER B C 1
ATOM 4123 O O . SER B 1 117 ? -4.586 -24.828 5.035 1 85.5 117 SER B O 1
ATOM 4125 N N . LYS B 1 118 ? -6.242 -23.781 6.004 1 86.81 118 LYS B N 1
ATOM 4126 C CA . LYS B 1 118 ? -6.859 -25.016 6.5 1 86.81 118 LYS B CA 1
ATOM 4127 C C . LYS B 1 118 ? -7.254 -25.938 5.348 1 86.81 118 LYS B C 1
ATOM 4129 O O . LYS B 1 118 ? -7.062 -27.141 5.426 1 86.81 118 LYS B O 1
ATOM 4134 N N . THR B 1 119 ? -7.719 -25.344 4.289 1 90.12 119 THR B N 1
ATOM 4135 C CA . THR B 1 119 ? -8.133 -26.125 3.139 1 90.12 119 THR B CA 1
ATOM 4136 C C . THR B 1 119 ? -6.922 -26.766 2.461 1 90.12 119 THR B C 1
ATOM 4138 O O . THR B 1 119 ? -6.992 -27.906 2 1 90.12 119 THR B O 1
ATOM 4141 N N . ALA B 1 120 ? -5.848 -26.062 2.439 1 92.06 120 ALA B N 1
ATOM 4142 C CA . ALA B 1 120 ? -4.637 -26.609 1.83 1 92.06 120 ALA B CA 1
ATOM 4143 C C . ALA B 1 120 ? -4.074 -27.766 2.666 1 92.06 120 ALA B C 1
ATOM 4145 O O . ALA B 1 120 ? -3.666 -28.797 2.123 1 92.06 120 ALA B O 1
ATOM 4146 N N . VAL B 1 121 ? -4.133 -27.672 3.955 1 92.12 121 VAL B N 1
ATOM 4147 C CA . VAL B 1 121 ? -3.635 -28.719 4.848 1 92.12 121 VAL B CA 1
ATOM 4148 C C . VAL B 1 121 ? -4.5 -29.969 4.711 1 92.12 121 VAL B C 1
ATOM 4150 O O . VAL B 1 121 ? -3.979 -31.078 4.613 1 92.12 121 VAL B O 1
ATOM 4153 N N . THR B 1 122 ? -5.762 -29.703 4.648 1 94 122 THR B N 1
ATOM 4154 C CA . THR B 1 122 ? -6.676 -30.828 4.523 1 94 122 THR B CA 1
ATOM 4155 C C . THR B 1 122 ? -6.465 -31.547 3.195 1 94 122 THR B C 1
ATOM 4157 O O . THR B 1 122 ? -6.469 -32.781 3.146 1 94 122 THR B O 1
ATOM 4160 N N . THR B 1 123 ? -6.305 -30.797 2.15 1 94 123 THR B N 1
ATOM 4161 C CA . THR B 1 123 ? -6.066 -31.406 0.846 1 94 123 THR B CA 1
ATOM 4162 C C . THR B 1 123 ? -4.762 -32.188 0.847 1 94 123 THR B C 1
ATOM 4164 O O . THR B 1 123 ? -4.695 -33.312 0.288 1 94 123 THR B O 1
ATOM 4167 N N . LEU B 1 124 ? -3.768 -31.703 1.474 1 94.44 124 LEU B N 1
ATOM 4168 C CA . LEU B 1 124 ? -2.477 -32.375 1.54 1 94.44 124 LEU B CA 1
ATOM 4169 C C . LEU B 1 124 ? -2.582 -33.688 2.344 1 94.44 124 LEU B C 1
ATOM 4171 O O . LEU B 1 124 ? -2.115 -34.719 1.898 1 94.44 124 LEU B O 1
ATOM 4175 N N . ILE B 1 125 ? -3.236 -33.594 3.496 1 95.06 125 ILE B N 1
ATOM 4176 C CA . ILE B 1 125 ? -3.371 -34.781 4.363 1 95.06 125 ILE B CA 1
ATOM 4177 C C . ILE B 1 125 ? -4.184 -35.844 3.652 1 95.06 125 ILE B C 1
ATOM 4179 O O . ILE B 1 125 ? -3.82 -37.031 3.678 1 95.06 125 ILE B O 1
ATOM 4183 N N . LEU B 1 126 ? -5.25 -35.438 3.014 1 94.56 126 LEU B N 1
ATOM 4184 C CA . LEU B 1 126 ? -6.086 -36.406 2.291 1 94.56 126 LEU B CA 1
ATOM 4185 C C . LEU B 1 126 ? -5.305 -37.062 1.164 1 94.56 126 LEU B C 1
ATOM 4187 O O . LEU B 1 126 ? -5.43 -38.281 0.941 1 94.56 126 LEU B O 1
ATOM 4191 N N . SER B 1 127 ? -4.52 -36.312 0.474 1 94.12 127 SER B N 1
ATOM 4192 C CA . SER B 1 127 ? -3.719 -36.875 -0.608 1 94.12 127 SER B CA 1
ATOM 4193 C C . SER B 1 127 ? -2.674 -37.844 -0.075 1 94.12 127 SER B C 1
ATOM 4195 O O . SER B 1 127 ? -2.406 -38.875 -0.695 1 94.12 127 SER B O 1
ATOM 4197 N N . ILE B 1 128 ? -2.084 -37.562 1.082 1 94.06 128 ILE B N 1
ATOM 4198 C CA . ILE B 1 128 ? -1.093 -38.438 1.681 1 94.06 128 ILE B CA 1
ATOM 4199 C C . ILE B 1 128 ? -1.762 -39.75 2.119 1 94.06 128 ILE B C 1
ATOM 4201 O O . ILE B 1 128 ? -1.223 -40.812 1.9 1 94.06 128 ILE B O 1
ATOM 4205 N N . ILE B 1 129 ? -2.945 -39.594 2.676 1 93.38 129 ILE B N 1
ATOM 4206 C CA . ILE B 1 129 ? -3.676 -40.781 3.127 1 93.38 129 ILE B CA 1
ATOM 4207 C C . ILE B 1 129 ? -4.004 -41.688 1.931 1 93.38 129 ILE B C 1
ATOM 4209 O O . ILE B 1 129 ? -3.838 -42.906 1.995 1 93.38 129 ILE B O 1
ATOM 4213 N N . ILE B 1 130 ? -4.379 -41.094 0.837 1 90.31 130 ILE B N 1
ATOM 4214 C CA . ILE B 1 130 ? -4.758 -41.844 -0.353 1 90.31 130 ILE B CA 1
ATOM 4215 C C . ILE B 1 130 ? -3.543 -42.562 -0.91 1 90.31 130 ILE B C 1
ATOM 4217 O O . ILE B 1 130 ? -3.631 -43.75 -1.272 1 90.31 130 ILE B O 1
ATOM 4221 N N . VAL B 1 131 ? -2.42 -42 -0.937 1 88.38 131 VAL B N 1
ATOM 4222 C CA . VAL B 1 131 ? -1.217 -42.625 -1.49 1 88.38 131 VAL B CA 1
ATOM 4223 C C . VAL B 1 131 ? -0.746 -43.75 -0.581 1 88.38 131 VAL B C 1
ATOM 4225 O O . VAL B 1 131 ? -0.309 -44.781 -1.06 1 88.38 131 VAL B O 1
ATOM 4228 N N . VAL B 1 132 ? -0.858 -43.562 0.701 1 88.12 132 VAL B N 1
ATOM 4229 C CA . VAL B 1 132 ? -0.377 -44.562 1.64 1 88.12 132 VAL B CA 1
ATOM 4230 C C . VAL B 1 132 ? -1.314 -45.75 1.63 1 88.12 132 VAL B C 1
ATOM 4232 O O . VAL B 1 132 ? -0.861 -46.906 1.615 1 88.12 132 VAL B O 1
ATOM 4235 N N . VAL B 1 133 ? -2.58 -45.531 1.569 1 84.88 133 VAL B N 1
ATOM 4236 C CA . VAL B 1 133 ? -3.566 -46.594 1.658 1 84.88 133 VAL B CA 1
ATOM 4237 C C . VAL B 1 133 ? -3.6 -47.375 0.347 1 84.88 133 VAL B C 1
ATOM 4239 O O . VAL B 1 133 ? -3.578 -48.625 0.353 1 84.88 133 VAL B O 1
ATOM 4242 N N . VAL B 1 134 ? -3.607 -46.594 -0.735 1 77.38 134 VAL B N 1
ATOM 4243 C CA . VAL B 1 134 ? -3.768 -47.25 -2.035 1 77.38 134 VAL B CA 1
ATOM 4244 C C . VAL B 1 134 ? -2.41 -47.719 -2.557 1 77.38 134 VAL B C 1
ATOM 4246 O O . VAL B 1 134 ? -2.316 -48.75 -3.238 1 77.38 134 VAL B O 1
ATOM 4249 N N . GLY B 1 135 ? -1.295 -46.844 -2.367 1 68.12 135 GLY B N 1
ATOM 4250 C CA . GLY B 1 135 ? 0.041 -47.156 -2.85 1 68.12 135 GLY B CA 1
ATOM 4251 C C . GLY B 1 135 ? 0.629 -48.406 -2.209 1 68.12 135 GLY B C 1
ATOM 4252 O O . GLY B 1 135 ? 1.412 -49.125 -2.836 1 68.12 135 GLY B O 1
ATOM 4253 N N . ALA B 1 136 ? 0.364 -48.625 -0.979 1 63.28 136 ALA B N 1
ATOM 4254 C CA . ALA B 1 136 ? 0.863 -49.812 -0.279 1 63.28 136 ALA B CA 1
ATOM 4255 C C . ALA B 1 136 ? 0.391 -51.094 -0.96 1 63.28 136 ALA B C 1
ATOM 4257 O O . ALA B 1 136 ? 1.06 -52.125 -0.884 1 63.28 136 ALA B O 1
ATOM 4258 N N . SER B 1 137 ? -0.731 -50.969 -1.51 1 57.81 137 SER B N 1
ATOM 4259 C CA . SER B 1 137 ? -1.25 -52.219 -2.037 1 57.81 137 SER B CA 1
ATOM 4260 C C . SER B 1 137 ? -0.586 -52.594 -3.361 1 57.81 137 SER B C 1
ATOM 4262 O O . SER B 1 137 ? -0.503 -53.75 -3.721 1 57.81 137 SER B O 1
ATOM 4264 N N . LYS B 1 138 ? -0.424 -51.656 -4.293 1 57.81 138 LYS B N 1
ATOM 4265 C CA . LYS B 1 138 ? -0.047 -52.125 -5.625 1 57.81 138 LYS B CA 1
ATOM 4266 C C . LYS B 1 138 ? 1.37 -51.688 -5.98 1 57.81 138 LYS B C 1
ATOM 4268 O O . LYS B 1 138 ? 1.835 -50.625 -5.512 1 57.81 138 LYS B O 1
ATOM 4273 N N . LYS B 1 139 ? 2.17 -52.594 -6.48 1 54.69 139 LYS B N 1
ATOM 4274 C CA . LYS B 1 139 ? 3.512 -52.531 -7.051 1 54.69 139 LYS B CA 1
ATOM 4275 C C . LYS B 1 139 ? 3.652 -51.312 -7.973 1 54.69 139 LYS B C 1
ATOM 4277 O O . LYS B 1 139 ? 2.654 -50.781 -8.477 1 54.69 139 LYS B O 1
ATOM 4282 N N . SER B 1 140 ? 4.941 -50.906 -8.344 1 51.78 140 SER B N 1
ATOM 4283 C CA . SER B 1 140 ? 5.531 -49.75 -9.008 1 51.78 140 SER B CA 1
ATOM 4284 C C . SER B 1 140 ? 4.898 -49.5 -10.375 1 51.78 140 SER B C 1
ATOM 4286 O O . SER B 1 140 ? 5.285 -50.125 -11.359 1 51.78 140 SER B O 1
ATOM 4288 N N . LEU B 1 141 ? 3.627 -49.562 -10.617 1 47.56 141 LEU B N 1
ATOM 4289 C CA . LEU B 1 141 ? 3.143 -49.562 -12 1 47.56 141 LEU B CA 1
ATOM 4290 C C . LEU B 1 141 ? 3.555 -48.312 -12.734 1 47.56 141 LEU B C 1
ATOM 4292 O O . LEU B 1 141 ? 3.418 -47.188 -12.195 1 47.56 141 LEU B O 1
ATOM 4296 N N . ALA B 1 142 ? 4.457 -48.5 -13.68 1 52.84 142 ALA B N 1
ATOM 4297 C CA . ALA B 1 142 ? 4.707 -47.531 -14.734 1 52.84 142 ALA B CA 1
ATOM 4298 C C . ALA B 1 142 ? 3.4 -46.906 -15.219 1 52.84 142 ALA B C 1
ATOM 4300 O O . ALA B 1 142 ? 2.412 -47.594 -15.445 1 52.84 142 ALA B O 1
ATOM 4301 N N . ILE B 1 143 ? 3.018 -45.844 -14.766 1 59.06 143 ILE B N 1
ATOM 4302 C CA . ILE B 1 143 ? 1.781 -45.188 -15.203 1 59.06 143 ILE B CA 1
ATOM 4303 C C . ILE B 1 143 ? 1.967 -44.594 -16.594 1 59.06 143 ILE B C 1
ATOM 4305 O O . ILE B 1 143 ? 2.891 -43.812 -16.828 1 59.06 143 ILE B O 1
ATOM 4309 N N . ILE B 1 144 ? 1.462 -45.344 -17.5 1 62.28 144 ILE B N 1
ATOM 4310 C CA . ILE B 1 144 ? 1.395 -44.812 -18.859 1 62.28 144 ILE B CA 1
ATOM 4311 C C . ILE B 1 144 ? 0.278 -43.781 -18.969 1 62.28 144 ILE B C 1
ATOM 4313 O O . ILE B 1 144 ? -0.878 -44.094 -18.656 1 62.28 144 ILE B O 1
ATOM 4317 N N . VAL B 1 145 ? 0.62 -42.562 -19 1 66.25 145 VAL B N 1
ATOM 4318 C CA . VAL B 1 145 ? -0.386 -41.531 -19.156 1 66.25 145 VAL B CA 1
ATOM 4319 C C . VAL B 1 145 ? -0.357 -41 -20.594 1 66.25 145 VAL B C 1
ATOM 4321 O O . VAL B 1 145 ? 0.713 -40.719 -21.141 1 66.25 145 VAL B O 1
ATOM 4324 N N . ASN B 1 146 ? -1.562 -41.125 -21.266 1 73.44 146 ASN B N 1
ATOM 4325 C CA . ASN B 1 146 ? -1.701 -40.5 -22.578 1 73.44 146 ASN B CA 1
ATOM 4326 C C . ASN B 1 146 ? -1.567 -39 -22.5 1 73.44 146 ASN B C 1
ATOM 4328 O O . ASN B 1 146 ? -1.838 -38.406 -21.453 1 73.44 146 ASN B O 1
ATOM 4332 N N . LYS B 1 147 ? -1.146 -38.375 -23.578 1 75.19 147 LYS B N 1
ATOM 4333 C CA . LYS B 1 147 ? -0.899 -36.938 -23.641 1 75.19 147 LYS B CA 1
ATOM 4334 C C . LYS B 1 147 ? -2.154 -36.125 -23.266 1 75.19 147 LYS B C 1
ATOM 4336 O O . LYS B 1 147 ? -2.088 -35.188 -22.5 1 75.19 147 LYS B O 1
ATOM 4341 N N . ASN B 1 148 ? -3.316 -36.531 -23.828 1 78.38 148 ASN B N 1
ATOM 4342 C CA . ASN B 1 148 ? -4.555 -35.812 -23.578 1 78.38 148 ASN B CA 1
ATOM 4343 C C . ASN B 1 148 ? -4.973 -35.906 -22.109 1 78.38 148 ASN B C 1
ATOM 4345 O O . ASN B 1 148 ? -5.453 -34.938 -21.531 1 78.38 148 ASN B O 1
ATOM 4349 N N . GLU B 1 149 ? -4.77 -37.062 -21.531 1 80.5 149 GLU B N 1
ATOM 4350 C CA . GLU B 1 149 ? -5.09 -37.25 -20.125 1 80.5 149 GLU B CA 1
ATOM 4351 C C . GLU B 1 149 ? -4.18 -36.406 -19.234 1 80.5 149 GLU B C 1
ATOM 4353 O O . GLU B 1 149 ? -4.617 -35.875 -18.203 1 80.5 149 GLU B O 1
ATOM 4358 N N . LEU B 1 150 ? -3.002 -36.281 -19.734 1 83.31 150 LEU B N 1
ATOM 4359 C CA . LEU B 1 150 ? -2.033 -35.5 -18.969 1 83.31 150 LEU B CA 1
ATOM 4360 C C . LEU B 1 150 ? -2.441 -34.031 -18.922 1 83.31 150 LEU B C 1
ATOM 4362 O O . LEU B 1 150 ? -2.324 -33.375 -17.875 1 83.31 150 LEU B O 1
ATOM 4366 N N . PHE B 1 151 ? -2.99 -33.562 -20.016 1 87.75 151 PHE B N 1
ATOM 4367 C CA . PHE B 1 151 ? -3.379 -32.156 -20.078 1 87.75 151 PHE B CA 1
ATOM 4368 C C . PHE B 1 151 ? -4.559 -31.891 -19.141 1 87.75 151 PHE B C 1
ATOM 4370 O O . PHE B 1 151 ? -4.586 -30.875 -18.438 1 87.75 151 PHE B O 1
ATOM 4377 N N . TRP B 1 152 ? -5.492 -32.844 -19.141 1 87.44 152 TRP B N 1
ATOM 4378 C CA . TRP B 1 152 ? -6.633 -32.656 -18.25 1 87.44 152 TRP B CA 1
ATOM 4379 C C . TRP B 1 152 ? -6.207 -32.75 -16.797 1 87.44 152 TRP B C 1
ATOM 4381 O O . TRP B 1 152 ? -6.727 -32.031 -15.938 1 87.44 152 TRP B O 1
ATOM 4391 N N . LEU B 1 153 ? -5.277 -33.656 -16.547 1 89.12 153 LEU B N 1
ATOM 4392 C CA . LEU B 1 153 ? -4.738 -33.812 -15.195 1 89.12 153 LEU B CA 1
ATOM 4393 C C . LEU B 1 153 ? -4.051 -32.531 -14.727 1 89.12 153 LEU B C 1
ATOM 4395 O O . LEU B 1 153 ? -4.32 -32.062 -13.625 1 89.12 153 LEU B O 1
ATOM 4399 N N . LEU B 1 154 ? -3.262 -31.953 -15.594 1 92.19 154 LEU B N 1
ATOM 4400 C CA . LEU B 1 154 ? -2.494 -30.766 -15.227 1 92.19 154 LEU B CA 1
ATOM 4401 C C . LEU B 1 154 ? -3.404 -29.547 -15.102 1 92.19 154 LEU B C 1
ATOM 4403 O O . LEU B 1 154 ? -3.174 -28.688 -14.25 1 92.19 154 LEU B O 1
ATOM 4407 N N . LEU B 1 155 ? -4.418 -29.5 -15.875 1 93.38 155 LEU B N 1
ATOM 4408 C CA . LEU B 1 155 ? -5.375 -28.406 -15.773 1 93.38 155 LEU B CA 1
ATOM 4409 C C . LEU B 1 155 ? -6.121 -28.469 -14.445 1 93.38 155 LEU B C 1
ATOM 4411 O O . LEU B 1 155 ? -6.301 -27.438 -13.781 1 93.38 155 LEU B O 1
ATOM 4415 N N . SER B 1 156 ? -6.496 -29.656 -14.07 1 93.19 156 SER B N 1
ATOM 4416 C CA . SER B 1 156 ? -7.207 -29.812 -12.812 1 93.19 156 SER B CA 1
ATOM 4417 C C . SER B 1 156 ? -6.328 -29.422 -11.625 1 93.19 156 SER B C 1
ATOM 4419 O O . SER B 1 156 ? -6.781 -28.75 -10.703 1 93.19 156 SER B O 1
ATOM 4421 N N . ILE B 1 157 ? -5.102 -29.828 -11.688 1 92.56 157 ILE B N 1
ATOM 4422 C CA . ILE B 1 157 ? -4.188 -29.5 -10.602 1 92.56 157 ILE B CA 1
ATOM 4423 C C . ILE B 1 157 ? -3.936 -27.984 -10.57 1 92.56 157 ILE B C 1
ATOM 4425 O O . ILE B 1 157 ? -3.883 -27.375 -9.5 1 92.56 157 ILE B O 1
ATOM 4429 N N . PHE B 1 158 ? -3.83 -27.422 -11.734 1 92.75 158 PHE B N 1
ATOM 4430 C CA . PHE B 1 158 ? -3.607 -25.984 -11.836 1 92.75 158 PHE B CA 1
ATOM 4431 C C . PHE B 1 158 ? -4.754 -25.203 -11.195 1 92.75 158 PHE B C 1
ATOM 4433 O O . PHE B 1 158 ? -4.523 -24.297 -10.391 1 92.75 158 PHE B O 1
ATOM 4440 N N . MET B 1 159 ? -5.926 -25.594 -11.5 1 91.88 159 MET B N 1
ATOM 4441 C CA . MET B 1 159 ? -7.094 -24.922 -10.953 1 91.88 159 MET B CA 1
ATOM 4442 C C . MET B 1 159 ? -7.195 -25.156 -9.445 1 91.88 159 MET B C 1
ATOM 4444 O O . MET B 1 159 ? -7.574 -24.25 -8.695 1 91.88 159 MET B O 1
ATOM 4448 N N . LEU B 1 160 ? -6.848 -26.328 -9.008 1 91.88 160 LEU B N 1
ATOM 4449 C CA . LEU B 1 160 ? -6.871 -26.641 -7.582 1 91.88 160 LEU B CA 1
ATOM 4450 C C . LEU B 1 160 ? -5.891 -25.75 -6.82 1 91.88 160 LEU B C 1
ATOM 4452 O O . LEU B 1 160 ? -6.215 -25.25 -5.742 1 91.88 160 LEU B O 1
ATOM 4456 N N . MET B 1 161 ? -4.734 -25.531 -7.438 1 90.5 161 MET B N 1
ATOM 4457 C CA . MET B 1 161 ? -3.723 -24.719 -6.766 1 90.5 161 MET B CA 1
ATOM 4458 C C . MET B 1 161 ? -4.164 -23.25 -6.676 1 90.5 161 MET B C 1
ATOM 4460 O O . MET B 1 161 ? -3.865 -22.578 -5.699 1 90.5 161 MET B O 1
ATOM 4464 N N . LYS B 1 162 ? -4.879 -22.828 -7.691 1 86.75 162 LYS B N 1
ATOM 4465 C CA . LYS B 1 162 ? -5.402 -21.469 -7.668 1 86.75 162 LYS B CA 1
ATOM 4466 C C . LYS B 1 162 ? -6.473 -21.312 -6.594 1 86.75 162 LYS B C 1
ATOM 4468 O O . LYS B 1 162 ? -6.559 -20.266 -5.941 1 86.75 162 LYS B O 1
ATOM 4473 N N . LEU B 1 163 ? -7.23 -22.328 -6.328 1 86.5 163 LEU B N 1
ATOM 4474 C CA . LEU B 1 163 ? -8.281 -22.312 -5.316 1 86.5 163 LEU B CA 1
ATOM 4475 C C . LEU B 1 163 ? -7.688 -22.328 -3.914 1 86.5 163 LEU B C 1
ATOM 4477 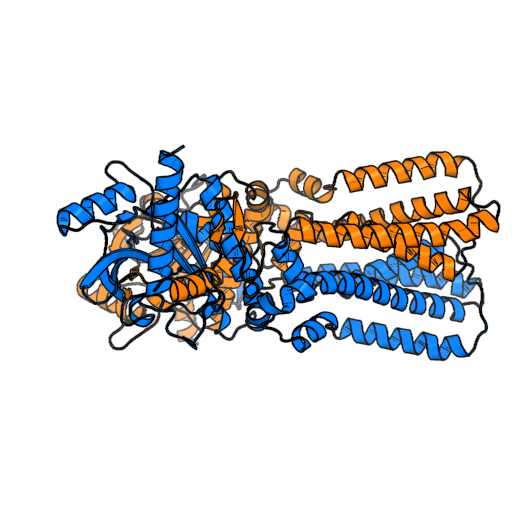O O . LEU B 1 163 ? -8.234 -21.719 -2.992 1 86.5 163 LEU B O 1
ATOM 4481 N N . LEU B 1 164 ? -6.531 -23 -3.789 1 88.75 164 LEU B N 1
ATOM 4482 C CA . LEU B 1 164 ? -5.91 -23.125 -2.475 1 88.75 164 LEU B CA 1
ATOM 4483 C C . LEU B 1 164 ? -5.133 -21.875 -2.111 1 88.75 164 LEU B C 1
ATOM 4485 O O . LEU B 1 164 ? -4.801 -21.656 -0.943 1 88.75 164 LEU B O 1
ATOM 4489 N N . ASN B 1 165 ? -4.863 -20.922 -3.025 1 81.19 165 ASN B N 1
ATOM 4490 C CA . ASN B 1 165 ? -4.188 -19.656 -2.795 1 81.19 165 ASN B CA 1
ATOM 4491 C C . ASN B 1 165 ? -2.957 -19.828 -1.908 1 81.19 165 ASN B C 1
ATOM 4493 O O . ASN B 1 165 ? -2.816 -19.141 -0.894 1 81.19 165 ASN B O 1
ATOM 4497 N N . LEU B 1 166 ? -1.968 -20.578 -2.338 1 83.06 166 LEU B N 1
ATOM 4498 C CA . LEU B 1 166 ? -0.791 -20.938 -1.555 1 83.06 166 LEU B CA 1
ATOM 4499 C C . LEU B 1 166 ? 0.185 -19.766 -1.472 1 83.06 166 LEU B C 1
ATOM 4501 O O . LEU B 1 166 ? 1.083 -19.766 -0.626 1 83.06 166 LEU B O 1
ATOM 4505 N N . ASN B 1 167 ? -0.051 -18.719 -2.25 1 77.25 167 ASN B N 1
ATOM 4506 C CA . ASN B 1 167 ? 0.901 -17.609 -2.314 1 77.25 167 ASN B CA 1
ATOM 4507 C C . ASN B 1 167 ? 0.46 -16.438 -1.445 1 77.25 167 ASN B C 1
ATOM 4509 O O . ASN B 1 167 ? 0.963 -15.328 -1.597 1 77.25 167 ASN B O 1
ATOM 4513 N N . SER B 1 168 ? -0.426 -16.625 -0.539 1 76.25 168 SER B N 1
ATOM 4514 C CA . SER B 1 168 ? -0.917 -15.508 0.261 1 76.25 168 SER B CA 1
ATOM 4515 C C . SER B 1 168 ? -0.355 -15.555 1.678 1 76.25 168 SER B C 1
ATOM 4517 O O . SER B 1 168 ? -0.994 -15.086 2.621 1 76.25 168 SER B O 1
ATOM 4519 N N . THR B 1 169 ? 0.869 -16.078 1.844 1 81.62 169 THR B N 1
ATOM 4520 C CA . THR B 1 169 ? 1.496 -16.125 3.16 1 81.62 169 THR B CA 1
ATOM 4521 C C . THR B 1 169 ? 2.256 -14.828 3.445 1 81.62 169 THR B C 1
ATOM 4523 O O . THR B 1 169 ? 2.475 -14.023 2.539 1 81.62 169 THR B O 1
ATOM 4526 N N . LYS B 1 170 ? 2.58 -14.672 4.691 1 83.5 170 LYS B N 1
ATOM 4527 C CA . LYS B 1 170 ? 3.309 -13.477 5.113 1 83.5 170 LYS B CA 1
ATOM 4528 C C . LYS B 1 170 ? 4.676 -13.398 4.441 1 83.5 170 LYS B C 1
ATOM 4530 O O . LYS B 1 170 ? 5.18 -12.312 4.164 1 83.5 170 LYS B O 1
ATOM 4535 N N . LEU B 1 171 ? 5.23 -14.531 4.148 1 83.06 171 LEU B N 1
ATOM 4536 C CA . LEU B 1 171 ? 6.508 -14.578 3.441 1 83.06 171 LEU B CA 1
ATOM 4537 C C . LEU B 1 171 ? 6.367 -14.023 2.027 1 83.06 171 LEU B C 1
ATOM 4539 O O . LEU B 1 171 ? 7.219 -13.266 1.564 1 83.06 171 LEU B O 1
ATOM 4543 N N . HIS B 1 172 ? 5.32 -14.445 1.414 1 83.81 172 HIS B N 1
ATOM 4544 C CA . HIS B 1 172 ? 5.074 -13.961 0.061 1 83.81 172 HIS B CA 1
ATOM 4545 C C . HIS B 1 172 ? 4.77 -12.461 0.059 1 83.81 172 HIS B C 1
ATOM 4547 O O . HIS B 1 172 ? 5.184 -11.742 -0.852 1 83.81 172 HIS B O 1
ATOM 4553 N N . MET B 1 173 ? 4.121 -12.023 1.095 1 85.38 173 MET B N 1
ATOM 4554 C CA . MET B 1 173 ? 3.814 -10.594 1.202 1 85.38 173 MET B CA 1
ATOM 4555 C C . MET B 1 173 ? 5.086 -9.781 1.43 1 85.38 173 MET B C 1
ATOM 4557 O O . MET B 1 173 ? 5.23 -8.688 0.882 1 85.38 173 MET B O 1
ATOM 4561 N N . SER B 1 174 ? 5.91 -10.281 2.312 1 85.44 174 SER B N 1
ATOM 4562 C CA . SER B 1 174 ? 7.195 -9.633 2.539 1 85.44 174 SER B CA 1
ATOM 4563 C C . SER B 1 174 ? 7.992 -9.516 1.244 1 85.44 174 SER B C 1
ATOM 4565 O O . SER B 1 174 ? 8.539 -8.453 0.935 1 85.44 174 SER B O 1
ATOM 4567 N N . TYR B 1 175 ? 7.977 -10.57 0.528 1 82.81 175 TYR B N 1
ATOM 4568 C CA . TYR B 1 175 ? 8.672 -10.586 -0.754 1 82.81 175 TYR B CA 1
ATOM 4569 C C . TYR B 1 175 ? 8.023 -9.609 -1.733 1 82.81 175 TYR B C 1
ATOM 4571 O O . TYR B 1 175 ? 8.719 -8.906 -2.467 1 82.81 175 TYR B O 1
ATOM 4579 N N . TRP B 1 176 ? 6.766 -9.625 -1.759 1 84.25 176 TRP B N 1
ATOM 4580 C CA . TRP B 1 176 ? 6.023 -8.742 -2.65 1 84.25 176 TRP B CA 1
ATOM 4581 C C . TRP B 1 176 ? 6.344 -7.285 -2.361 1 84.25 176 TRP B C 1
ATOM 4583 O O . TRP B 1 176 ? 6.547 -6.492 -3.283 1 84.25 176 TRP B O 1
ATOM 4593 N N . ILE B 1 177 ? 6.426 -6.867 -1.153 1 87.81 177 ILE B N 1
ATOM 4594 C CA . ILE B 1 177 ? 6.758 -5.504 -0.752 1 87.81 177 ILE B CA 1
ATOM 4595 C C . ILE B 1 177 ? 8.156 -5.145 -1.249 1 87.81 177 ILE B C 1
ATOM 4597 O O . ILE B 1 177 ? 8.383 -4.035 -1.746 1 87.81 177 ILE B O 1
ATOM 4601 N N . SER B 1 178 ? 8.992 -6.094 -1.184 1 84.12 178 SER B N 1
ATOM 4602 C CA . SER B 1 178 ? 10.383 -5.848 -1.542 1 84.12 178 SER B CA 1
ATOM 4603 C C . SER B 1 178 ? 10.539 -5.645 -3.045 1 84.12 178 SER B C 1
ATOM 4605 O O . SER B 1 178 ? 11.555 -5.109 -3.502 1 84.12 178 SER B O 1
ATOM 4607 N N . GLN B 1 179 ? 9.523 -6.078 -3.859 1 82.38 179 GLN B N 1
ATOM 4608 C CA . GLN B 1 179 ? 9.594 -5.891 -5.305 1 82.38 179 GLN B CA 1
ATOM 4609 C C . GLN B 1 179 ? 9.422 -4.418 -5.672 1 82.38 179 GLN B C 1
ATOM 4611 O O . GLN B 1 179 ? 9.758 -4.008 -6.789 1 82.38 179 GLN B O 1
ATOM 4616 N N . ASN B 1 180 ? 8.883 -3.559 -4.746 1 87.5 180 ASN B N 1
ATOM 4617 C CA . ASN B 1 180 ? 8.805 -2.109 -4.898 1 87.5 180 ASN B CA 1
ATOM 4618 C C . ASN B 1 180 ? 7.98 -1.721 -6.125 1 87.5 180 ASN B C 1
ATOM 4620 O O . ASN B 1 180 ? 8.445 -0.95 -6.969 1 87.5 180 ASN B O 1
ATOM 4624 N N . TYR B 1 181 ? 6.734 -2.26 -6.195 1 86.56 181 TYR B N 1
ATOM 4625 C CA . TYR B 1 181 ? 5.82 -1.903 -7.273 1 86.56 181 TYR B CA 1
ATOM 4626 C C . TYR B 1 181 ? 5.23 -0.514 -7.055 1 86.56 181 TYR B C 1
ATOM 4628 O O . TYR B 1 181 ? 4.625 0.062 -7.961 1 86.56 181 TYR B O 1
ATOM 4636 N N . GLY B 1 182 ? 5.418 0.01 -5.926 1 90.62 182 GLY B N 1
ATOM 4637 C CA . GLY B 1 182 ? 4.953 1.354 -5.625 1 90.62 182 GLY B CA 1
ATOM 4638 C C . GLY B 1 182 ? 3.549 1.386 -5.047 1 90.62 182 GLY B C 1
ATOM 4639 O O . GLY B 1 182 ? 3.061 2.445 -4.645 1 90.62 182 GLY B O 1
ATOM 4640 N N . ILE B 1 183 ? 2.914 0.243 -5.004 1 92.94 183 ILE B N 1
ATOM 4641 C CA . ILE B 1 183 ? 1.513 0.245 -4.598 1 92.94 183 ILE B CA 1
ATOM 4642 C C . ILE B 1 183 ? 1.384 -0.327 -3.189 1 92.94 183 ILE B C 1
ATOM 4644 O O . ILE B 1 183 ? 0.277 -0.621 -2.73 1 92.94 183 ILE B O 1
ATOM 4648 N N . ASP B 1 184 ? 2.523 -0.563 -2.51 1 94.12 184 ASP B N 1
ATOM 4649 C CA . ASP B 1 184 ? 2.48 -1.041 -1.131 1 94.12 184 ASP B CA 1
ATOM 4650 C C . ASP B 1 184 ? 2.314 0.119 -0.152 1 94.12 184 ASP B C 1
ATOM 4652 O O . ASP B 1 184 ? 2.535 1.277 -0.512 1 94.12 184 ASP B O 1
ATOM 4656 N N . TYR B 1 185 ? 1.992 -0.209 1.047 1 95.56 185 TYR B N 1
ATOM 4657 C CA . TYR B 1 185 ? 1.743 0.764 2.105 1 95.56 185 TYR B CA 1
ATOM 4658 C C . TYR B 1 185 ? 2.975 1.627 2.354 1 95.56 185 TYR B C 1
ATOM 4660 O O . TYR B 1 185 ? 2.865 2.848 2.5 1 95.56 185 TYR B O 1
ATOM 4668 N N . GLY B 1 186 ? 4.168 1.052 2.398 1 96 186 GLY B N 1
ATOM 4669 C CA . GLY B 1 186 ? 5.395 1.792 2.65 1 96 186 GLY B CA 1
ATOM 4670 C C . GLY B 1 186 ? 5.703 2.816 1.576 1 96 186 GLY B C 1
ATOM 4671 O O . GLY B 1 186 ? 5.977 3.98 1.881 1 96 186 GLY B O 1
ATOM 4672 N N . ALA B 1 187 ? 5.625 2.412 0.349 1 95.12 187 ALA B N 1
ATOM 4673 C CA . ALA B 1 187 ? 5.84 3.328 -0.769 1 95.12 187 ALA B CA 1
ATOM 4674 C C . ALA B 1 187 ? 4.785 4.43 -0.788 1 95.12 187 ALA B C 1
ATOM 4676 O O . ALA B 1 187 ? 5.105 5.598 -1.017 1 95.12 187 ALA B O 1
ATOM 4677 N N . GLY B 1 188 ? 3.543 4.043 -0.545 1 95.44 188 GLY B N 1
ATOM 4678 C CA . GLY B 1 188 ? 2.467 5.023 -0.489 1 95.44 188 GLY B CA 1
ATOM 4679 C C . GLY B 1 188 ? 2.678 6.078 0.579 1 95.44 188 GLY B C 1
ATOM 4680 O O . GLY B 1 188 ? 2.43 7.266 0.345 1 95.44 188 GLY B O 1
ATOM 4681 N N . MET B 1 189 ? 3.129 5.629 1.701 1 96.69 189 MET B N 1
ATOM 4682 C CA . MET B 1 189 ? 3.428 6.555 2.791 1 96.69 189 MET B CA 1
ATOM 4683 C C . MET B 1 189 ? 4.512 7.543 2.381 1 96.69 189 MET B C 1
ATOM 4685 O O . MET B 1 189 ? 4.418 8.734 2.688 1 96.69 189 MET B O 1
ATOM 4689 N N . ALA B 1 190 ? 5.508 7.031 1.683 1 96.62 190 ALA B N 1
ATOM 4690 C CA . ALA B 1 190 ? 6.629 7.871 1.267 1 96.62 190 ALA B CA 1
ATOM 4691 C C . ALA B 1 190 ? 6.18 8.93 0.258 1 96.62 190 ALA B C 1
ATOM 4693 O O . ALA B 1 190 ? 6.504 10.109 0.399 1 96.62 190 ALA B O 1
ATOM 4694 N N . TYR B 1 191 ? 5.379 8.508 -0.701 1 95.69 191 TYR B N 1
ATOM 4695 C CA . TYR B 1 191 ? 4.887 9.43 -1.718 1 95.69 191 TYR B CA 1
ATOM 4696 C C . TYR B 1 191 ? 3.957 10.469 -1.106 1 95.69 191 TYR B C 1
ATOM 4698 O O . TYR B 1 191 ? 4.031 11.656 -1.442 1 95.69 191 TYR B O 1
ATOM 4706 N N . SER B 1 192 ? 3.107 10.016 -0.197 1 95.56 192 SER B N 1
ATOM 4707 C CA . SER B 1 192 ? 2.189 10.93 0.476 1 95.56 192 SER B CA 1
ATOM 4708 C C . SER B 1 192 ? 2.943 11.938 1.335 1 95.56 192 SER B C 1
ATOM 4710 O O . SER B 1 192 ? 2.596 13.117 1.364 1 95.56 192 SER B O 1
ATOM 4712 N N . PHE B 1 193 ? 3.955 11.508 1.985 1 97.25 193 PHE B N 1
ATOM 4713 C CA . PHE B 1 193 ? 4.762 12.359 2.85 1 97.25 193 PHE B CA 1
ATOM 4714 C C . PHE B 1 193 ? 5.496 13.414 2.033 1 97.25 193 PHE B C 1
ATOM 4716 O O . PHE B 1 193 ? 5.543 14.586 2.418 1 97.25 193 PHE B O 1
ATOM 4723 N N . TYR B 1 194 ? 6.016 13.008 0.924 1 96.69 194 TYR B N 1
ATOM 4724 C CA . TYR B 1 194 ? 6.789 13.93 0.094 1 96.69 194 TYR B CA 1
ATOM 4725 C C . TYR B 1 194 ? 5.879 14.953 -0.576 1 96.69 194 TYR B C 1
ATOM 4727 O O . TYR B 1 194 ? 6.082 16.156 -0.428 1 96.69 194 TYR B O 1
ATOM 4735 N N . HIS B 1 195 ? 4.863 14.484 -1.266 1 94.88 195 HIS B N 1
ATOM 4736 C CA . HIS B 1 195 ? 4.027 15.367 -2.074 1 94.88 195 HIS B CA 1
ATOM 4737 C C . HIS B 1 195 ? 3.059 16.156 -1.202 1 94.88 195 HIS B C 1
ATOM 4739 O O . HIS B 1 195 ? 2.695 17.281 -1.541 1 94.88 195 HIS B O 1
ATOM 4745 N N . GLY B 1 196 ? 2.713 15.609 -0.043 1 94.56 196 GLY B N 1
ATOM 4746 C CA . GLY B 1 196 ? 1.717 16.25 0.801 1 94.56 196 GLY B CA 1
ATOM 4747 C C . GLY B 1 196 ? 2.324 17.141 1.866 1 94.56 196 GLY B C 1
ATOM 4748 O O . GLY B 1 196 ? 1.63 17.969 2.461 1 94.56 196 GLY B O 1
ATOM 4749 N N . TYR B 1 197 ? 3.631 17 2.1 1 95.62 197 TYR B N 1
ATOM 4750 C CA . TYR B 1 197 ? 4.215 17.734 3.219 1 95.62 197 TYR B CA 1
ATOM 4751 C C . TYR B 1 197 ? 5.578 18.312 2.846 1 95.62 197 TYR B C 1
ATOM 4753 O O . TYR B 1 197 ? 5.75 19.531 2.777 1 95.62 197 TYR B O 1
ATOM 4761 N N . LEU B 1 198 ? 6.586 17.5 2.459 1 96 198 LEU B N 1
ATOM 4762 C CA . LEU B 1 198 ? 7.969 17.922 2.273 1 96 198 LEU B CA 1
ATOM 4763 C C . LEU B 1 198 ? 8.086 18.891 1.099 1 96 198 LEU B C 1
ATOM 4765 O O . LEU B 1 198 ? 8.703 19.953 1.221 1 96 198 LEU B O 1
ATOM 4769 N N . LYS B 1 199 ? 7.484 18.531 0.023 1 93.69 199 LYS B N 1
ATOM 4770 C CA . LYS B 1 199 ? 7.551 19.359 -1.176 1 93.69 199 LYS B CA 1
ATOM 4771 C C . LYS B 1 199 ? 6.945 20.734 -0.922 1 93.69 199 LYS B C 1
ATOM 4773 O O . LYS B 1 199 ? 7.48 21.75 -1.385 1 93.69 199 LYS B O 1
ATOM 4778 N N . LEU B 1 200 ? 5.852 20.781 -0.174 1 92.69 200 LEU B N 1
ATOM 4779 C CA . LEU B 1 200 ? 5.145 22.016 0.113 1 92.69 200 LEU B CA 1
ATOM 4780 C C . LEU B 1 200 ? 5.957 22.906 1.055 1 92.69 200 LEU B C 1
ATOM 4782 O O . LEU B 1 200 ? 5.953 24.125 0.92 1 92.69 200 LEU B O 1
ATOM 4786 N N . LEU B 1 201 ? 6.656 22.281 1.948 1 92.38 201 LEU B N 1
ATOM 4787 C CA . LEU B 1 201 ? 7.359 23.016 2.998 1 92.38 201 LEU B CA 1
ATOM 4788 C C . LEU B 1 201 ? 8.758 23.406 2.539 1 92.38 201 LEU B C 1
ATOM 4790 O O . LEU B 1 201 ? 9.242 24.484 2.889 1 92.38 201 LEU B O 1
ATOM 4794 N N . LEU B 1 202 ? 9.438 22.641 1.691 1 91.81 202 LEU B N 1
ATOM 4795 C CA . LEU B 1 202 ? 10.859 22.812 1.426 1 91.81 202 LEU B CA 1
ATOM 4796 C C . LEU B 1 202 ? 11.086 23.609 0.146 1 91.81 202 LEU B C 1
ATOM 4798 O O . LEU B 1 202 ? 12.172 24.156 -0.077 1 91.81 202 LEU B O 1
ATOM 4802 N N . THR B 1 203 ? 10.055 23.688 -0.687 1 92.06 203 THR B N 1
ATOM 4803 C CA . THR B 1 203 ? 10.211 24.391 -1.954 1 92.06 203 THR B CA 1
ATOM 4804 C C . THR B 1 203 ? 9.312 25.625 -1.996 1 92.06 203 THR B C 1
ATOM 4806 O O . THR B 1 203 ? 8.477 25.828 -1.107 1 92.06 203 THR B O 1
ATOM 4809 N N . LYS B 1 204 ? 9.57 26.469 -2.969 1 90.94 204 LYS B N 1
ATOM 4810 C CA . LYS B 1 204 ? 8.727 27.641 -3.18 1 90.94 204 LYS B CA 1
ATOM 4811 C C . LYS B 1 204 ? 7.488 27.281 -3.992 1 90.94 204 LYS B C 1
ATOM 4813 O O . LYS B 1 204 ? 7.59 26.734 -5.09 1 90.94 204 LYS B O 1
ATOM 4818 N N . ILE B 1 205 ? 6.324 27.5 -3.414 1 84.25 205 ILE B N 1
ATOM 4819 C CA . ILE B 1 205 ? 5.078 27.156 -4.086 1 84.25 205 ILE B CA 1
ATOM 4820 C C . ILE B 1 205 ? 4.492 28.391 -4.77 1 84.25 205 ILE B C 1
ATOM 4822 O O . ILE B 1 205 ? 3.75 28.266 -5.746 1 84.25 205 ILE B O 1
ATOM 4826 N N . GLY B 1 206 ? 4.723 29.562 -4.359 1 80.12 206 GLY B N 1
ATOM 4827 C CA . GLY B 1 206 ? 4.188 30.766 -4.953 1 80.12 206 GLY B CA 1
ATOM 4828 C C . GLY B 1 206 ? 5.121 31.953 -4.828 1 80.12 206 GLY B C 1
ATOM 4829 O O . GLY B 1 206 ? 6.242 31.828 -4.332 1 80.12 206 GLY B O 1
ATOM 4830 N N . ILE B 1 207 ? 4.578 32.969 -5.301 1 78.25 207 ILE B N 1
ATOM 4831 C CA . ILE B 1 207 ? 5.332 34.219 -5.277 1 78.25 207 ILE B CA 1
ATOM 4832 C C . ILE B 1 207 ? 5.457 34.719 -3.838 1 78.25 207 ILE B C 1
ATOM 4834 O O . ILE B 1 207 ? 4.469 34.781 -3.1 1 78.25 207 ILE B O 1
ATOM 4838 N N . GLY B 1 208 ? 6.617 34.906 -3.473 1 81.19 208 GLY B N 1
ATOM 4839 C CA . GLY B 1 208 ? 6.848 35.438 -2.139 1 81.19 208 GLY B CA 1
ATOM 4840 C C . GLY B 1 208 ? 7.109 34.344 -1.104 1 81.19 208 GLY B C 1
ATOM 4841 O O . GLY B 1 208 ? 7.41 34.656 0.052 1 81.19 208 GLY B O 1
ATOM 4842 N N . ASP B 1 209 ? 6.945 33.156 -1.576 1 88.25 209 ASP B N 1
ATOM 4843 C CA . ASP B 1 209 ? 7.203 32.062 -0.668 1 88.25 209 ASP B CA 1
ATOM 4844 C C . ASP B 1 209 ? 8.703 31.844 -0.472 1 88.25 209 ASP B C 1
ATOM 4846 O O . ASP B 1 209 ? 9.516 32.406 -1.208 1 88.25 209 ASP B O 1
ATOM 4850 N N . VAL B 1 210 ? 9.078 31.188 0.621 1 92 210 VAL B N 1
ATOM 4851 C CA . VAL B 1 210 ? 10.484 30.953 0.92 1 92 210 VAL B CA 1
ATOM 4852 C C . VAL B 1 210 ? 10.781 29.453 0.906 1 92 210 VAL B C 1
ATOM 4854 O O . VAL B 1 210 ? 9.914 28.641 1.258 1 92 210 VAL B O 1
ATOM 4857 N N . ASN B 1 211 ? 11.945 29.109 0.419 1 92.62 211 ASN B N 1
ATOM 4858 C CA . ASN B 1 211 ? 12.406 27.734 0.529 1 92.62 211 ASN B CA 1
ATOM 4859 C C . ASN B 1 211 ? 13.055 27.469 1.885 1 92.62 211 ASN B C 1
ATOM 4861 O O . ASN B 1 211 ? 13.109 28.359 2.738 1 92.62 211 ASN B O 1
ATOM 4865 N N . LEU B 1 212 ? 13.484 26.281 2.07 1 94.12 212 LEU B N 1
ATOM 4866 C CA . LEU B 1 212 ? 13.992 25.891 3.379 1 94.12 212 LEU B CA 1
ATOM 4867 C C . LEU B 1 212 ? 15.195 26.734 3.77 1 94.12 212 LEU B C 1
ATOM 4869 O O . LEU B 1 212 ? 15.266 27.234 4.895 1 94.12 212 LEU B O 1
ATOM 4873 N N . LYS B 1 213 ? 16.172 26.906 2.859 1 93.94 213 LYS B N 1
ATOM 4874 C CA . LYS B 1 213 ? 17.391 27.672 3.152 1 93.94 213 LYS B CA 1
ATOM 4875 C C . LYS B 1 213 ? 17.062 29.109 3.508 1 93.94 213 LYS B C 1
ATOM 4877 O O . LYS B 1 213 ? 17.594 29.656 4.48 1 93.94 213 LYS B O 1
ATOM 4882 N N . GLU B 1 214 ? 16.203 29.672 2.756 1 95 214 GLU B N 1
ATOM 4883 C CA . GLU B 1 214 ? 15.789 31.047 3.006 1 95 214 GLU B CA 1
ATOM 4884 C C . GLU B 1 214 ? 15.078 31.172 4.348 1 95 214 GLU B C 1
ATOM 4886 O O . GLU B 1 214 ? 15.281 32.156 5.074 1 95 214 GLU B O 1
ATOM 4891 N N . ASN B 1 215 ? 14.219 30.234 4.605 1 95.5 215 ASN B N 1
ATOM 4892 C CA . ASN B 1 215 ? 13.516 30.219 5.883 1 95.5 215 ASN B CA 1
ATOM 4893 C C . ASN B 1 215 ? 14.484 30.109 7.059 1 95.5 215 ASN B C 1
ATOM 4895 O O . ASN B 1 215 ? 14.297 30.766 8.086 1 95.5 215 ASN B O 1
ATOM 4899 N N . MET B 1 216 ? 15.484 29.297 6.906 1 95.94 216 MET B N 1
ATOM 4900 C CA . MET B 1 216 ? 16.484 29.125 7.953 1 95.94 216 MET B CA 1
ATOM 4901 C C . MET B 1 216 ? 17.328 30.375 8.125 1 95.94 216 MET B C 1
ATOM 4903 O O . MET B 1 216 ? 17.672 30.75 9.25 1 95.94 216 MET B O 1
ATOM 4907 N N . GLU B 1 217 ? 17.625 31.031 7.027 1 96.31 217 GLU B N 1
ATOM 4908 C CA . GLU B 1 217 ? 18.375 32.281 7.094 1 96.31 217 GLU B CA 1
ATOM 4909 C C . GLU B 1 217 ? 17.547 33.375 7.789 1 96.31 217 GLU B C 1
ATOM 4911 O O . GLU B 1 217 ? 18.094 34.156 8.578 1 96.31 217 GLU B O 1
ATOM 4916 N N . LEU B 1 218 ? 16.297 33.375 7.473 1 96.06 218 LEU B N 1
ATOM 4917 C CA . LEU B 1 218 ? 15.398 34.312 8.148 1 96.06 218 LEU B CA 1
ATOM 4918 C C . LEU B 1 218 ? 15.352 34.031 9.641 1 96.06 218 LEU B C 1
ATOM 4920 O O . LEU B 1 218 ? 15.352 34.969 10.453 1 96.06 218 LEU B O 1
ATOM 4924 N N . TYR B 1 219 ? 15.234 32.812 9.938 1 96.38 219 TYR B N 1
ATOM 4925 C CA . TYR B 1 219 ? 15.234 32.406 11.336 1 96.38 219 TYR B CA 1
ATOM 4926 C C . TYR B 1 219 ? 16.516 32.844 12.031 1 96.38 219 TYR B C 1
ATOM 4928 O O . TYR B 1 219 ? 16.484 33.312 13.172 1 96.38 219 TYR B O 1
ATOM 4936 N N . GLU B 1 220 ? 17.688 32.688 11.398 1 97.12 220 GLU B N 1
ATOM 4937 C CA . GLU B 1 220 ? 18.984 33.094 11.93 1 97.12 220 GLU B CA 1
ATOM 4938 C C . GLU B 1 220 ? 18.984 34.594 12.242 1 97.12 220 GLU B C 1
ATOM 4940 O O . GLU B 1 220 ? 19.469 35.031 13.297 1 97.12 220 GLU B O 1
ATOM 4945 N N . SER B 1 221 ? 18.438 35.281 11.32 1 96.69 221 SER B N 1
ATOM 4946 C CA . SER B 1 221 ? 18.422 36.75 11.469 1 96.69 221 SER B CA 1
ATOM 4947 C C . SER B 1 221 ? 17.5 37.156 12.609 1 96.69 221 SER B C 1
ATOM 4949 O O . SER B 1 221 ? 17.812 38.062 13.383 1 96.69 221 SER B O 1
ATOM 4951 N N . HIS B 1 222 ? 16.359 36.531 12.773 1 96.44 222 HIS B N 1
ATOM 4952 C CA . HIS B 1 222 ? 15.352 36.906 13.758 1 96.44 222 HIS B CA 1
ATOM 4953 C C . HIS B 1 222 ? 15.789 36.531 15.164 1 96.44 222 HIS B C 1
ATOM 4955 O O . HIS B 1 222 ? 15.438 37.188 16.141 1 96.44 222 HIS B O 1
ATOM 4961 N N . HIS B 1 223 ? 16.484 35.438 15.289 1 95.38 223 HIS B N 1
ATOM 4962 C CA . HIS B 1 223 ? 16.812 34.906 16.609 1 95.38 223 HIS B CA 1
ATOM 4963 C C . HIS B 1 223 ? 18.281 35.094 16.938 1 95.38 223 HIS B C 1
ATOM 4965 O O . HIS B 1 223 ? 18.734 34.75 18.031 1 95.38 223 HIS B O 1
ATOM 4971 N N . ASP B 1 224 ? 19.047 35.594 16.016 1 94.62 224 ASP B N 1
ATOM 4972 C CA . ASP B 1 224 ? 20.484 35.875 16.172 1 94.62 224 ASP B CA 1
ATOM 4973 C C . ASP B 1 224 ? 21.234 34.562 16.5 1 94.62 224 ASP B C 1
ATOM 4975 O O . ASP B 1 224 ? 21.953 34.5 17.5 1 94.62 224 ASP B O 1
ATOM 4979 N N . ILE B 1 225 ? 20.953 33.531 15.656 1 94.81 225 ILE B N 1
ATOM 4980 C CA . ILE B 1 225 ? 21.641 32.25 15.773 1 94.81 225 ILE B CA 1
ATOM 4981 C C . ILE B 1 225 ? 22.156 31.828 14.406 1 94.81 225 ILE B C 1
ATOM 4983 O O . ILE B 1 225 ? 21.859 32.469 13.391 1 94.81 225 ILE B O 1
ATOM 4987 N N . LYS B 1 226 ? 23.047 30.781 14.43 1 93.88 226 LYS B N 1
ATOM 4988 C CA . LYS B 1 226 ? 23.562 30.234 13.188 1 93.88 226 LYS B CA 1
ATOM 4989 C C . LYS B 1 226 ? 23.438 28.703 13.172 1 93.88 226 LYS B C 1
ATOM 4991 O O . LYS B 1 226 ? 23.812 28.031 14.125 1 93.88 226 LYS B O 1
ATOM 4996 N N . PHE B 1 227 ? 22.828 28.312 12.031 1 94.44 227 PHE B N 1
ATOM 4997 C CA . PHE B 1 227 ? 22.734 26.859 11.844 1 94.44 227 PHE B CA 1
ATOM 4998 C C . PHE B 1 227 ? 24.062 26.312 11.328 1 94.44 227 PHE B C 1
ATOM 5000 O O . PHE B 1 227 ? 24.75 26.969 10.531 1 94.44 227 PHE B O 1
ATOM 5007 N N . GLU B 1 228 ? 24.359 25.109 11.805 1 88.56 228 GLU B N 1
ATOM 5008 C CA . GLU B 1 228 ? 25.547 24.438 11.281 1 88.56 228 GLU B CA 1
ATOM 5009 C C . GLU B 1 228 ? 25.328 23.922 9.867 1 88.56 228 GLU B C 1
ATOM 5011 O O . GLU B 1 228 ? 26.234 23.938 9.039 1 88.56 228 GLU B O 1
ATOM 5016 N N . VAL B 1 229 ? 24.172 23.375 9.68 1 92.81 229 VAL B N 1
ATOM 5017 C CA . VAL B 1 229 ? 23.797 22.828 8.375 1 92.81 229 VAL B CA 1
ATOM 5018 C C . VAL B 1 229 ? 22.406 23.312 7.992 1 92.81 229 VAL B C 1
ATOM 5020 O O . VAL B 1 229 ? 21.516 23.422 8.852 1 92.81 229 VAL B O 1
ATOM 5023 N N . TYR B 1 230 ? 22.234 23.594 6.699 1 93.5 230 TYR B N 1
ATOM 5024 C CA . TYR B 1 230 ? 20.938 24.031 6.195 1 93.5 230 TYR B CA 1
ATOM 5025 C C . TYR B 1 230 ? 20.141 22.844 5.633 1 93.5 230 TYR B C 1
ATOM 5027 O O . TYR B 1 230 ? 19.844 22.812 4.438 1 93.5 230 TYR B O 1
ATOM 5035 N N . LYS B 1 231 ? 19.844 21.875 6.523 1 94.56 231 LYS B N 1
ATOM 5036 C CA . LYS B 1 231 ? 19.125 20.672 6.145 1 94.56 231 LYS B CA 1
ATOM 5037 C C . LYS B 1 231 ? 18.078 20.312 7.191 1 94.56 231 LYS B C 1
ATOM 5039 O O . LYS B 1 231 ? 18.234 20.625 8.367 1 94.56 231 LYS B O 1
ATOM 5044 N N . LEU B 1 232 ? 17.016 19.734 6.723 1 96.56 232 LEU B N 1
ATOM 5045 C CA . LEU B 1 232 ? 16.016 19.125 7.602 1 96.56 232 LEU B CA 1
ATOM 5046 C C . LEU B 1 232 ? 16.359 17.672 7.875 1 96.56 232 LEU B C 1
ATOM 5048 O O . LEU B 1 232 ? 16.469 16.875 6.941 1 96.56 232 LEU B O 1
ATOM 5052 N N . PHE B 1 233 ? 16.562 17.328 9.133 1 95.12 233 PHE B N 1
ATOM 5053 C CA . PHE B 1 233 ? 16.812 15.945 9.516 1 95.12 233 PHE B CA 1
ATOM 5054 C C . PHE B 1 233 ? 15.492 15.219 9.766 1 95.12 233 PHE B C 1
ATOM 5056 O O . PHE B 1 233 ? 14.695 15.625 10.617 1 95.12 233 PHE B O 1
ATOM 5063 N N . ILE B 1 234 ? 15.234 14.195 9.008 1 95.62 234 ILE B N 1
ATOM 5064 C CA . ILE B 1 234 ? 14.07 13.352 9.203 1 95.62 234 ILE B CA 1
ATOM 5065 C C . ILE B 1 234 ? 14.484 12.047 9.891 1 95.62 234 ILE B C 1
ATOM 5067 O O . ILE B 1 234 ? 15.25 11.266 9.336 1 95.62 234 ILE B O 1
ATOM 5071 N N . LEU B 1 235 ? 13.961 11.859 11.062 1 93.62 235 LEU B N 1
ATOM 5072 C CA . LEU B 1 235 ? 14.289 10.68 11.852 1 93.62 235 LEU B CA 1
ATOM 5073 C C . LEU B 1 235 ? 13.367 9.516 11.508 1 93.62 235 LEU B C 1
ATOM 5075 O O . LEU B 1 235 ? 12.141 9.688 11.484 1 93.62 235 LEU B O 1
ATOM 5079 N N . ILE B 1 236 ? 13.906 8.344 11.219 1 93.44 236 ILE B N 1
ATOM 5080 C CA . ILE B 1 236 ? 13.172 7.141 10.852 1 93.44 236 ILE B CA 1
ATOM 5081 C C . ILE B 1 236 ? 13.602 5.977 11.742 1 93.44 236 ILE B C 1
ATOM 5083 O O . ILE B 1 236 ? 14.508 5.219 11.383 1 93.44 236 ILE B O 1
ATOM 5087 N N . PRO B 1 237 ? 12.945 5.879 12.859 1 89.94 237 PRO B N 1
ATOM 5088 C CA . PRO B 1 237 ? 13.25 4.734 13.711 1 89.94 237 PRO B CA 1
ATOM 5089 C C . PRO B 1 237 ? 12.602 3.439 13.227 1 89.94 237 PRO B C 1
ATOM 5091 O O . PRO B 1 237 ? 11.398 3.404 12.984 1 89.94 237 PRO B O 1
ATOM 5094 N N . LYS B 1 238 ? 13.352 2.371 13.156 1 86.81 238 LYS B N 1
ATOM 5095 C CA . LYS B 1 238 ? 12.828 1.067 12.766 1 86.81 238 LYS B CA 1
ATOM 5096 C C . LYS B 1 238 ? 11.797 0.568 13.773 1 86.81 238 LYS B C 1
ATOM 5098 O O . LYS B 1 238 ? 10.82 -0.085 13.398 1 86.81 238 LYS B O 1
ATOM 5103 N N . SER B 1 239 ? 12.016 0.886 15.047 1 85.25 239 SER B N 1
ATOM 5104 C CA . SER B 1 239 ? 11.125 0.466 16.125 1 85.25 239 SER B CA 1
ATOM 5105 C C . SER B 1 239 ? 9.805 1.229 16.078 1 85.25 239 SER B C 1
ATOM 5107 O O . SER B 1 239 ? 8.859 0.886 16.797 1 85.25 239 SER B O 1
ATOM 5109 N N . LEU B 1 240 ? 9.688 2.23 15.312 1 89.69 240 LEU B N 1
ATOM 5110 C CA . LEU B 1 240 ? 8.508 3.072 15.172 1 89.69 240 LEU B CA 1
ATOM 5111 C C . LEU B 1 240 ? 8.266 3.895 16.438 1 89.69 240 LEU B C 1
ATOM 5113 O O . LEU B 1 240 ? 7.219 4.527 16.578 1 89.69 240 LEU B O 1
ATOM 5117 N N . ASN B 1 241 ? 9.289 3.928 17.297 1 86.62 241 ASN B N 1
ATOM 5118 C CA . ASN B 1 241 ? 9.164 4.758 18.484 1 86.62 241 ASN B CA 1
ATOM 5119 C C . ASN B 1 241 ? 9.414 6.23 18.172 1 86.62 241 ASN B C 1
ATOM 5121 O O . ASN B 1 241 ? 10.562 6.672 18.094 1 86.62 241 ASN B O 1
ATOM 5125 N N . CYS B 1 242 ? 8.336 6.941 17.953 1 91.12 242 CYS B N 1
ATOM 5126 C CA . CYS B 1 242 ? 8.383 8.375 17.703 1 91.12 242 CYS B CA 1
ATOM 5127 C C . CYS B 1 242 ? 7.789 9.148 18.875 1 91.12 242 CYS B C 1
ATOM 5129 O O . CYS B 1 242 ? 6.621 8.969 19.219 1 91.12 242 CYS B O 1
ATOM 5131 N N . TYR B 1 243 ? 8.609 10.023 19.469 1 90.5 243 TYR B N 1
ATOM 5132 C CA . TYR B 1 243 ? 8.125 10.867 20.547 1 90.5 243 TYR B CA 1
ATOM 5133 C C . TYR B 1 243 ? 7.285 12.016 20.016 1 90.5 243 TYR B C 1
ATOM 5135 O O . TYR B 1 243 ? 7.336 12.328 18.828 1 90.5 243 TYR B O 1
ATOM 5143 N N . GLU B 1 244 ? 6.434 12.578 20.906 1 91.94 244 GLU B N 1
ATOM 5144 C CA . GLU B 1 244 ? 5.691 13.766 20.5 1 91.94 244 GLU B CA 1
ATOM 5145 C C . GLU B 1 244 ? 6.625 14.953 20.281 1 91.94 244 GLU B C 1
ATOM 5147 O O . GLU B 1 244 ? 6.504 15.664 19.281 1 91.94 244 GLU B O 1
ATOM 5152 N N . SER B 1 245 ? 7.508 15.148 21.203 1 93.25 245 SER B N 1
ATOM 5153 C CA . SER B 1 245 ? 8.586 16.125 21.094 1 93.25 245 SER B CA 1
ATOM 5154 C C . SER B 1 245 ? 9.953 15.453 21.188 1 93.25 245 SER B C 1
ATOM 5156 O O . SER B 1 245 ? 10.109 14.445 21.875 1 93.25 245 SER B O 1
ATOM 5158 N N . LEU B 1 246 ? 10.906 15.992 20.438 1 93.12 246 LEU B N 1
ATOM 5159 C CA . LEU B 1 246 ? 12.242 15.406 20.484 1 93.12 246 LEU B CA 1
ATOM 5160 C C . LEU B 1 246 ? 12.859 15.562 21.859 1 93.12 246 LEU B C 1
ATOM 5162 O O . LEU B 1 246 ? 13.828 14.875 22.203 1 93.12 246 LEU B O 1
ATOM 5166 N N . GLU B 1 247 ? 12.297 16.453 22.641 1 91.81 247 GLU B N 1
ATOM 5167 C CA . GLU B 1 247 ? 12.773 16.672 24 1 91.81 247 GLU B CA 1
ATOM 5168 C C . GLU B 1 247 ? 12.641 15.422 24.859 1 91.81 247 GLU B C 1
ATOM 5170 O O . GLU B 1 247 ? 13.406 15.219 25.812 1 91.81 247 GLU B O 1
ATOM 5175 N N . GLU B 1 248 ? 11.688 14.625 24.516 1 89.19 248 GLU B N 1
ATOM 5176 C CA . GLU B 1 248 ? 11.414 13.414 25.281 1 89.19 248 GLU B CA 1
ATOM 5177 C C . GLU B 1 248 ? 12.461 12.336 25.016 1 89.19 248 GLU B C 1
ATOM 5179 O O . GLU B 1 248 ? 12.625 11.414 25.812 1 89.19 248 GLU B O 1
ATOM 5184 N N . GLY B 1 249 ? 13.211 12.523 23.938 1 85.44 249 GLY B N 1
ATOM 5185 C CA . GLY B 1 249 ? 14.164 11.5 23.562 1 85.44 249 GLY B CA 1
ATOM 5186 C C . GLY B 1 249 ? 15.523 11.68 24.203 1 85.44 249 GLY B C 1
ATOM 5187 O O . GLY B 1 249 ? 16.328 10.742 24.266 1 85.44 249 GLY B O 1
ATOM 5188 N N . SER B 1 250 ? 15.859 12.898 24.625 1 86.06 250 SER B N 1
ATOM 5189 C CA . SER B 1 250 ? 17.141 13.195 25.266 1 86.06 250 SER B CA 1
ATOM 5190 C C . SER B 1 250 ? 17.047 14.438 26.156 1 86.06 250 SER B C 1
ATOM 5192 O O . SER B 1 250 ? 16.422 15.43 25.766 1 86.06 250 SER B O 1
ATOM 5194 N N . LYS B 1 251 ? 17.703 14.414 27.312 1 86 251 LYS B N 1
ATOM 5195 C CA . LYS B 1 251 ? 17.75 15.57 28.203 1 86 251 LYS B CA 1
ATOM 5196 C C . LYS B 1 251 ? 18.594 16.688 27.609 1 86 251 LYS B C 1
ATOM 5198 O O . LYS B 1 251 ? 18.531 17.828 28.078 1 86 251 LYS B O 1
ATOM 5203 N N . TYR B 1 252 ? 19.297 16.344 26.547 1 88.5 252 TYR B N 1
ATOM 5204 C CA . TYR B 1 252 ? 20.203 17.328 25.938 1 88.5 252 TYR B CA 1
ATOM 5205 C C . TYR B 1 252 ? 19.578 17.953 24.703 1 88.5 252 TYR B C 1
ATOM 5207 O O . TYR B 1 252 ? 20.281 18.594 23.906 1 88.5 252 TYR B O 1
ATOM 5215 N N . VAL B 1 253 ? 18.328 17.703 24.5 1 92.12 253 VAL B N 1
ATOM 5216 C CA . VAL B 1 253 ? 17.609 18.297 23.391 1 92.12 253 VAL B CA 1
ATOM 5217 C C . VAL B 1 253 ? 16.453 19.156 23.906 1 92.12 253 VAL B C 1
ATOM 5219 O O . VAL B 1 253 ? 15.688 18.703 24.766 1 92.12 253 VAL B O 1
ATOM 5222 N N . GLU B 1 254 ? 16.391 20.391 23.484 1 93.5 254 GLU B N 1
ATOM 5223 C CA . GLU B 1 254 ? 15.32 21.297 23.875 1 93.5 254 GLU B CA 1
ATOM 5224 C C . GLU B 1 254 ? 14.703 21.969 22.641 1 93.5 254 GLU B C 1
ATOM 5226 O O . GLU B 1 254 ? 15.414 22.359 21.719 1 93.5 254 GLU B O 1
ATOM 5231 N N . CYS B 1 255 ? 13.391 22.062 22.656 1 95.19 255 CYS B N 1
ATOM 5232 C CA . CYS B 1 255 ? 12.711 22.75 21.562 1 95.19 255 CYS B CA 1
ATOM 5233 C C . CYS B 1 255 ? 12.922 24.25 21.641 1 95.19 255 CYS B C 1
ATOM 5235 O O . CYS B 1 255 ? 12.641 24.859 22.672 1 95.19 255 CYS B O 1
ATOM 5237 N N . ALA B 1 256 ? 13.453 24.859 20.641 1 95.19 256 ALA B N 1
ATOM 5238 C CA . ALA B 1 256 ? 13.648 26.297 20.594 1 95.19 256 ALA B CA 1
ATOM 5239 C C . ALA B 1 256 ? 12.359 27.016 20.188 1 95.19 256 ALA B C 1
ATOM 5241 O O . ALA B 1 256 ? 11.688 27.609 21.031 1 95.19 256 ALA B O 1
ATOM 5242 N N . SER B 1 257 ? 11.992 26.969 18.906 1 94.06 257 SER B N 1
ATOM 5243 C CA . SER B 1 257 ? 10.766 27.562 18.391 1 94.06 257 SER B CA 1
ATOM 5244 C C . SER B 1 257 ? 10.445 27.031 17 1 94.06 257 SER B C 1
ATOM 5246 O O . SER B 1 257 ? 11.242 26.312 16.406 1 94.06 257 SER B O 1
ATOM 5248 N N . SER B 1 258 ? 9.234 27.391 16.625 1 94.31 258 SER B N 1
ATOM 5249 C CA . SER B 1 258 ? 8.82 27.016 15.273 1 94.31 258 SER B CA 1
ATOM 5250 C C . SER B 1 258 ? 9.406 27.969 14.234 1 94.31 258 SER B C 1
ATOM 5252 O O . SER B 1 258 ? 9.625 29.141 14.516 1 94.31 258 SER B O 1
ATOM 5254 N N . MET B 1 259 ? 9.703 27.375 13.078 1 95.19 259 MET B N 1
ATOM 5255 C CA . MET B 1 259 ? 10.078 28.219 11.938 1 95.19 259 MET B CA 1
ATOM 5256 C C . MET B 1 259 ? 8.867 28.984 11.406 1 95.19 259 MET B C 1
ATOM 5258 O O . MET B 1 259 ? 7.754 28.812 11.906 1 95.19 259 MET B O 1
ATOM 5262 N N . LEU B 1 260 ? 9.148 29.812 10.477 1 93.06 260 LEU B N 1
ATOM 5263 C CA . LEU B 1 260 ? 8.07 30.547 9.828 1 93.06 260 LEU B CA 1
ATOM 5264 C C . LEU B 1 260 ? 7.035 29.594 9.25 1 93.06 260 LEU B C 1
ATOM 5266 O O . LEU B 1 260 ? 7.387 28.625 8.594 1 93.06 260 LEU B O 1
ATOM 5270 N N . GLU B 1 261 ? 5.801 29.828 9.586 1 93 261 GLU B N 1
ATOM 5271 C CA . GLU B 1 261 ? 4.703 28.984 9.117 1 93 261 GLU B CA 1
ATOM 5272 C C . GLU B 1 261 ? 4.328 29.312 7.676 1 93 261 GLU B C 1
ATOM 5274 O O . GLU B 1 261 ? 4.355 30.469 7.27 1 93 261 GLU B O 1
ATOM 5279 N N . LYS B 1 262 ? 4.086 28.328 6.945 1 93.06 262 LYS B N 1
ATOM 5280 C CA . LYS B 1 262 ? 3.506 28.453 5.609 1 93.06 262 LYS B CA 1
ATOM 5281 C C . LYS B 1 262 ? 2.023 28.094 5.617 1 93.06 262 LYS B C 1
ATOM 5283 O O . LYS B 1 262 ? 1.636 27.047 6.152 1 93.06 262 LYS B O 1
ATOM 5288 N N . LYS B 1 263 ? 1.158 28.984 5.113 1 92.25 263 LYS B N 1
ATOM 5289 C CA . LYS B 1 263 ? -0.278 28.734 5.031 1 92.25 263 LYS B CA 1
ATOM 5290 C C . LYS B 1 263 ? -0.704 28.453 3.594 1 92.25 263 LYS B C 1
ATOM 5292 O O . LYS B 1 263 ? -0.439 29.25 2.691 1 92.25 263 LYS B O 1
ATOM 5297 N N . ILE B 1 264 ? -1.275 27.297 3.416 1 92.62 264 ILE B N 1
ATOM 5298 C CA . ILE B 1 264 ? -1.714 26.891 2.086 1 92.62 264 ILE B CA 1
ATOM 5299 C C . ILE B 1 264 ? -3.148 26.375 2.152 1 92.62 264 ILE B C 1
ATOM 5301 O O . ILE B 1 264 ? -3.465 25.516 2.977 1 92.62 264 ILE B O 1
ATOM 5305 N N . THR B 1 265 ? -4.035 26.953 1.303 1 91.81 265 THR B N 1
ATOM 5306 C CA . THR B 1 265 ? -5.371 26.375 1.178 1 91.81 265 THR B CA 1
ATOM 5307 C C . THR B 1 265 ? -5.332 25.094 0.335 1 91.81 265 THR B C 1
ATOM 5309 O O . THR B 1 265 ? -4.871 25.125 -0.809 1 91.81 265 THR B O 1
ATOM 5312 N N . ARG B 1 266 ? -5.727 24.047 0.954 1 92.31 266 ARG B N 1
ATOM 5313 C CA . ARG B 1 266 ? -5.57 22.75 0.299 1 92.31 266 ARG B CA 1
ATOM 5314 C C . ARG B 1 266 ? -6.742 21.828 0.622 1 92.31 266 ARG B C 1
ATOM 5316 O O . ARG B 1 266 ? -7.207 21.797 1.762 1 92.31 266 ARG B O 1
ATOM 5323 N N . ALA B 1 267 ? -7.285 21.125 -0.35 1 93.06 267 ALA B N 1
ATOM 5324 C CA . ALA B 1 267 ? -8.32 20.109 -0.236 1 93.06 267 ALA B CA 1
ATOM 5325 C C . ALA B 1 267 ? -9.531 20.625 0.538 1 93.06 267 ALA B C 1
ATOM 5327 O O . ALA B 1 267 ? -10.102 19.922 1.362 1 93.06 267 ALA B O 1
ATOM 5328 N N . GLY B 1 268 ? -9.828 21.906 0.438 1 91.75 268 GLY B N 1
ATOM 5329 C CA . GLY B 1 268 ? -11.031 22.453 1.054 1 91.75 268 GLY B CA 1
ATOM 5330 C C . GLY B 1 268 ? -10.781 23.016 2.436 1 91.75 268 GLY B C 1
ATOM 5331 O O . GLY B 1 268 ? -11.688 23.594 3.049 1 91.75 268 GLY B O 1
ATOM 5332 N N . VAL B 1 269 ? -9.562 22.875 2.941 1 92.31 269 VAL B N 1
ATOM 5333 C CA . VAL B 1 269 ? -9.219 23.453 4.238 1 92.31 269 VAL B CA 1
ATOM 5334 C C . VAL B 1 269 ? -8.461 24.75 4.039 1 92.31 269 VAL B C 1
ATOM 5336 O O . VAL B 1 269 ? -7.391 24.781 3.432 1 92.31 269 VAL B O 1
ATOM 5339 N N . LYS B 1 270 ? -9.062 25.734 4.57 1 93.31 270 LYS B N 1
ATOM 5340 C CA . LYS B 1 270 ? -8.516 27.062 4.387 1 93.31 270 LYS B CA 1
ATOM 5341 C C . LYS B 1 270 ? -7.277 27.281 5.254 1 93.31 270 LYS B C 1
ATOM 5343 O O . LYS B 1 270 ? -7.301 27 6.453 1 93.31 270 LYS B O 1
ATOM 5348 N N . ASP B 1 271 ? -6.238 27.688 4.688 1 92.88 271 ASP B N 1
ATOM 5349 C CA . ASP B 1 271 ? -5.016 28.125 5.352 1 92.88 271 ASP B CA 1
ATOM 5350 C C . ASP B 1 271 ? -4.461 27.031 6.258 1 92.88 271 ASP B C 1
ATOM 5352 O O . ASP B 1 271 ? -4.207 27.266 7.441 1 92.88 271 ASP B O 1
ATOM 5356 N N . ARG B 1 272 ? -4.328 25.891 5.645 1 92.56 272 ARG B N 1
ATOM 5357 C CA . ARG B 1 272 ? -3.607 24.859 6.379 1 92.56 272 ARG B CA 1
ATOM 5358 C C . ARG B 1 272 ? -2.203 25.312 6.75 1 92.56 272 ARG B C 1
ATOM 5360 O O . ARG B 1 272 ? -1.518 25.953 5.941 1 92.56 272 ARG B O 1
ATOM 5367 N N . VAL B 1 273 ? -1.775 25.016 7.965 1 93.31 273 VAL B N 1
ATOM 5368 C CA . VAL B 1 273 ? -0.51 25.547 8.469 1 93.31 273 VAL B CA 1
ATOM 5369 C C . VAL B 1 273 ? 0.563 24.453 8.398 1 93.31 273 VAL B C 1
ATOM 5371 O O . VAL B 1 273 ? 0.37 23.359 8.906 1 93.31 273 VAL B O 1
ATOM 5374 N N . TYR B 1 274 ? 1.629 24.766 7.672 1 93.44 274 TYR B N 1
ATOM 5375 C CA . TYR B 1 274 ? 2.805 23.906 7.598 1 93.44 274 TYR B CA 1
ATOM 5376 C C . TYR B 1 274 ? 4 24.562 8.289 1 93.44 274 TYR B C 1
ATOM 5378 O O . TYR B 1 274 ? 4.332 25.719 8.008 1 93.44 274 TYR B O 1
ATOM 5386 N N . LYS B 1 275 ? 4.609 23.844 9.156 1 93.19 275 LYS B N 1
ATOM 5387 C CA . LYS B 1 275 ? 5.77 24.422 9.828 1 93.19 275 LYS B CA 1
ATOM 5388 C C . LYS B 1 275 ? 6.699 23.328 10.359 1 93.19 275 LYS B C 1
ATOM 5390 O O . LYS B 1 275 ? 6.309 22.172 10.453 1 93.19 275 LYS B O 1
ATOM 5395 N N . ASN B 1 276 ? 7.941 23.641 10.594 1 94.81 276 ASN B N 1
ATOM 5396 C CA . ASN B 1 276 ? 8.93 22.797 11.281 1 94.81 276 ASN B CA 1
ATOM 5397 C C . ASN B 1 276 ? 9.352 23.406 12.609 1 94.81 276 ASN B C 1
ATOM 5399 O O . ASN B 1 276 ? 9.062 24.578 12.883 1 94.81 276 ASN B O 1
ATOM 5403 N N . SER B 1 277 ? 9.953 22.594 13.383 1 95.94 277 SER B N 1
ATOM 5404 C CA . SER B 1 277 ? 10.43 23.062 14.68 1 95.94 277 SER B CA 1
ATOM 5405 C C . SER B 1 277 ? 11.953 22.984 14.766 1 95.94 277 SER B C 1
ATOM 5407 O O . SER B 1 277 ? 12.555 22.016 14.289 1 95.94 277 SER B O 1
ATOM 5409 N N . VAL B 1 278 ? 12.508 24.047 15.352 1 97.19 278 VAL B N 1
ATOM 5410 C CA . VAL B 1 278 ? 13.953 24.078 15.586 1 97.19 278 VAL B CA 1
ATOM 5411 C C . VAL B 1 278 ? 14.266 23.562 16.984 1 97.19 278 VAL B C 1
ATOM 5413 O O . VAL B 1 278 ? 13.539 23.859 17.938 1 97.19 278 VAL B O 1
ATOM 5416 N N . TYR B 1 279 ? 15.328 22.797 17.078 1 95.94 279 TYR B N 1
ATOM 5417 C CA . TYR B 1 279 ? 15.742 22.234 18.359 1 95.94 279 TYR B CA 1
ATOM 5418 C C . TYR B 1 279 ? 17.156 22.672 18.703 1 95.94 279 TYR B C 1
ATOM 5420 O O . TYR B 1 279 ? 17.984 22.906 17.812 1 95.94 279 TYR B O 1
ATOM 5428 N N . LYS B 1 280 ? 17.391 22.781 20.031 1 94.62 280 LYS B N 1
ATOM 5429 C CA . LYS B 1 280 ? 18.719 23.031 20.578 1 94.62 280 LYS B CA 1
ATOM 5430 C C . LYS B 1 280 ? 19.344 21.734 21.125 1 94.62 280 LYS B C 1
ATOM 5432 O O . LYS B 1 280 ? 18.672 20.984 21.828 1 94.62 280 LYS B O 1
ATOM 5437 N N . ILE B 1 281 ? 20.5 21.5 20.656 1 92.62 281 ILE B N 1
ATOM 5438 C CA . ILE B 1 281 ? 21.234 20.375 21.188 1 92.62 281 ILE B CA 1
ATOM 5439 C C . ILE B 1 281 ? 22.375 20.875 22.078 1 92.62 281 ILE B C 1
ATOM 5441 O O . ILE B 1 281 ? 23.188 21.703 21.656 1 92.62 281 ILE B O 1
ATOM 5445 N N . PHE B 1 282 ? 22.422 20.422 23.328 1 88.94 282 PHE B N 1
ATOM 5446 C CA . PHE B 1 282 ? 23.453 20.797 24.281 1 88.94 282 PHE B CA 1
ATOM 5447 C C . PHE B 1 282 ? 24.625 19.812 24.234 1 88.94 282 PHE B C 1
ATOM 5449 O O . PHE B 1 282 ? 24.438 18.625 24.484 1 88.94 282 PHE B O 1
ATOM 5456 N N . GLU B 1 283 ? 25.688 20.406 23.594 1 78.62 283 GLU B N 1
ATOM 5457 C CA . GLU B 1 283 ? 26.906 19.625 23.547 1 78.62 283 GLU B CA 1
ATOM 5458 C C . GLU B 1 283 ? 27.844 19.969 24.703 1 78.62 283 GLU B C 1
ATOM 5460 O O . GLU B 1 283 ? 28.188 21.141 24.875 1 78.62 283 GLU B O 1
ATOM 5465 N N . ASN B 1 284 ? 28.531 19.031 25.391 1 69.81 284 ASN B N 1
ATOM 5466 C CA . ASN B 1 284 ? 29.516 19.188 26.453 1 69.81 284 ASN B CA 1
ATOM 5467 C C . ASN B 1 284 ? 29.188 20.391 27.344 1 69.81 284 ASN B C 1
ATOM 5469 O O . ASN B 1 284 ? 30.078 21.156 27.734 1 69.81 284 ASN B O 1
ATOM 5473 N N . ASN B 1 285 ? 27.859 20.703 27.766 1 61.81 285 ASN B N 1
ATOM 5474 C CA . ASN B 1 285 ? 27.312 21.656 28.734 1 61.81 285 ASN B CA 1
ATOM 5475 C C . ASN B 1 285 ? 27.562 23.109 28.297 1 61.81 285 ASN B C 1
ATOM 5477 O O . ASN B 1 285 ? 27.094 24.031 28.953 1 61.81 285 ASN B O 1
ATOM 5481 N N . LYS B 1 286 ? 28.391 23.375 27.297 1 69.12 286 LYS B N 1
ATOM 5482 C CA . LYS B 1 286 ? 28.688 24.781 27.016 1 69.12 286 LYS B CA 1
ATOM 5483 C C . LYS B 1 286 ? 28.234 25.156 25.609 1 69.12 286 LYS B C 1
ATOM 5485 O O . LYS B 1 286 ? 27.719 26.25 25.391 1 69.12 286 LYS B O 1
ATOM 5490 N N . ASP B 1 287 ? 28.281 24.25 24.672 1 86.81 287 ASP B N 1
ATOM 5491 C CA . ASP B 1 287 ? 28.031 24.625 23.266 1 86.81 287 ASP B CA 1
ATOM 5492 C C . ASP B 1 287 ? 26.625 24.219 22.828 1 86.81 287 ASP B C 1
ATOM 5494 O O . ASP B 1 287 ? 26.188 23.109 23.125 1 86.81 287 ASP B O 1
ATOM 5498 N N . ILE B 1 288 ? 25.859 25.234 22.344 1 91.56 288 ILE B N 1
ATOM 5499 C CA . ILE B 1 288 ? 24.5 24.984 21.844 1 91.56 288 ILE B CA 1
ATOM 5500 C C . ILE B 1 288 ? 24.516 24.938 20.312 1 91.56 288 ILE B C 1
ATOM 5502 O O . ILE B 1 288 ? 25.078 25.812 19.672 1 91.56 288 ILE B O 1
ATOM 5506 N N . ARG B 1 289 ? 24 23.859 19.828 1 93.25 289 ARG B N 1
ATOM 5507 C CA . ARG B 1 289 ? 23.844 23.719 18.391 1 93.25 289 ARG B CA 1
ATOM 5508 C C . ARG B 1 289 ? 22.375 23.656 18 1 93.25 289 ARG B C 1
ATOM 5510 O O . ARG B 1 289 ? 21.578 22.984 18.656 1 93.25 289 ARG B O 1
ATOM 5517 N N . TYR B 1 290 ? 22.047 24.422 16.969 1 95.06 290 TYR B N 1
ATOM 5518 C CA . TYR B 1 290 ? 20.656 24.438 16.484 1 95.06 290 TYR B CA 1
ATOM 5519 C C . TYR B 1 290 ? 20.484 23.5 15.297 1 95.06 290 TYR B C 1
ATOM 5521 O O . TYR B 1 290 ? 21.359 23.422 14.43 1 95.06 290 TYR B O 1
ATOM 5529 N N . VAL B 1 291 ? 19.406 22.766 15.367 1 95.62 291 VAL B N 1
ATOM 5530 C CA . VAL B 1 291 ? 19.156 21.812 14.289 1 95.62 291 VAL B CA 1
ATOM 5531 C C . VAL B 1 291 ? 17.672 21.797 13.953 1 95.62 291 VAL B C 1
ATOM 5533 O O . VAL B 1 291 ? 16.828 22.047 14.82 1 95.62 291 VAL B O 1
ATOM 5536 N N . LEU B 1 292 ? 17.359 21.656 12.711 1 96.25 292 LEU B N 1
ATOM 5537 C CA . LEU B 1 292 ? 16 21.375 12.25 1 96.25 292 LEU B CA 1
ATOM 5538 C C . LEU B 1 292 ? 15.773 19.875 12.117 1 96.25 292 LEU B C 1
ATOM 5540 O O . LEU B 1 292 ? 16.391 19.234 11.266 1 96.25 292 LEU B O 1
ATOM 5544 N N . ALA B 1 293 ? 14.953 19.297 13.047 1 95.44 293 ALA B N 1
ATOM 5545 C CA . ALA B 1 293 ? 14.781 17.859 13.047 1 95.44 293 ALA B CA 1
ATOM 5546 C C . ALA B 1 293 ? 13.344 17.469 13.422 1 95.44 293 ALA B C 1
ATOM 5548 O O . ALA B 1 293 ? 12.711 18.156 14.227 1 95.44 293 ALA B O 1
ATOM 5549 N N . GLU B 1 294 ? 12.828 16.469 12.812 1 96.56 294 GLU B N 1
ATOM 5550 C CA . GLU B 1 294 ? 11.523 15.898 13.125 1 96.56 294 GLU B CA 1
ATOM 5551 C C . GLU B 1 294 ? 11.453 14.422 12.742 1 96.56 294 GLU B C 1
ATOM 5553 O O . GLU B 1 294 ? 12.258 13.945 11.938 1 96.56 294 GLU B O 1
ATOM 5558 N N . TYR B 1 295 ? 10.617 13.68 13.422 1 95.56 295 TYR B N 1
ATOM 5559 C CA . TYR B 1 295 ? 10.312 12.336 12.961 1 95.56 295 TYR B CA 1
ATOM 5560 C C . TYR B 1 295 ? 9.484 12.375 11.688 1 95.56 295 TYR B C 1
ATOM 5562 O O . TYR B 1 295 ? 8.758 13.344 11.438 1 95.56 295 TYR B O 1
ATOM 5570 N N . ALA B 1 296 ? 9.656 11.328 10.852 1 95.81 296 ALA B N 1
ATOM 5571 C CA . ALA B 1 296 ? 8.68 11.18 9.773 1 95.81 296 ALA B CA 1
ATOM 5572 C C . ALA B 1 296 ? 7.273 10.977 10.32 1 95.81 296 ALA B C 1
ATOM 5574 O O . ALA B 1 296 ? 6.98 9.945 10.93 1 95.81 296 ALA B O 1
ATOM 5575 N N . THR B 1 297 ? 6.402 11.883 10.086 1 95.25 297 THR B N 1
ATOM 5576 C CA . THR B 1 297 ? 5.082 11.898 10.695 1 95.25 297 THR B CA 1
ATOM 5577 C C . THR B 1 297 ? 4.289 10.656 10.312 1 95.25 297 THR B C 1
ATOM 5579 O O . THR B 1 297 ? 3.52 10.133 11.117 1 95.25 297 THR B O 1
ATOM 5582 N N . PRO B 1 298 ? 4.426 10.125 9.07 1 95.62 298 PRO B N 1
ATOM 5583 C CA . PRO B 1 298 ? 3.684 8.906 8.734 1 95.62 298 PRO B CA 1
ATOM 5584 C C . PRO B 1 298 ? 4.051 7.723 9.625 1 95.62 298 PRO B C 1
ATOM 5586 O O . PRO B 1 298 ? 3.221 6.84 9.859 1 95.62 298 PRO B O 1
ATOM 5589 N N . LEU B 1 299 ? 5.266 7.703 10.125 1 95.69 299 LEU B N 1
ATOM 5590 C CA . LEU B 1 299 ? 5.68 6.605 10.984 1 95.69 299 LEU B CA 1
ATOM 5591 C C . LEU B 1 299 ? 5.008 6.711 12.352 1 95.69 299 LEU B C 1
ATOM 5593 O O . LEU B 1 299 ? 4.668 5.695 12.961 1 95.69 299 LEU B O 1
ATOM 5597 N N . LYS B 1 300 ? 4.879 7.973 12.82 1 94.81 300 LYS B N 1
ATOM 5598 C CA . LYS B 1 300 ? 4.141 8.188 14.055 1 94.81 300 LYS B CA 1
ATOM 5599 C C . LYS B 1 300 ? 2.697 7.711 13.922 1 94.81 300 LYS B C 1
ATOM 5601 O O . LYS B 1 300 ? 2.145 7.121 14.859 1 94.81 300 LYS B O 1
ATOM 5606 N N . THR B 1 301 ? 2.107 7.977 12.789 1 94.81 301 THR B N 1
ATOM 5607 C CA . THR B 1 301 ? 0.752 7.52 12.508 1 94.81 301 THR B CA 1
ATOM 5608 C C . THR B 1 301 ? 0.715 6 12.344 1 94.81 301 THR B C 1
ATOM 5610 O O . THR B 1 301 ? -0.21 5.344 12.828 1 94.81 301 THR B O 1
ATOM 5613 N N . PHE B 1 302 ? 1.71 5.441 11.727 1 96.12 302 PHE B N 1
ATOM 5614 C CA . PHE B 1 302 ? 1.737 4.012 11.422 1 96.12 302 PHE B CA 1
ATOM 5615 C C . PHE B 1 302 ? 1.79 3.193 12.711 1 96.12 302 PHE B C 1
ATOM 5617 O O . PHE B 1 302 ? 1.16 2.137 12.805 1 96.12 302 PHE B O 1
ATOM 5624 N N . ILE B 1 303 ? 2.559 3.621 13.672 1 94 303 ILE B N 1
ATOM 5625 C CA . ILE B 1 303 ? 2.623 2.869 14.922 1 94 303 ILE B CA 1
ATOM 5626 C C . ILE B 1 303 ? 1.245 2.842 15.578 1 94 303 ILE B C 1
ATOM 5628 O O . ILE B 1 303 ? 0.871 1.853 16.219 1 94 303 ILE B O 1
ATOM 5632 N N . GLU B 1 304 ? 0.496 3.932 15.438 1 93.25 304 GLU B N 1
ATOM 5633 C CA . GLU B 1 304 ? -0.866 3.955 15.961 1 93.25 304 GLU B CA 1
ATOM 5634 C C . GLU B 1 304 ? -1.756 2.951 15.234 1 93.25 304 GLU B C 1
ATOM 5636 O O . GLU B 1 304 ? -2.631 2.334 15.844 1 93.25 304 GLU B O 1
ATOM 5641 N N . VAL B 1 305 ? -1.526 2.771 13.977 1 93.06 305 VAL B N 1
ATOM 5642 C CA . VAL B 1 305 ? -2.256 1.795 13.172 1 93.06 305 VAL B CA 1
ATOM 5643 C C . VAL B 1 305 ? -1.901 0.382 13.633 1 93.06 305 VAL B C 1
ATOM 5645 O O . VAL B 1 305 ? -2.783 -0.463 13.797 1 93.06 305 VAL B O 1
ATOM 5648 N N . VAL B 1 306 ? -0.6 0.171 13.836 1 92.75 306 VAL B N 1
ATOM 5649 C CA . VAL B 1 306 ? -0.102 -1.146 14.227 1 92.75 306 VAL B CA 1
ATOM 5650 C C . VAL B 1 306 ? -0.662 -1.525 15.594 1 92.75 306 VAL B C 1
ATOM 5652 O O . VAL B 1 306 ? -1.027 -2.68 15.82 1 92.75 306 VAL B O 1
ATOM 5655 N N . LYS B 1 307 ? -0.775 -0.57 16.453 1 91.31 307 LYS B N 1
ATOM 5656 C CA . LYS B 1 307 ? -1.22 -0.817 17.812 1 91.31 307 LYS B CA 1
ATOM 5657 C C . LYS B 1 307 ? -2.738 -0.955 17.891 1 91.31 307 LYS B C 1
ATOM 5659 O O . LYS B 1 307 ? -3.271 -1.538 18.828 1 91.31 307 LYS B O 1
ATOM 5664 N N . HIS B 1 308 ? -3.32 -0.357 16.938 1 88.25 308 HIS B N 1
ATOM 5665 C CA . HIS B 1 308 ? -4.777 -0.437 16.906 1 88.25 308 HIS B CA 1
ATOM 5666 C C . HIS B 1 308 ? -5.242 -1.847 16.562 1 88.25 308 HIS B C 1
ATOM 5668 O O . HIS B 1 308 ? -4.641 -2.516 15.711 1 88.25 308 HIS B O 1
ATOM 5674 N N . THR B 1 309 ? -6.23 -2.301 17.25 1 82.38 309 THR B N 1
ATOM 5675 C CA . THR B 1 309 ? -6.773 -3.627 16.984 1 82.38 309 THR B CA 1
ATOM 5676 C C . THR B 1 309 ? -7.875 -3.559 15.938 1 82.38 309 THR B C 1
ATOM 5678 O O . THR B 1 309 ? -8.859 -2.838 16.109 1 82.38 309 THR B O 1
ATOM 5681 N N . GLY B 1 310 ? -7.672 -4.07 14.852 1 85.62 310 GLY B N 1
ATOM 5682 C CA . GLY B 1 310 ? -8.656 -4.113 13.781 1 85.62 310 GLY B CA 1
ATOM 5683 C C . GLY B 1 310 ? -8.43 -5.262 12.812 1 85.62 310 GLY B C 1
ATOM 5684 O O . GLY B 1 310 ? -7.75 -6.234 13.141 1 85.62 310 GLY B O 1
ATOM 5685 N N . GLN B 1 311 ? -9.094 -5.191 11.672 1 86.12 311 GLN B N 1
ATOM 5686 C CA . GLN B 1 311 ? -9.117 -6.258 10.672 1 86.12 311 GLN B CA 1
ATOM 5687 C C . GLN B 1 311 ? -7.707 -6.578 10.18 1 86.12 311 GLN B C 1
ATOM 5689 O O . GLN B 1 311 ? -7.367 -7.742 9.961 1 86.12 311 GLN B O 1
ATOM 5694 N N . HIS B 1 312 ? -6.82 -5.605 10.109 1 89.75 312 HIS B N 1
ATOM 5695 C CA . HIS B 1 312 ? -5.52 -5.781 9.477 1 89.75 312 HIS B CA 1
ATOM 5696 C C . HIS B 1 312 ? -4.395 -5.75 10.508 1 89.75 312 HIS B C 1
ATOM 5698 O O . HIS B 1 312 ? -3.219 -5.691 10.148 1 89.75 312 HIS B O 1
ATOM 5704 N N . SER B 1 313 ? -4.691 -5.848 11.781 1 88.62 313 SER B N 1
ATOM 5705 C CA . SER B 1 313 ? -3.727 -5.652 12.859 1 88.62 313 SER B CA 1
ATOM 5706 C C . SER B 1 313 ? -2.643 -6.727 12.828 1 88.62 313 SER B C 1
ATOM 5708 O O . SER B 1 313 ? -1.461 -6.426 13.016 1 88.62 313 SER B O 1
ATOM 5710 N N . GLU B 1 314 ? -3.014 -7.949 12.555 1 85.5 314 GLU B N 1
ATOM 5711 C CA . GLU B 1 314 ? -2.057 -9.055 12.531 1 85.5 314 GLU B CA 1
ATOM 5712 C C . GLU B 1 314 ? -1.056 -8.891 11.391 1 85.5 314 GLU B C 1
ATOM 5714 O O . GLU B 1 314 ? 0.133 -9.172 11.562 1 85.5 314 GLU B O 1
ATOM 5719 N N . THR B 1 315 ? -1.584 -8.453 10.328 1 87.94 315 THR B N 1
ATOM 5720 C CA . THR B 1 315 ? -0.732 -8.25 9.156 1 87.94 315 THR B CA 1
ATOM 5721 C C . THR B 1 315 ? 0.283 -7.145 9.414 1 87.94 315 THR B C 1
ATOM 5723 O O . THR B 1 315 ? 1.461 -7.285 9.078 1 87.94 315 THR B O 1
ATOM 5726 N N . TYR B 1 316 ? -0.153 -6.102 10.023 1 91.44 316 TYR B N 1
ATOM 5727 C CA . TYR B 1 316 ? 0.733 -4.969 10.289 1 91.44 316 TYR B CA 1
ATOM 5728 C C . TYR B 1 316 ? 1.812 -5.344 11.297 1 91.44 316 TYR B C 1
ATOM 5730 O O . TYR B 1 316 ? 2.975 -4.961 11.141 1 91.44 316 TYR B O 1
ATOM 5738 N N . LYS B 1 317 ? 1.442 -6.109 12.234 1 87.62 317 LYS B N 1
ATOM 5739 C CA . LYS B 1 317 ? 2.412 -6.539 13.242 1 87.62 317 LYS B CA 1
ATOM 5740 C C . LYS B 1 317 ? 3.48 -7.438 12.625 1 87.62 317 LYS B C 1
ATOM 5742 O O . LYS B 1 317 ? 4.66 -7.328 12.961 1 87.62 317 LYS B O 1
ATOM 5747 N N . ALA B 1 318 ? 3.061 -8.203 11.68 1 86 318 ALA B N 1
ATOM 5748 C CA . ALA B 1 318 ? 3.975 -9.164 11.07 1 86 318 ALA B CA 1
ATOM 5749 C C . ALA B 1 318 ? 4.891 -8.484 10.055 1 86 318 ALA B C 1
ATOM 5751 O O . ALA B 1 318 ? 6.031 -8.914 9.852 1 86 318 ALA B O 1
ATOM 5752 N N . LEU B 1 319 ? 4.418 -7.41 9.461 1 89.94 319 LEU B N 1
ATOM 5753 C CA . LEU B 1 319 ? 5.152 -6.844 8.328 1 89.94 319 LEU B CA 1
ATOM 5754 C C . LEU B 1 319 ? 5.625 -5.43 8.648 1 89.94 319 LEU B C 1
ATOM 5756 O O . LEU B 1 319 ? 5.965 -4.664 7.738 1 89.94 319 LEU B O 1
ATOM 5760 N N . GLU B 1 320 ? 5.656 -5.027 9.875 1 91 320 GLU B N 1
ATOM 5761 C CA . GLU B 1 320 ? 5.996 -3.668 10.281 1 91 320 GLU B CA 1
ATOM 5762 C C . GLU B 1 320 ? 7.383 -3.273 9.781 1 91 320 GLU B C 1
ATOM 5764 O O . GLU B 1 320 ? 7.559 -2.193 9.211 1 91 320 GLU B O 1
ATOM 5769 N N . SER B 1 321 ? 8.328 -4.148 9.938 1 87.88 321 SER B N 1
ATOM 5770 C CA . SER B 1 321 ? 9.703 -3.85 9.539 1 87.88 321 SER B CA 1
ATOM 5771 C C . SER B 1 321 ? 9.82 -3.717 8.023 1 87.88 321 SER B C 1
ATOM 5773 O O . SER B 1 321 ? 10.578 -2.881 7.523 1 87.88 321 SER B O 1
ATOM 5775 N N . ASP B 1 322 ? 9.055 -4.523 7.277 1 88.88 322 ASP B N 1
ATOM 5776 C CA . ASP B 1 322 ? 9.062 -4.457 5.816 1 88.88 322 ASP B CA 1
ATOM 5777 C C . ASP B 1 322 ? 8.5 -3.123 5.328 1 88.88 322 ASP B C 1
ATOM 5779 O O . ASP B 1 322 ? 9.062 -2.508 4.418 1 88.88 322 ASP B O 1
ATOM 5783 N N . ILE B 1 323 ? 7.461 -2.727 5.992 1 93.38 323 ILE B N 1
ATOM 5784 C CA . ILE B 1 323 ? 6.766 -1.513 5.578 1 93.38 323 ILE B CA 1
ATOM 5785 C C . ILE B 1 323 ? 7.637 -0.293 5.875 1 93.38 323 ILE B C 1
ATOM 5787 O O . ILE B 1 323 ? 7.773 0.599 5.035 1 93.38 323 ILE B O 1
ATOM 5791 N N . VAL B 1 324 ? 8.289 -0.274 7.051 1 92.94 324 VAL B N 1
ATOM 5792 C CA . VAL B 1 324 ? 9.148 0.844 7.434 1 92.94 324 VAL B CA 1
ATOM 5793 C C . VAL B 1 324 ? 10.359 0.908 6.504 1 92.94 324 VAL B C 1
ATOM 5795 O O . VAL B 1 324 ? 10.75 1.989 6.062 1 92.94 324 VAL B O 1
ATOM 5798 N N . HIS B 1 325 ? 10.883 -0.217 6.234 1 90.88 325 HIS B N 1
ATOM 5799 C CA . HIS B 1 325 ? 12.039 -0.271 5.352 1 90.88 325 HIS B CA 1
ATOM 5800 C C . HIS B 1 325 ? 11.688 0.216 3.949 1 90.88 325 HIS B C 1
ATOM 5802 O O . HIS B 1 325 ? 12.453 0.963 3.334 1 90.88 325 HIS B O 1
ATOM 5808 N N . GLN B 1 326 ? 10.578 -0.258 3.482 1 92.75 326 GLN B N 1
ATOM 5809 C CA . GLN B 1 326 ? 10.141 0.176 2.16 1 92.75 326 GLN B CA 1
ATOM 5810 C C . GLN B 1 326 ? 9.867 1.678 2.135 1 92.75 326 GLN B C 1
ATOM 5812 O O . GLN B 1 326 ? 10.117 2.342 1.126 1 92.75 326 GLN B O 1
ATOM 5817 N N . PHE B 1 327 ? 9.328 2.211 3.217 1 95.56 327 PHE B N 1
ATOM 5818 C CA . PHE B 1 327 ? 9.133 3.65 3.355 1 95.56 327 PHE B CA 1
ATOM 5819 C C . PHE B 1 327 ? 10.461 4.391 3.191 1 95.56 327 PHE B C 1
ATOM 5821 O O . PHE B 1 327 ? 10.547 5.348 2.418 1 95.56 327 PHE B O 1
ATOM 5828 N N . TYR B 1 328 ? 11.445 3.912 3.857 1 93.12 328 TYR B N 1
ATOM 5829 C CA . TYR B 1 328 ? 12.766 4.539 3.844 1 93.12 328 TYR B CA 1
ATOM 5830 C C . TYR B 1 328 ? 13.359 4.516 2.443 1 93.12 328 TYR B C 1
ATOM 5832 O O . TYR B 1 328 ? 13.805 5.547 1.934 1 93.12 328 TYR B O 1
ATOM 5840 N N . ILE B 1 329 ? 13.328 3.385 1.79 1 91.5 329 ILE B N 1
ATOM 5841 C CA . ILE B 1 329 ? 13.93 3.219 0.475 1 91.5 329 ILE B CA 1
ATOM 5842 C C . ILE B 1 329 ? 13.211 4.094 -0.545 1 91.5 329 ILE B C 1
ATOM 5844 O O . ILE B 1 329 ? 13.844 4.758 -1.366 1 91.5 329 ILE B O 1
ATOM 5848 N N . THR B 1 330 ? 11.922 4.078 -0.514 1 93.5 330 THR B N 1
ATOM 5849 C CA . THR B 1 330 ? 11.125 4.855 -1.464 1 93.5 330 THR B CA 1
ATOM 5850 C C . THR B 1 330 ? 11.328 6.352 -1.242 1 93.5 330 THR B C 1
ATOM 5852 O O . THR B 1 330 ? 11.461 7.113 -2.203 1 93.5 330 THR B O 1
ATOM 5855 N N . LEU B 1 331 ? 11.352 6.766 0.041 1 95.31 331 LEU B N 1
ATOM 5856 C CA . LEU B 1 331 ? 11.555 8.18 0.335 1 95.31 331 LEU B CA 1
ATOM 5857 C C . LEU B 1 331 ? 12.922 8.648 -0.156 1 95.31 331 LEU B C 1
ATOM 5859 O O . LEU B 1 331 ? 13.047 9.734 -0.72 1 95.31 331 LEU B O 1
ATOM 5863 N N . GLN B 1 332 ? 13.922 7.812 0.059 1 92.94 332 GLN B N 1
ATOM 5864 C CA . GLN B 1 332 ? 15.258 8.125 -0.435 1 92.94 332 GLN B CA 1
ATOM 5865 C C . GLN B 1 332 ? 15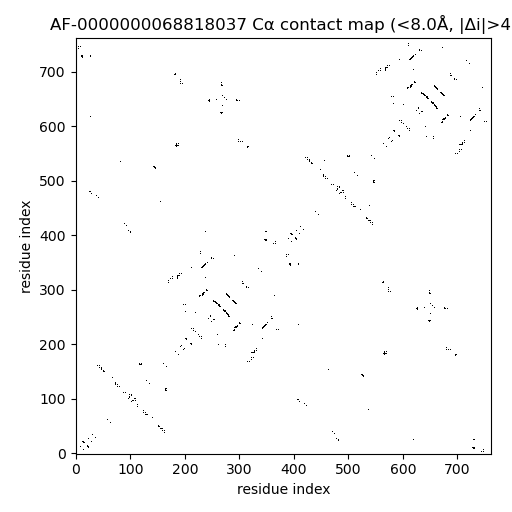.266 8.289 -1.952 1 92.94 332 GLN B C 1
ATOM 5867 O O . GLN B 1 332 ? 15.875 9.211 -2.484 1 92.94 332 GLN B O 1
ATOM 5872 N N . MET B 1 333 ? 14.602 7.414 -2.611 1 91.44 333 MET B N 1
ATOM 5873 C CA . MET B 1 333 ? 14.508 7.453 -4.066 1 91.44 333 MET B CA 1
ATOM 5874 C C . MET B 1 333 ? 13.812 8.727 -4.531 1 91.44 333 MET B C 1
ATOM 5876 O O . MET B 1 333 ? 14.273 9.383 -5.465 1 91.44 333 MET B O 1
ATOM 5880 N N . ILE B 1 334 ? 12.727 9.117 -3.914 1 94 334 ILE B N 1
ATOM 5881 C CA . ILE B 1 334 ? 11.953 10.297 -4.281 1 94 334 ILE B CA 1
ATOM 5882 C C . ILE B 1 334 ? 12.805 11.547 -4.105 1 94 334 ILE B C 1
ATOM 5884 O O . ILE B 1 334 ? 12.805 12.43 -4.969 1 94 334 ILE B O 1
ATOM 5888 N N . LEU B 1 335 ? 13.508 11.641 -2.965 1 94.06 335 LEU B N 1
ATOM 5889 C CA . LEU B 1 335 ? 14.336 12.805 -2.68 1 94.06 335 LEU B CA 1
ATOM 5890 C C . LEU B 1 335 ? 15.453 12.945 -3.705 1 94.06 335 LEU B C 1
ATOM 5892 O O . LEU B 1 335 ? 15.758 14.055 -4.152 1 94.06 335 LEU B O 1
ATOM 5896 N N . LYS B 1 336 ? 16 11.828 -4.102 1 90.94 336 LYS B N 1
ATOM 5897 C CA . LYS B 1 336 ? 17.047 11.82 -5.113 1 90.94 336 LYS B CA 1
ATOM 5898 C C . LYS B 1 336 ? 16.5 12.227 -6.477 1 90.94 336 LYS B C 1
ATOM 5900 O O . LYS B 1 336 ? 17.109 13.039 -7.18 1 90.94 336 LYS B O 1
ATOM 5905 N N . GLU B 1 337 ? 15.359 11.688 -6.809 1 90.25 337 GLU B N 1
ATOM 5906 C CA . GLU B 1 337 ? 14.734 11.953 -8.102 1 90.25 337 GLU B CA 1
ATOM 5907 C C . GLU B 1 337 ? 14.352 13.422 -8.242 1 90.25 337 GLU B C 1
ATOM 5909 O O . GLU B 1 337 ? 14.391 13.977 -9.344 1 90.25 337 GLU B O 1
ATOM 5914 N N . ASN B 1 338 ? 13.992 14.062 -7.172 1 90.12 338 ASN B N 1
ATOM 5915 C CA . ASN B 1 338 ? 13.531 15.445 -7.207 1 90.12 338 ASN B CA 1
ATOM 5916 C C . ASN B 1 338 ? 14.641 16.406 -6.797 1 90.12 338 ASN B C 1
ATOM 5918 O O . ASN B 1 338 ? 14.391 17.609 -6.605 1 90.12 338 ASN B O 1
ATOM 5922 N N . HIS B 1 339 ? 15.844 15.883 -6.566 1 88.5 339 HIS B N 1
ATOM 5923 C CA . HIS B 1 339 ? 17.047 16.672 -6.27 1 88.5 339 HIS B CA 1
ATOM 5924 C C . HIS B 1 339 ? 16.828 17.531 -5.027 1 88.5 339 HIS B C 1
ATOM 5926 O O . HIS B 1 339 ? 17.188 18.719 -5.023 1 88.5 339 HIS B O 1
ATOM 5932 N N . LEU B 1 340 ? 16.078 17.016 -4.125 1 89.31 340 LEU B N 1
ATOM 5933 C CA . LEU B 1 340 ? 15.914 17.703 -2.85 1 89.31 340 LEU B CA 1
ATOM 5934 C C . LEU B 1 340 ? 17.047 17.359 -1.888 1 89.31 340 LEU B C 1
ATOM 5936 O O . LEU B 1 340 ? 16.891 16.484 -1.024 1 89.31 340 LEU B O 1
ATOM 5940 N N . ASN B 1 341 ? 18.062 18.109 -1.875 1 87.69 341 ASN B N 1
ATOM 5941 C CA . ASN B 1 341 ? 19.266 17.875 -1.094 1 87.69 341 ASN B CA 1
ATOM 5942 C C . ASN B 1 341 ? 19.188 18.531 0.284 1 87.69 341 ASN B C 1
ATOM 5944 O O . ASN B 1 341 ? 20.078 18.344 1.113 1 87.69 341 ASN B O 1
ATOM 5948 N N . THR B 1 342 ? 18.078 19.125 0.562 1 92 342 THR B N 1
ATOM 5949 C CA . THR B 1 342 ? 17.906 19.828 1.826 1 92 342 THR B CA 1
ATOM 5950 C C . THR B 1 342 ? 17.344 18.906 2.896 1 92 342 THR B C 1
ATOM 5952 O O . THR B 1 342 ? 17.172 19.312 4.047 1 92 342 THR B O 1
ATOM 5955 N N . CYS B 1 343 ? 17.078 17.688 2.531 1 93.38 343 CYS B N 1
ATOM 5956 C CA . CYS B 1 343 ? 16.562 16.703 3.48 1 93.38 343 CYS B CA 1
ATOM 5957 C C . CYS B 1 343 ? 17.578 15.602 3.725 1 93.38 343 CYS B C 1
ATOM 5959 O O . CYS B 1 343 ? 18.203 15.102 2.783 1 93.38 343 CYS B O 1
ATOM 5961 N N . GLU B 1 344 ? 17.797 15.328 5.008 1 92.69 344 GLU B N 1
ATOM 5962 C CA . GLU B 1 344 ? 18.672 14.227 5.391 1 92.69 344 GLU B CA 1
ATOM 5963 C C . GLU B 1 344 ? 17.906 13.172 6.191 1 92.69 344 GLU B C 1
ATOM 5965 O O . GLU B 1 344 ? 17.281 13.484 7.199 1 92.69 344 GLU B O 1
ATOM 5970 N N . LEU B 1 345 ? 17.969 11.945 5.664 1 93.31 345 LEU B N 1
ATOM 5971 C CA . LEU B 1 345 ? 17.281 10.859 6.34 1 93.31 345 LEU B CA 1
ATOM 5972 C C . LEU B 1 345 ? 18.188 10.148 7.328 1 93.31 345 LEU B C 1
ATOM 5974 O O . LEU B 1 345 ? 19.328 9.805 6.988 1 93.31 345 LEU B O 1
ATOM 5978 N N . LEU B 1 346 ? 17.734 10.047 8.555 1 90.62 346 LEU B N 1
ATOM 5979 C CA . LEU B 1 346 ? 18.438 9.258 9.562 1 90.62 346 LEU B CA 1
ATOM 5980 C C . LEU B 1 346 ? 17.641 8 9.914 1 90.62 346 LEU B C 1
ATOM 5982 O O . LEU B 1 346 ? 16.719 8.055 10.734 1 90.62 346 LEU B O 1
ATOM 5986 N N . TYR B 1 347 ? 17.984 6.902 9.266 1 89.5 347 TYR B N 1
ATOM 5987 C CA . TYR B 1 347 ? 17.359 5.605 9.5 1 89.5 347 TYR B CA 1
ATOM 5988 C C . TYR B 1 347 ? 18.125 4.797 10.531 1 89.5 347 TYR B C 1
ATOM 5990 O O . TYR B 1 347 ? 19.312 4.492 10.328 1 89.5 347 TYR B O 1
ATOM 5998 N N . TYR B 1 348 ? 17.453 4.512 11.68 1 85.69 348 TYR B N 1
ATOM 5999 C CA . TYR B 1 348 ? 18.141 3.844 12.773 1 85.69 348 TYR B CA 1
ATOM 6000 C C . TYR B 1 348 ? 17.219 2.854 13.484 1 85.69 348 TYR B C 1
ATOM 6002 O O . TYR B 1 348 ? 16.031 2.771 13.172 1 85.69 348 TYR B O 1
ATOM 6010 N N . GLU B 1 349 ? 17.578 1.907 14.203 1 78.88 349 GLU B N 1
ATOM 6011 C CA . GLU B 1 349 ? 16.812 0.846 14.852 1 78.88 349 GLU B CA 1
ATOM 6012 C C . GLU B 1 349 ? 15.805 1.418 15.844 1 78.88 349 GLU B C 1
ATOM 6014 O O . GLU B 1 349 ? 14.641 1.018 15.852 1 78.88 349 GLU B O 1
ATOM 6019 N N . GLY B 1 350 ? 15.758 2.238 16.375 1 68.38 350 GLY B N 1
ATOM 6020 C CA . GLY B 1 350 ? 14.852 2.783 17.375 1 68.38 350 GLY B CA 1
ATOM 6021 C C . GLY B 1 350 ? 14.766 1.927 18.625 1 68.38 350 GLY B C 1
ATOM 6022 O O . GLY B 1 350 ? 15.125 0.748 18.609 1 68.38 350 GLY B O 1
ATOM 6023 N N . GLY B 1 351 ? 14.156 2.006 19.891 1 53.31 351 GLY B N 1
ATOM 6024 C CA . GLY B 1 351 ? 13.898 1.217 21.094 1 53.31 351 GLY B CA 1
ATOM 6025 C C . GLY B 1 351 ? 14.562 1.78 22.328 1 53.31 351 GLY B C 1
ATOM 6026 O O . GLY B 1 351 ? 15.344 2.73 22.25 1 53.31 351 GLY B O 1
ATOM 6027 N N . CYS B 1 352 ? 14.109 0.565 23.375 1 43.69 352 CYS B N 1
ATOM 6028 C CA . CYS B 1 352 ? 14.297 0.875 24.797 1 43.69 352 CYS B CA 1
ATOM 6029 C C . CYS B 1 352 ? 15.492 1.801 24.984 1 43.69 352 CYS B C 1
ATOM 6031 O O . CYS B 1 352 ? 15.375 2.84 25.641 1 43.69 352 CYS B O 1
ATOM 6033 N N . GLU B 1 353 ? 16.547 0.859 25.734 1 41.31 353 GLU B N 1
ATOM 6034 C CA . GLU B 1 353 ? 17.656 1.107 26.641 1 41.31 353 GLU B CA 1
ATOM 6035 C C . GLU B 1 353 ? 18.719 1.985 25.969 1 41.31 353 GLU B C 1
ATOM 6037 O O . GLU B 1 353 ? 19.266 1.622 24.938 1 41.31 353 GLU B O 1
ATOM 6042 N N . GLU B 1 354 ? 18.484 3.225 25.688 1 42 354 GLU B N 1
ATOM 6043 C CA . GLU B 1 354 ? 19.594 4.125 26.016 1 42 354 GLU B CA 1
ATOM 6044 C C . GLU B 1 354 ? 20.766 3.361 26.609 1 42 354 GLU B C 1
ATOM 6046 O O . GLU B 1 354 ? 20.875 3.232 27.828 1 42 354 GLU B O 1
ATOM 6051 N N . ILE B 1 355 ? 20.672 2.283 26.438 1 33.97 355 ILE B N 1
ATOM 6052 C CA . ILE B 1 355 ? 21.891 1.559 26.781 1 33.97 355 ILE B CA 1
ATOM 6053 C C . ILE B 1 355 ? 23.109 2.334 26.281 1 33.97 355 ILE B C 1
ATOM 6055 O O . ILE B 1 355 ? 23.234 2.586 25.078 1 33.97 355 ILE B O 1
ATOM 6059 N N . GLY B 1 356 ? 23.656 2.697 27.188 1 35.53 356 GLY B N 1
ATOM 6060 C CA . GLY B 1 356 ? 24.891 3.469 27.281 1 35.53 356 GLY B CA 1
ATOM 6061 C C . GLY B 1 356 ? 24.797 4.805 26.562 1 35.53 356 GLY B C 1
ATOM 6062 O O . GLY B 1 356 ? 25.516 5.043 25.594 1 35.53 356 GLY B O 1
ATOM 6063 N N . ASN B 1 357 ? 23.766 5.766 26.844 1 43.88 357 ASN B N 1
ATOM 6064 C CA . ASN B 1 357 ? 23.766 7.199 26.578 1 43.88 357 ASN B CA 1
ATOM 6065 C C . ASN B 1 357 ? 23.594 7.492 25.094 1 43.88 357 ASN B C 1
ATOM 6067 O O . ASN B 1 357 ? 23.984 8.562 24.625 1 43.88 357 ASN B O 1
ATOM 6071 N N . LEU B 1 358 ? 23.469 6.582 24.203 1 53.19 358 LEU B N 1
ATOM 6072 C CA . LEU B 1 358 ? 23.562 7.125 22.844 1 53.19 358 LEU B CA 1
ATOM 6073 C C . LEU B 1 358 ? 22.266 7.844 22.469 1 53.19 358 LEU B C 1
ATOM 6075 O O . LEU B 1 358 ? 21.281 7.199 22.109 1 53.19 358 LEU B O 1
ATOM 6079 N N . SER B 1 359 ? 21.922 9.039 23.031 1 69.31 359 SER B N 1
ATOM 6080 C CA . SER B 1 359 ? 20.875 10.062 23.109 1 69.31 359 SER B CA 1
ATOM 6081 C C . SER B 1 359 ? 20.594 10.68 21.75 1 69.31 359 SER B C 1
ATOM 6083 O O . SER B 1 359 ? 21.422 10.617 20.844 1 69.31 359 SER B O 1
ATOM 6085 N N . LEU B 1 360 ? 19.219 10.633 21.281 1 83.19 360 LEU B N 1
ATOM 6086 C CA . LEU B 1 360 ? 18.766 11.383 20.109 1 83.19 360 LEU B CA 1
ATOM 6087 C C . LEU B 1 360 ? 19.688 12.562 19.828 1 83.19 360 LEU B C 1
ATOM 6089 O O . LEU B 1 360 ? 19.969 12.867 18.656 1 83.19 360 LEU B O 1
ATOM 6093 N N . SER B 1 361 ? 20.281 13.109 20.891 1 85.25 361 SER B N 1
ATOM 6094 C CA . SER B 1 361 ? 21.172 14.25 20.734 1 85.25 361 SER B CA 1
ATOM 6095 C C . SER B 1 361 ? 22.453 13.852 20 1 85.25 361 SER B C 1
ATOM 6097 O O . SER B 1 361 ? 22.938 14.586 19.141 1 85.25 361 SER B O 1
ATOM 6099 N N . ARG B 1 362 ? 22.906 12.727 20.328 1 81.81 362 ARG B N 1
ATOM 6100 C CA . ARG B 1 362 ? 24.156 12.266 19.719 1 81.81 362 ARG B CA 1
ATOM 6101 C C . ARG B 1 362 ? 23.953 11.922 18.25 1 81.81 362 ARG B C 1
ATOM 6103 O O . ARG B 1 362 ? 24.828 12.164 17.422 1 81.81 362 ARG B O 1
ATOM 6110 N N . PHE B 1 363 ? 22.812 11.344 17.922 1 82.69 363 PHE B N 1
ATOM 6111 C CA . PHE B 1 363 ? 22.469 11.023 16.547 1 82.69 363 PHE B CA 1
ATOM 6112 C C . PHE B 1 363 ? 22.422 12.289 15.695 1 82.69 363 PHE B C 1
ATOM 6114 O O . PHE B 1 363 ? 22.953 12.312 14.578 1 82.69 363 PHE B O 1
ATOM 6121 N N . LEU B 1 364 ? 21.812 13.234 16.219 1 87.56 364 LEU B N 1
ATOM 6122 C CA . LEU B 1 364 ? 21.641 14.484 15.477 1 87.56 364 LEU B CA 1
ATOM 6123 C C . LEU B 1 364 ? 22.984 15.203 15.328 1 87.56 364 LEU B C 1
ATOM 6125 O O . LEU B 1 364 ? 23.266 15.766 14.266 1 87.56 364 LEU B O 1
ATOM 6129 N N . LEU B 1 365 ? 23.781 15.117 16.406 1 86.19 365 LEU B N 1
ATOM 6130 C CA . LEU B 1 365 ? 25.094 15.75 16.359 1 86.19 365 LEU B CA 1
ATOM 6131 C C . LEU B 1 365 ? 25.984 15.047 15.336 1 86.19 365 LEU B C 1
ATOM 6133 O O . LEU B 1 365 ? 26.688 15.711 14.57 1 86.19 365 LEU B O 1
ATOM 6137 N N . GLU B 1 366 ? 25.922 13.773 15.383 1 82.5 366 GLU B N 1
ATOM 6138 C CA . GLU B 1 366 ? 26.719 13.008 14.43 1 82.5 366 GLU B CA 1
ATOM 6139 C C . GLU B 1 366 ? 26.266 13.266 12.992 1 82.5 366 GLU B C 1
ATOM 6141 O O . GLU B 1 366 ? 27.094 13.32 12.078 1 82.5 366 GLU B O 1
ATOM 6146 N N . GLY B 1 367 ? 25.016 13.305 12.82 1 82.12 367 GLY B N 1
ATOM 6147 C CA . GLY B 1 367 ? 24.5 13.633 11.5 1 82.12 367 GLY B CA 1
ATOM 6148 C C . GLY B 1 367 ? 24.984 14.969 10.977 1 82.12 367 GLY B C 1
ATOM 6149 O O . GLY B 1 367 ? 25.344 15.086 9.797 1 82.12 367 GLY B O 1
ATOM 6150 N N . GLN B 1 368 ? 25 15.938 11.82 1 86.81 368 GLN B N 1
ATOM 6151 C CA . GLN B 1 368 ? 25.469 17.266 11.445 1 86.81 368 GLN B CA 1
ATOM 6152 C C . GLN B 1 368 ? 26.953 17.25 11.102 1 86.81 368 GLN B C 1
ATOM 6154 O O . GLN B 1 368 ? 27.375 17.859 10.109 1 86.81 368 GLN B O 1
ATOM 6159 N N . LYS B 1 369 ? 27.672 16.531 11.914 1 82.5 369 LYS B N 1
ATOM 6160 C CA . LYS B 1 369 ? 29.109 16.484 11.719 1 82.5 369 LYS B CA 1
ATOM 6161 C C . LYS B 1 369 ? 29.469 15.773 10.414 1 82.5 369 LYS B C 1
ATOM 6163 O O . LYS B 1 369 ? 30.359 16.219 9.688 1 82.5 369 LYS B O 1
ATOM 6168 N N . SER B 1 370 ? 28.734 14.75 10.172 1 81.12 370 SER B N 1
ATOM 6169 C CA . SER B 1 370 ? 28.984 13.992 8.953 1 81.12 370 SER B CA 1
ATOM 6170 C C . SER B 1 370 ? 28.719 14.844 7.711 1 81.12 370 SER B C 1
ATOM 6172 O O . SER B 1 370 ? 29.438 14.742 6.719 1 81.12 370 SER B O 1
ATOM 6174 N N . LEU B 1 371 ? 27.781 15.648 7.734 1 83.75 371 LEU B N 1
ATOM 6175 C CA . LEU B 1 371 ? 27.422 16.5 6.602 1 83.75 371 LEU B CA 1
ATOM 6176 C C . LEU B 1 371 ? 28.422 17.625 6.418 1 83.75 371 LEU B C 1
ATOM 6178 O O . LEU B 1 371 ? 28.75 17.984 5.289 1 83.75 371 LEU B O 1
ATOM 6182 N N . LYS B 1 372 ? 28.906 18.078 7.488 1 81.25 372 LYS B N 1
ATOM 6183 C CA . LYS B 1 372 ? 29.906 19.125 7.418 1 81.25 372 LYS B CA 1
ATOM 6184 C C . LYS B 1 372 ? 31.219 18.609 6.816 1 81.25 372 LYS B C 1
ATOM 6186 O O . LYS B 1 372 ? 31.859 19.297 6.027 1 81.25 372 LYS B O 1
ATOM 6191 N N . GLN B 1 373 ? 31.484 17.484 7.234 1 75.94 373 GLN B N 1
ATOM 6192 C CA . GLN B 1 373 ? 32.719 16.875 6.711 1 75.94 373 GLN B CA 1
ATOM 6193 C C . GLN B 1 373 ? 32.594 16.609 5.211 1 75.94 373 GLN B C 1
ATOM 6195 O O . GLN B 1 373 ? 33.562 16.828 4.469 1 75.94 373 GLN B O 1
ATOM 6200 N N . LYS B 1 374 ? 31.531 16.219 4.707 1 72.62 374 LYS B N 1
ATOM 6201 C CA . LYS B 1 374 ? 31.297 15.961 3.289 1 72.62 374 LYS B CA 1
ATOM 6202 C C . LYS B 1 374 ? 31.406 17.25 2.473 1 72.62 374 LYS B C 1
ATOM 6204 O O . LYS B 1 374 ? 31.891 17.234 1.342 1 72.62 374 LYS B O 1
ATOM 6209 N N . LYS B 1 375 ? 30.953 18.297 2.975 1 72.06 375 LYS B N 1
ATOM 6210 C CA . LYS B 1 375 ? 31 19.594 2.301 1 72.06 375 LYS B CA 1
ATOM 6211 C C . LYS B 1 375 ? 32.438 20.109 2.203 1 72.06 375 LYS B C 1
ATOM 6213 O O . LYS B 1 375 ? 32.844 20.656 1.176 1 72.06 375 LYS B O 1
ATOM 6218 N N . ASN B 1 376 ? 33.094 19.797 3.307 1 68.31 376 ASN B N 1
ATOM 6219 C CA . ASN B 1 376 ? 34.5 20.234 3.314 1 68.31 376 ASN B CA 1
ATOM 6220 C C . ASN B 1 376 ? 35.344 19.406 2.346 1 68.31 376 ASN B C 1
ATOM 6222 O O . ASN B 1 376 ? 36.25 19.938 1.69 1 68.31 376 ASN B O 1
ATOM 6226 N N . ASP B 1 377 ? 35.062 18.188 2.262 1 62 377 ASP B N 1
ATOM 6227 C CA . ASP B 1 377 ? 35.812 17.312 1.36 1 62 377 ASP B CA 1
ATOM 6228 C C . ASP B 1 377 ? 35.5 17.641 -0.099 1 62 377 ASP B C 1
ATOM 6230 O O . ASP B 1 377 ? 36.375 17.531 -0.962 1 62 377 ASP B O 1
ATOM 6234 N N . ARG B 1 378 ? 34.406 18.047 -0.432 1 63.06 378 ARG B N 1
ATOM 6235 C CA . ARG B 1 378 ? 34.031 18.406 -1.79 1 63.06 378 ARG B CA 1
ATOM 6236 C C . ARG B 1 378 ? 34.656 19.734 -2.207 1 63.06 378 ARG B C 1
ATOM 6238 O O . ARG B 1 378 ? 34.938 19.953 -3.389 1 63.06 378 ARG B O 1
ATOM 6245 N N . CYS B 1 379 ? 34.75 20.594 -1.207 1 49.22 379 CYS B N 1
ATOM 6246 C CA . CYS B 1 379 ? 35.406 21.875 -1.473 1 49.22 379 CYS B CA 1
ATOM 6247 C C . CYS B 1 379 ? 36.906 21.703 -1.685 1 49.22 379 CYS B C 1
ATOM 6249 O O . CYS B 1 379 ? 37.531 22.5 -2.377 1 49.22 379 CYS B O 1
ATOM 6251 N N . HIS B 1 380 ? 37.438 20.719 -1.163 1 48.25 380 HIS B N 1
ATOM 6252 C CA . HIS B 1 380 ? 38.875 20.484 -1.367 1 48.25 380 HIS B CA 1
ATOM 6253 C C . HIS B 1 380 ? 39.125 19.703 -2.656 1 48.25 380 HIS B C 1
ATOM 6255 O O . HIS B 1 380 ? 40.281 19.484 -3.039 1 48.25 380 HIS B O 1
ATOM 6261 N N . ILE B 1 381 ? 38.094 19.234 -3.146 1 40.12 381 ILE B N 1
ATOM 6262 C CA . ILE B 1 381 ? 38.312 18.734 -4.496 1 40.12 381 ILE B CA 1
ATOM 6263 C C . ILE B 1 381 ? 37.938 19.812 -5.516 1 40.12 381 ILE B C 1
ATOM 6265 O O . ILE B 1 381 ? 36.875 20.406 -5.434 1 40.12 381 ILE B O 1
#

Solvent-accessible surface area (backbone atoms only — not comparable to full-atom values): 40663 Å² total; per-residue (Å²): 112,66,67,62,48,53,56,55,59,55,49,30,48,43,75,42,94,88,70,48,71,46,68,26,76,58,42,68,61,76,72,39,76,50,47,62,41,48,53,49,48,54,44,49,50,51,24,53,53,25,45,48,65,34,46,48,58,32,68,69,63,48,95,41,49,67,57,50,54,38,48,51,27,50,49,52,53,46,52,51,49,52,51,51,50,52,50,46,53,53,46,60,63,42,58,82,33,34,49,24,55,46,72,62,41,62,66,59,53,50,48,41,68,66,58,67,52,69,66,44,50,50,52,49,52,52,28,50,50,47,33,55,66,56,48,72,69,52,75,90,66,74,52,76,49,50,65,70,45,46,51,27,46,52,50,20,51,52,36,49,49,62,73,50,50,78,71,74,33,65,56,46,49,54,52,52,54,70,66,62,71,48,49,32,28,18,31,32,48,24,52,43,46,38,63,59,41,48,52,65,59,48,35,63,84,55,91,87,51,54,29,47,59,55,46,50,50,51,48,23,66,76,66,74,50,71,67,82,62,81,42,39,37,35,40,42,40,63,61,38,71,58,49,43,40,60,42,78,57,18,94,39,29,41,76,69,48,68,49,79,68,45,70,44,56,44,27,24,25,70,57,40,62,45,65,52,22,32,30,34,32,57,42,94,89,72,48,76,43,49,44,41,47,32,40,47,53,67,45,44,28,44,43,53,52,43,70,36,86,57,97,45,21,68,54,37,63,72,39,45,45,58,33,52,44,37,20,52,55,42,36,53,49,51,36,58,74,68,66,46,79,44,57,41,75,44,42,28,45,52,75,79,76,54,64,78,74,67,30,58,40,52,55,54,49,49,53,53,50,55,51,52,50,54,55,51,54,53,68,73,93,111,67,66,61,48,53,56,53,59,55,46,29,47,42,75,42,94,86,69,49,70,46,66,28,77,57,43,67,60,76,74,39,75,53,48,61,40,46,52,50,47,55,44,49,49,51,23,52,52,23,46,47,63,36,46,48,60,32,70,69,62,46,96,42,48,70,56,48,53,38,48,53,26,50,50,52,53,47,52,51,49,51,50,50,48,52,49,46,52,54,44,60,64,42,59,82,35,34,48,24,55,47,73,63,41,62,65,58,53,51,49,41,68,66,59,67,51,72,67,44,50,50,52,50,52,52,26,51,51,46,34,55,64,56,47,71,69,52,75,89,68,75,52,73,49,50,64,70,46,46,52,27,47,51,49,20,51,51,35,50,49,62,71,49,50,79,72,74,33,65,55,45,48,54,52,52,54,70,67,62,71,50,49,32,28,18,32,33,49,25,51,44,46,37,62,60,42,48,53,64,57,47,35,63,83,54,89,88,50,53,28,47,59,56,47,50,51,50,48,23,65,76,68,72,52,73,66,83,62,82,41,41,36,34,40,42,40,62,58,40,67,57,50,43,41,59,43,78,58,19,93,39,27,42,75,68,48,68,50,81,69,44,69,44,56,44,28,23,26,71,56,40,64,44,66,50,22,33,31,35,32,56,42,93,91,72,47,76,42,48,44,41,48,30,40,46,54,66,45,46,28,44,43,54,54,42,70,37,87,59,96,44,21,67,53,38,64,72,40,45,45,58,33,53,46,38,20,52,55,42,37,53,50,52,34,61,75,67,67,46,80,45,56,41,74,44,44,29,46,54,71,87,75,60,61,80,71,69,29,60,43,51,55,53,50,49,53,52,51,54,52,50,50,53,53,53,55,53,67,74,92

Organism: Brassicogethes aeneus (NCBI:txid1431903)

Nearest PDB structures (foldseek):
  4yp1-assembly1_A  TM=8.663E-01  e=9.891E-12  Mus musculus
  6ydz-assembly1_A-2  TM=9.060E-01  e=3.259E-11  Homo sapiens
  6ywa-assembly1_B  TM=8.805E-01  e=1.940E-11  Homo sapiens
  6wt7-assembly1_A-2  TM=8.948E-01  e=2.874E-10  Magallana gigas
  8efn-assembly1_D  TM=8.603E-01  e=1.074E-10  Stylophora pistillata

Secondary structure (DSSP, 8-state):
-HHHHHHHHTTB-EE-TTSPEE--TTSPP---HHHHHHHHHHHHHHHHHHHHHHHHHHHHT-S-HHHHHHHHHHHHHHHHHHHHHHHHHHHHHHGGGHHHHHTT-HHHHHHHHH---HHHHHHHHHHHHHHHHHHTTS--------HHHHHHHHHHHHHHHHHHTTT-SHHHHHHHHHT--S-BHHHHHHHHHIIIIIHHHHS--STT---HHHHHHHHHHHHT---S---EEEEEETT----SSGGGT-TTEEEEEE---EEEEETTEEEEEE--EEEEEEETTTEEEEEEEEE-HHHHHHHHHHHS-STTHHHHHHHHHHHHHHHHHHHHHHHHHTT-TTEEEEEE---S--TT---HHHHHHHHHHHHHHHHHHHH--/-HHHHHHHHTTB-EE-TTSPEE--TTS-----HHHHHHHHHHHHHHHHHHHHHHHHHHHHT-S-HHHHHHHHHHHHHHHHHHHHHHHHHHHHHHGGGHHHHHTT-HHHHHHHHH---HHHHHHHHHHHHHHHHHHTTS--------HHHHHHHHHHHHHHHHHHTTT-SHHHHHHHHHT--S-BHHHHHHHHHIIIIIHHHHS--STT---HHHHHHHHHHHHT---S---EEEEEETT----SSGGGT-TTEEEEEE-PPEEEEETTEEEEEE--EEEEEEETTTEEEEEEEEE-HHHHHHHHHHHS-STTHHHHHHHHHHHHHHHHHHHHHHHHHTT-TTEEEEEE---S--GGG--HHHHHHHHHHHHHHHHHHHH--

InterPro domains:
  IPR029158 Stimulator of interferon genes protein [PTHR34339] (45-370)
  IPR038623 Stimulator of interferon genes protein, C-terminal domain superfamily [G3DSA:3.40.50.12100] (230-377)
  IPR055432 STING, ligand-binding domain [PF15009] (184-366)

pLDDT: mean 83.74, std 12.87, range [33.91, 97.25]